Protein AF-A0A5C8BBS4-F1 (afdb_monomer)

Nearest PDB structures (foldseek):
  7c70-assembly2_B  TM=8.811E-01  e=6.489E-43  Thermus thermophilus HB8
  7c71-assembly2_B  TM=8.786E-01  e=1.291E-42  Thermus thermophilus HB8
  7c6x-assembly6_F  TM=8.731E-01  e=1.045E-42  Thermus thermophilus HB8
  7c6m-assembly1_A  TM=8.924E-01  e=1.819E-41  Thermus thermophilus HB8
  7c64-assembly1_B  TM=8.757E-01  e=7.399E-42  Thermus thermophilus HB8

Secondary structure (DSSP, 8-state):
-------------S--SSSTTSSTTSSSSSSSSSSS-------------SEEEEEEEES-SSSHHHHHHHHHHHHHHH-TTEEEEEEEE-HHHHHHHHHHHHHHS---SEEEEETTTHHHHHTTT-BPPPPHHHHHHTT-GGGB-HHHHGGGS-TT-----EEEEEEEE-EEEEEHHHHHHTT--HHHHTS-HHHHHHHHHHHHT-EETTEEPEEEE---TT-TTHHHHHHHHHHHTT--SB-TTSSSB-TTSHHHHHHHHHHHHHHHTTSS-TTTTTS-HHHHHHHHHTT-EEEEEE-THHHHHHHS-GGGT--TTSHHHHSEEEEPPPP-SS---EEEEEEEEEEBTT-S-HHHHHHHHHHHTSHHHHHHHHHHH-PEESBHHHHT-HHHHTSTTHHHHHHHGGGEEPPP--TTHHHHHHHHHHHHHHHTSTT--TT--HHHHHHHHHHHHHHTS--------HHHHHHHHHHHHHHHHH---

pLDDT: mean 85.11, std 17.59, range [30.06, 98.75]

Solvent-accessible surface area (backbone atoms only — not comparable to full-atom values): 26238 Å² total; per-residue (Å²): 136,87,88,86,84,81,81,84,88,78,89,81,79,98,80,84,84,81,74,71,77,77,62,64,81,70,62,79,83,76,74,86,84,81,84,84,78,80,66,72,78,70,71,81,66,83,61,69,54,81,42,74,42,37,33,38,40,59,65,62,34,91,51,40,73,60,53,48,52,63,67,44,44,67,58,40,70,78,34,63,48,49,41,78,49,76,45,79,33,53,75,91,57,35,61,64,54,51,54,49,19,57,74,69,61,64,62,48,31,30,38,58,33,47,37,66,34,38,21,30,51,46,70,66,69,39,51,32,69,60,53,67,68,57,42,53,75,66,62,40,73,83,36,36,42,67,60,50,52,60,30,19,29,45,78,94,50,92,62,42,33,33,48,60,54,31,25,41,36,48,31,29,40,34,32,51,58,58,32,56,74,66,74,48,56,66,71,58,26,37,57,22,54,41,43,30,51,55,45,34,59,55,44,43,72,38,61,61,98,86,39,77,29,36,18,34,42,53,52,15,44,73,18,84,57,46,53,64,72,46,44,28,47,20,42,5,36,58,23,41,67,46,38,97,86,66,67,36,53,25,54,72,35,66,32,19,44,31,24,53,48,52,59,50,45,37,48,79,71,58,33,24,50,66,76,35,28,72,25,31,58,69,59,40,50,56,38,33,51,73,51,48,30,40,29,37,70,46,50,44,36,54,48,41,35,32,66,27,49,52,95,77,76,26,34,34,86,27,73,33,47,77,29,55,49,67,44,56,54,45,18,36,88,62,32,64,42,23,38,22,48,41,34,21,43,27,38,31,56,75,33,90,49,56,69,60,50,51,53,49,50,52,52,56,66,31,59,69,45,24,43,53,50,20,74,59,31,21,37,41,38,21,36,56,86,32,62,77,33,73,78,53,60,67,41,72,63,40,62,62,48,59,64,46,44,78,33,42,42,53,78,82,52,38,53,49,33,50,59,46,53,54,54,45,28,60,38,50,18,56,61,48,36,90,81,48,60,93,67,60,42,62,54,52,54,49,42,37,49,53,44,9,59,65,69,73,36,71,64,80,79,85,64,68,56,59,48,60,48,42,54,49,29,50,50,51,46,52,48,46,64,66,55,74,132

Mean predicted aligned error: 9.68 Å

Foldseek 3Di:
DDDDDDDDDDDDDPDPDPPPPVVVVVPPPPPPPPPPPPPPPPPPPPLPQQEEFEEEDEPQFPCVVVLVCVLCVVVCVVVVNYHYHYDYDYPVCVLVVLVVCLVVVNDTQKYKDWLLCQLQSVVSVFFDWQDPVLCVLLVHPQQFDPQSSVSQDAVPDPTGFWAFQFKWWWWKKFFQVLCVVLVHDPCQLQQALQSVVVSLVSSQPDDDPNHGAQAEQDEFQVALCNCQVQQQLLVLLVFAQAPPVRQAGGCLPLSNLLSLLSVLVCVVVRSYPLVSHNDYPVVSLVCVLQVRYRMYIDIQLSLLQCCDDVVSVHRVVGPSSVGIEIDFHRRYPHGGATAMIHIIMTGTPSDPPNVVSSVVVSSSSDLVNQLSVCNRSSTARRGPVNLVPPVQVPRPNSVVRVVRCVRHHYHRNHSLSSVLSVLCSNLRSVSRHSPRDQQPCVSVVVSSCVSCVSSVHDRPPPDPPSSVSSVVSNVVSVVSNVDDD

Radius of gyration: 30.46 Å; Cα contacts (8 Å, |Δi|>4): 856; chains: 1; bounding box: 59×117×69 Å

Structure (mmCIF, N/CA/C/O backbone):
data_AF-A0A5C8BBS4-F1
#
_entry.id   AF-A0A5C8BBS4-F1
#
loop_
_atom_site.group_PDB
_atom_site.id
_atom_site.type_symbol
_atom_site.label_atom_id
_atom_site.label_alt_id
_atom_site.label_comp_id
_atom_site.label_asym_id
_atom_site.label_entity_id
_atom_site.label_seq_id
_atom_site.pdbx_PDB_ins_code
_atom_site.Cartn_x
_atom_site.Cartn_y
_atom_site.Cartn_z
_atom_site.occupancy
_atom_site.B_iso_or_equiv
_atom_site.auth_seq_id
_atom_site.auth_comp_id
_atom_site.auth_asym_id
_atom_site.auth_atom_id
_atom_site.pdbx_PDB_model_num
ATOM 1 N N . MET A 1 1 ? 29.006 -52.250 4.722 1.00 38.38 1 MET A N 1
ATOM 2 C CA . MET A 1 1 ? 29.078 -53.703 4.965 1.00 38.38 1 MET A CA 1
ATOM 3 C C . MET A 1 1 ? 28.888 -54.402 3.636 1.00 38.38 1 MET A C 1
ATOM 5 O O . MET A 1 1 ? 27.800 -54.362 3.081 1.00 38.38 1 MET A O 1
ATOM 9 N N . VAL A 1 2 ? 29.981 -54.925 3.087 1.00 37.69 2 VAL A N 1
ATOM 10 C CA . VAL A 1 2 ? 29.957 -55.963 2.053 1.00 37.69 2 VAL A CA 1
ATOM 11 C C . VAL A 1 2 ? 29.634 -57.278 2.761 1.00 37.69 2 VAL A C 1
ATOM 13 O O . VAL A 1 2 ? 30.196 -57.521 3.825 1.00 37.69 2 VAL A O 1
ATOM 16 N N . GLY A 1 3 ? 28.785 -58.106 2.153 1.00 30.06 3 GLY A N 1
ATOM 17 C CA . GLY A 1 3 ? 28.624 -59.517 2.511 1.00 30.06 3 GLY A CA 1
ATOM 18 C C . GLY A 1 3 ? 27.279 -59.849 3.144 1.00 30.06 3 GLY A C 1
ATOM 19 O O . GLY A 1 3 ? 27.068 -59.583 4.317 1.00 30.06 3 GLY A O 1
ATOM 20 N N . ASP A 1 4 ? 26.374 -60.425 2.354 1.00 35.62 4 ASP A N 1
ATOM 21 C CA . ASP A 1 4 ? 25.957 -61.822 2.528 1.00 35.62 4 ASP A CA 1
ATOM 22 C C . ASP A 1 4 ? 24.787 -62.128 1.589 1.00 35.62 4 ASP A C 1
ATOM 24 O O . ASP A 1 4 ? 23.672 -61.673 1.797 1.00 35.62 4 ASP A O 1
ATOM 28 N N . LEU A 1 5 ? 25.058 -62.925 0.559 1.00 34.53 5 LEU A N 1
ATOM 29 C CA . LEU A 1 5 ? 24.166 -63.991 0.102 1.00 34.53 5 LEU A CA 1
ATOM 30 C C . LEU A 1 5 ? 25.057 -65.036 -0.569 1.00 34.53 5 LEU A C 1
ATOM 32 O O . LEU A 1 5 ? 25.184 -65.153 -1.786 1.00 34.53 5 LEU A O 1
ATOM 36 N N . LYS A 1 6 ? 25.757 -65.747 0.317 1.00 34.38 6 LYS A N 1
ATOM 37 C CA . LYS A 1 6 ? 26.301 -67.076 0.085 1.00 34.38 6 LYS A CA 1
ATOM 38 C C . LYS A 1 6 ? 25.223 -67.969 -0.535 1.00 34.38 6 LYS A C 1
ATOM 40 O O . LYS A 1 6 ? 24.153 -68.145 0.033 1.00 34.38 6 LYS A O 1
ATOM 45 N N . ASN A 1 7 ? 25.614 -68.603 -1.631 1.00 33.97 7 ASN A N 1
ATOM 46 C CA . ASN A 1 7 ? 25.449 -70.036 -1.851 1.00 33.97 7 ASN A CA 1
ATOM 47 C C . ASN A 1 7 ? 24.014 -70.583 -1.838 1.00 33.97 7 ASN A C 1
ATOM 49 O O . ASN A 1 7 ? 23.563 -71.167 -0.857 1.00 33.97 7 ASN A O 1
ATOM 53 N N . MET A 1 8 ? 23.384 -70.569 -3.012 1.00 32.50 8 MET A N 1
ATOM 54 C CA . MET A 1 8 ? 22.555 -71.700 -3.432 1.00 32.50 8 MET A CA 1
ATOM 55 C C . MET A 1 8 ? 23.310 -72.488 -4.505 1.00 32.50 8 MET A C 1
ATOM 57 O O . MET A 1 8 ? 23.508 -72.012 -5.620 1.00 32.50 8 MET A O 1
ATOM 61 N N . ASN A 1 9 ? 23.755 -73.687 -4.126 1.00 38.19 9 ASN A N 1
ATOM 62 C CA . ASN A 1 9 ? 24.301 -74.704 -5.019 1.00 38.19 9 ASN A CA 1
ATOM 63 C C . ASN A 1 9 ? 23.181 -75.294 -5.881 1.00 38.19 9 ASN A C 1
ATOM 65 O O . ASN A 1 9 ? 22.181 -75.763 -5.341 1.00 38.19 9 ASN A O 1
ATOM 69 N N . ILE A 1 10 ? 23.390 -75.357 -7.195 1.00 41.06 10 ILE A N 1
ATOM 70 C CA . ILE A 1 10 ? 22.662 -76.273 -8.078 1.00 41.06 10 ILE A CA 1
ATOM 71 C C . ILE A 1 10 ? 23.705 -76.984 -8.944 1.00 41.06 10 ILE A C 1
ATOM 73 O O . ILE A 1 10 ? 24.324 -76.373 -9.815 1.00 41.06 10 ILE A O 1
ATOM 77 N N . GLU A 1 11 ? 23.923 -78.269 -8.668 1.00 38.75 11 GLU A N 1
ATOM 78 C CA . GLU A 1 11 ? 24.685 -79.181 -9.524 1.00 38.75 11 GLU A CA 1
ATOM 79 C C . GLU A 1 11 ? 23.842 -79.579 -10.743 1.00 38.75 11 GLU A C 1
ATOM 81 O O . GLU A 1 11 ? 22.679 -79.960 -10.607 1.00 38.75 11 GLU A O 1
ATOM 86 N N . PHE A 1 12 ? 24.440 -79.553 -11.937 1.00 41.69 12 PHE A N 1
ATOM 87 C CA . PHE A 1 12 ? 23.876 -80.176 -13.136 1.00 41.69 12 PHE A CA 1
ATOM 88 C C . PHE A 1 12 ? 24.789 -81.310 -13.615 1.00 41.69 12 PHE A C 1
ATOM 90 O O . PHE A 1 12 ? 25.978 -81.109 -13.862 1.00 41.69 12 PHE A O 1
ATOM 97 N N . GLY A 1 13 ? 24.203 -82.504 -13.742 1.00 37.34 13 GLY A N 1
ATOM 98 C CA . GLY A 1 13 ? 24.842 -83.728 -14.226 1.00 37.34 13 GLY A CA 1
ATOM 99 C C . GLY A 1 13 ? 25.064 -83.788 -15.750 1.00 37.34 13 GLY A C 1
ATOM 100 O O . GLY A 1 13 ? 24.691 -82.881 -16.500 1.00 37.34 13 GLY A O 1
ATOM 101 N N . PRO A 1 14 ? 25.694 -84.873 -16.235 1.00 46.78 14 PRO A N 1
ATOM 102 C CA . PRO A 1 14 ? 26.432 -84.890 -17.490 1.00 46.78 14 PRO A CA 1
ATOM 103 C C . PRO A 1 14 ? 25.534 -85.276 -18.671 1.00 46.78 14 PRO A C 1
ATOM 105 O O . PRO A 1 14 ? 25.469 -86.434 -19.067 1.00 46.78 14 PRO A O 1
ATOM 108 N N . PHE A 1 15 ? 24.853 -84.304 -19.276 1.00 41.91 15 PHE A N 1
ATOM 109 C CA . PHE A 1 15 ? 24.231 -84.504 -20.597 1.00 41.91 15 PHE A CA 1
ATOM 110 C C . PHE A 1 15 ? 24.236 -83.236 -21.468 1.00 41.91 15 PHE A C 1
ATOM 112 O O . PHE A 1 15 ? 23.336 -82.981 -22.262 1.00 41.91 15 PHE A O 1
ATOM 119 N N . MET A 1 16 ? 25.287 -82.424 -21.333 1.00 46.84 16 MET A N 1
ATOM 120 C CA . MET A 1 16 ? 25.484 -81.164 -22.059 1.00 46.84 16 MET A CA 1
ATOM 121 C C . MET A 1 16 ? 26.773 -81.215 -22.889 1.00 46.84 16 MET A C 1
ATOM 123 O O . MET A 1 16 ? 27.761 -80.566 -22.568 1.00 46.84 16 MET A O 1
ATOM 127 N N . ALA A 1 17 ? 26.783 -82.003 -23.970 1.00 48.50 17 ALA A N 1
ATOM 128 C CA . ALA A 1 17 ? 27.959 -82.087 -24.850 1.00 48.50 17 ALA A CA 1
ATOM 129 C C . ALA A 1 17 ? 27.674 -82.066 -26.364 1.00 48.50 17 ALA A C 1
ATOM 131 O O . ALA A 1 17 ? 28.604 -82.253 -27.146 1.00 48.50 17 ALA A O 1
ATOM 132 N N . LYS A 1 18 ? 26.436 -81.811 -26.825 1.00 44.19 18 LYS A N 1
ATOM 133 C CA . LYS A 1 18 ? 26.150 -81.708 -28.280 1.00 44.19 18 LYS A CA 1
ATOM 134 C C . LYS A 1 18 ? 25.238 -80.555 -28.737 1.00 44.19 18 LYS A C 1
ATOM 136 O O . LYS A 1 18 ? 25.123 -80.344 -29.938 1.00 44.19 18 LYS A O 1
ATOM 141 N N . GLY A 1 19 ? 24.688 -79.741 -27.830 1.00 44.62 19 GLY A N 1
ATOM 142 C CA . GLY A 1 19 ? 23.908 -78.537 -28.185 1.00 44.62 19 GLY A CA 1
ATOM 143 C C . GLY A 1 19 ? 24.708 -77.225 -28.242 1.00 44.62 19 GLY A C 1
ATOM 144 O O . GLY A 1 19 ? 24.295 -76.271 -28.895 1.00 44.62 19 GLY A O 1
ATOM 145 N N . LEU A 1 20 ? 25.885 -77.169 -27.608 1.00 43.8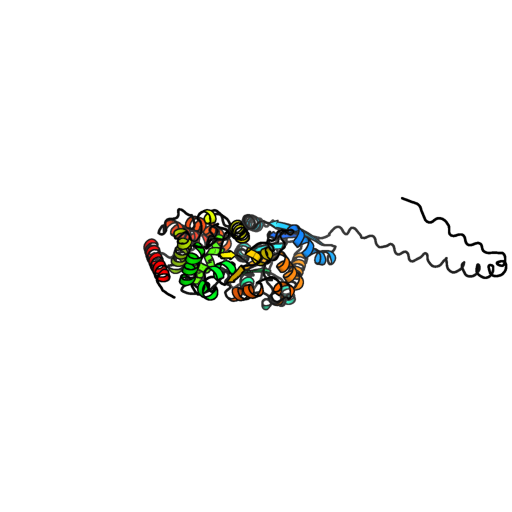4 20 LEU A N 1
ATOM 146 C CA . LEU A 1 20 ? 26.580 -75.904 -27.323 1.00 43.84 20 LEU A CA 1
ATOM 147 C C . LEU A 1 20 ? 27.492 -75.394 -28.459 1.00 43.84 20 LEU A C 1
ATOM 149 O O . LEU A 1 20 ? 27.941 -74.254 -28.430 1.00 43.84 20 LEU A O 1
ATOM 153 N N . ARG A 1 21 ? 27.739 -76.194 -29.507 1.00 44.06 21 ARG A N 1
ATOM 154 C CA . ARG A 1 21 ? 28.590 -75.786 -30.647 1.00 44.06 21 ARG A CA 1
ATOM 155 C C . ARG A 1 21 ? 27.848 -75.101 -31.799 1.00 44.06 21 ARG A C 1
ATOM 157 O O . ARG A 1 21 ? 28.504 -74.496 -32.638 1.00 44.06 21 ARG A O 1
ATOM 164 N N . ARG A 1 22 ? 26.509 -75.125 -31.832 1.00 43.25 22 ARG A N 1
ATOM 165 C CA . ARG A 1 22 ? 25.709 -74.368 -32.823 1.00 43.25 22 ARG A CA 1
ATOM 166 C C . ARG A 1 22 ? 25.189 -73.017 -32.316 1.00 43.25 22 ARG A C 1
ATOM 168 O O . ARG A 1 22 ? 24.700 -72.238 -33.121 1.00 43.25 22 ARG A O 1
ATOM 175 N N . PHE A 1 23 ? 25.375 -72.697 -31.033 1.00 43.91 23 PHE A N 1
ATOM 176 C CA . PHE A 1 23 ? 24.989 -71.398 -30.460 1.00 43.91 23 PHE A CA 1
ATOM 177 C C . PHE A 1 23 ? 26.122 -70.352 -30.451 1.00 43.91 23 PHE A C 1
ATOM 179 O O . PHE A 1 23 ? 25.857 -69.156 -30.380 1.00 43.91 23 PHE A O 1
ATOM 186 N N . ILE A 1 24 ? 27.385 -70.773 -30.589 1.00 48.12 24 ILE A N 1
ATOM 187 C CA . ILE A 1 24 ? 28.557 -69.878 -30.495 1.00 48.12 24 ILE A CA 1
ATOM 188 C C . ILE A 1 24 ? 28.908 -69.208 -31.842 1.00 48.12 24 ILE A C 1
ATOM 190 O O . ILE A 1 24 ? 29.593 -68.191 -31.864 1.00 48.12 24 ILE A O 1
ATOM 194 N N . MET A 1 25 ? 28.357 -69.679 -32.968 1.00 40.41 25 MET A N 1
ATOM 195 C CA . MET A 1 25 ? 28.626 -69.112 -34.303 1.00 40.41 25 MET A CA 1
ATOM 196 C C . MET A 1 25 ? 27.525 -68.169 -34.829 1.00 40.41 25 MET A C 1
ATOM 198 O O . MET A 1 25 ? 27.521 -67.831 -36.006 1.00 40.41 25 MET A O 1
ATOM 202 N N . PHE A 1 26 ? 26.608 -67.722 -33.960 1.00 41.72 26 PHE A N 1
ATOM 203 C CA . PHE A 1 26 ? 25.625 -66.666 -34.266 1.00 41.72 26 PHE A CA 1
ATOM 204 C C . PHE A 1 26 ? 25.792 -65.394 -33.411 1.00 41.72 26 PHE A C 1
ATOM 206 O O . PHE A 1 26 ? 25.125 -64.395 -33.670 1.00 41.72 26 PHE A O 1
ATOM 213 N N . TYR A 1 27 ? 26.718 -65.385 -32.443 1.00 39.88 27 TYR A N 1
ATOM 214 C CA . TYR A 1 27 ? 26.966 -64.227 -31.568 1.00 39.88 27 TYR A CA 1
ATOM 215 C C . TYR A 1 27 ? 28.210 -63.396 -31.924 1.00 39.88 27 TYR A C 1
ATOM 217 O O . TYR A 1 27 ? 28.380 -62.310 -31.379 1.00 39.88 27 TYR A O 1
ATOM 225 N N . PHE A 1 28 ? 29.038 -63.828 -32.883 1.00 40.94 28 PHE A N 1
ATOM 226 C CA . PHE A 1 28 ? 30.275 -63.118 -33.253 1.00 40.94 28 PHE A CA 1
ATOM 227 C C . PHE A 1 28 ? 30.167 -62.169 -34.466 1.00 40.94 28 PHE A C 1
ATOM 229 O O . PHE A 1 28 ? 31.156 -61.551 -34.838 1.00 40.94 28 PHE A O 1
ATOM 236 N N . VAL A 1 29 ? 28.976 -61.987 -35.055 1.00 45.09 29 VAL A N 1
ATOM 237 C CA . VAL A 1 29 ? 28.742 -61.034 -36.175 1.00 45.09 29 VAL A CA 1
ATOM 238 C C . VAL A 1 29 ? 27.705 -59.948 -35.817 1.00 45.09 29 VAL A C 1
ATOM 240 O O . VAL A 1 29 ? 27.293 -59.149 -36.649 1.00 45.09 29 VAL A O 1
ATOM 243 N N . ARG A 1 30 ? 27.316 -59.837 -34.540 1.00 41.00 30 ARG A N 1
ATOM 244 C CA . ARG A 1 30 ? 26.433 -58.762 -34.040 1.00 41.00 30 ARG A CA 1
ATOM 245 C C . ARG A 1 30 ? 27.061 -57.865 -32.969 1.00 41.00 30 ARG A C 1
ATOM 247 O O . ARG A 1 30 ? 26.345 -57.132 -32.300 1.00 41.00 30 ARG A O 1
ATOM 254 N N . PHE A 1 31 ? 28.390 -57.880 -32.848 1.00 41.47 31 PHE A N 1
ATOM 255 C CA . PHE A 1 31 ? 29.138 -57.042 -31.899 1.00 41.47 31 PHE A CA 1
ATOM 256 C C . PHE A 1 31 ? 30.234 -56.176 -32.548 1.00 41.47 31 PHE A C 1
ATOM 258 O O . PHE A 1 31 ? 31.144 -55.712 -31.871 1.00 41.47 31 PHE A O 1
ATOM 265 N N . THR A 1 32 ? 30.114 -55.899 -33.851 1.00 48.34 32 THR A N 1
ATOM 266 C CA . THR A 1 32 ? 31.031 -55.000 -34.588 1.00 48.34 32 THR A CA 1
ATOM 267 C C . THR A 1 32 ? 30.305 -53.898 -35.368 1.00 48.34 32 THR A C 1
ATOM 269 O O . THR A 1 32 ? 30.868 -53.310 -36.281 1.00 48.34 32 THR A O 1
ATOM 272 N N . LEU A 1 33 ? 29.057 -53.592 -34.993 1.00 46.16 33 LEU A N 1
ATOM 273 C CA . LEU A 1 33 ? 28.257 -52.468 -35.510 1.00 46.16 33 LEU A CA 1
ATOM 274 C C . LEU A 1 33 ? 27.410 -51.825 -34.391 1.00 46.16 33 LEU A C 1
ATOM 276 O O . LEU A 1 33 ? 26.253 -51.472 -34.583 1.00 46.16 33 LEU A O 1
ATOM 280 N N . LEU A 1 34 ? 27.984 -51.694 -33.190 1.00 43.78 34 LEU A N 1
ATOM 281 C CA . LEU A 1 34 ? 27.372 -50.953 -32.078 1.00 43.78 34 LEU A CA 1
ATOM 282 C C . LEU A 1 34 ? 28.417 -50.145 -31.288 1.00 43.78 34 LEU A C 1
ATOM 284 O O . LEU A 1 34 ? 28.386 -50.080 -30.066 1.00 43.78 34 LEU A O 1
ATOM 288 N N . SER A 1 35 ? 29.378 -49.549 -32.001 1.00 49.41 35 SER A N 1
ATOM 289 C CA . SER A 1 35 ? 30.429 -48.703 -31.411 1.00 49.41 35 SER A CA 1
ATOM 290 C C . SER A 1 35 ? 30.598 -47.359 -32.134 1.00 49.41 35 SER A C 1
ATOM 292 O O . SER A 1 35 ? 31.658 -46.747 -32.068 1.00 49.41 35 SER A O 1
ATOM 294 N N . LEU A 1 36 ? 29.549 -46.892 -32.821 1.00 50.31 36 LEU A N 1
ATOM 295 C CA . LEU A 1 36 ? 29.514 -45.622 -33.561 1.00 50.31 36 LEU A CA 1
ATOM 296 C C . LEU A 1 36 ? 28.135 -44.954 -33.429 1.00 50.31 36 LEU A C 1
ATOM 298 O O . LEU A 1 36 ? 27.477 -44.646 -34.408 1.00 50.31 36 LEU A O 1
ATOM 302 N N . CYS A 1 37 ? 27.679 -44.790 -32.187 1.00 46.44 37 CYS A N 1
ATOM 303 C CA . CYS A 1 37 ? 26.685 -43.786 -31.782 1.00 46.44 37 CYS A CA 1
ATOM 304 C C . CYS A 1 37 ? 26.745 -43.580 -30.256 1.00 46.44 37 CYS A C 1
ATOM 306 O O . CYS A 1 37 ? 25.730 -43.430 -29.587 1.00 46.44 37 CYS A O 1
ATOM 308 N N . PHE A 1 38 ? 27.954 -43.542 -29.687 1.00 45.31 38 PHE A N 1
ATOM 309 C CA . PHE A 1 38 ? 28.179 -42.697 -28.517 1.00 45.31 38 PHE A CA 1
ATOM 310 C C . PHE A 1 38 ? 28.314 -41.278 -29.070 1.00 45.31 38 PHE A C 1
ATOM 312 O O . PHE A 1 38 ? 29.414 -40.781 -29.302 1.00 45.31 38 PHE A O 1
ATOM 319 N N . ALA A 1 39 ? 27.176 -40.641 -29.362 1.00 42.78 39 ALA A N 1
ATOM 320 C CA . ALA A 1 39 ? 27.159 -39.191 -29.312 1.00 42.78 39 ALA A CA 1
ATOM 321 C C . ALA A 1 39 ? 27.677 -38.848 -27.908 1.00 42.78 39 ALA A C 1
ATOM 323 O O . ALA A 1 39 ? 27.171 -39.435 -26.942 1.00 42.78 39 ALA A O 1
ATOM 324 N N . PRO A 1 40 ? 28.710 -38.001 -27.759 1.00 39.72 40 PRO A N 1
ATOM 325 C CA . PRO A 1 40 ? 29.049 -37.523 -26.435 1.00 39.72 40 PRO A CA 1
ATOM 326 C C . PRO A 1 40 ? 27.742 -36.979 -25.868 1.00 39.72 40 PRO A C 1
ATOM 328 O O . PRO A 1 40 ? 27.067 -36.201 -26.548 1.00 39.72 40 PRO A O 1
ATOM 331 N N . LEU A 1 41 ? 27.350 -37.443 -24.673 1.00 43.38 41 LEU A N 1
ATOM 332 C CA . LEU A 1 41 ? 26.450 -36.671 -23.827 1.00 43.38 41 LEU A CA 1
ATOM 333 C C . LEU A 1 41 ? 27.033 -35.271 -23.902 1.00 43.38 41 LEU A C 1
ATOM 335 O O . LEU A 1 41 ? 28.148 -35.060 -23.419 1.00 43.38 41 LEU A O 1
ATOM 339 N N . THR A 1 42 ? 26.365 -34.396 -24.653 1.00 44.34 42 THR A N 1
ATOM 340 C CA . THR A 1 42 ? 26.824 -33.040 -24.884 1.00 44.34 42 THR A CA 1
ATOM 341 C C . THR A 1 42 ? 27.157 -32.531 -23.510 1.00 44.34 42 THR A C 1
ATOM 343 O O . THR A 1 42 ? 26.293 -32.561 -22.623 1.00 44.34 42 THR A O 1
ATOM 346 N N . SER A 1 43 ? 28.429 -32.177 -23.325 1.00 42.81 43 SER A N 1
ATOM 347 C CA . SER A 1 43 ? 28.844 -31.404 -22.179 1.00 42.81 43 SER A CA 1
ATOM 348 C C . SER A 1 43 ? 27.741 -30.382 -21.972 1.00 42.81 43 SER A C 1
ATOM 350 O O . SER A 1 43 ? 27.305 -29.711 -22.915 1.00 42.81 43 SER A O 1
ATOM 352 N N . ARG A 1 44 ? 27.196 -30.333 -20.759 1.00 47.31 44 ARG A N 1
ATOM 353 C CA . ARG A 1 44 ? 26.518 -29.128 -20.325 1.00 47.31 44 ARG A CA 1
ATOM 354 C C . ARG A 1 44 ? 27.611 -28.084 -20.461 1.00 47.31 44 ARG A C 1
ATOM 356 O O . ARG A 1 44 ? 28.492 -28.028 -19.613 1.00 47.31 44 ARG A O 1
ATOM 363 N N . ALA A 1 45 ? 27.670 -27.422 -21.617 1.00 46.69 45 ALA A N 1
ATOM 364 C CA . ALA A 1 45 ? 28.537 -26.291 -21.804 1.00 46.69 45 ALA A CA 1
ATOM 365 C C . ALA A 1 45 ? 28.198 -25.423 -20.605 1.00 46.69 45 ALA A C 1
ATOM 367 O O . ALA A 1 45 ? 27.017 -25.118 -20.390 1.00 46.69 45 ALA A O 1
ATOM 368 N N . ASP A 1 46 ? 29.192 -25.150 -19.768 1.00 49.94 46 ASP A N 1
ATOM 369 C CA . ASP A 1 46 ? 29.111 -24.049 -18.832 1.00 49.94 46 ASP A CA 1
ATOM 370 C C . ASP A 1 46 ? 28.931 -22.817 -19.719 1.00 49.94 46 ASP A C 1
ATOM 372 O O . ASP A 1 46 ? 29.889 -22.188 -20.158 1.00 49.94 46 ASP A O 1
ATOM 376 N N . MET A 1 47 ? 27.678 -22.568 -20.111 1.00 58.59 47 MET A N 1
ATOM 377 C CA . MET A 1 47 ? 27.262 -21.371 -20.802 1.00 58.59 47 MET A CA 1
ATOM 378 C C . MET A 1 47 ? 27.412 -20.294 -19.751 1.00 58.59 47 MET A C 1
ATOM 380 O O . MET A 1 47 ? 26.530 -20.077 -18.921 1.00 58.59 47 MET A O 1
ATOM 384 N N . THR A 1 48 ? 28.591 -19.682 -19.729 1.00 62.53 48 THR A N 1
ATOM 385 C CA . THR A 1 48 ? 28.802 -18.419 -19.050 1.00 62.53 48 THR A CA 1
ATOM 386 C C . THR A 1 48 ? 27.703 -17.480 -19.541 1.00 62.53 48 THR A C 1
ATOM 388 O O . THR A 1 48 ? 27.578 -17.300 -20.756 1.00 62.53 48 THR A O 1
ATOM 391 N N . PRO A 1 49 ? 26.867 -16.929 -18.643 1.00 70.69 49 PRO A N 1
ATOM 392 C CA . PRO A 1 49 ? 25.801 -16.029 -19.050 1.00 70.69 49 PRO A CA 1
ATOM 393 C C . PRO A 1 49 ? 26.377 -14.898 -19.905 1.00 70.69 49 PRO A C 1
ATOM 395 O O . PRO A 1 49 ? 27.300 -14.205 -19.477 1.00 70.69 49 PRO A O 1
ATOM 398 N N . THR A 1 50 ? 25.864 -14.734 -21.123 1.00 81.31 50 THR A N 1
ATOM 399 C CA . THR A 1 50 ? 26.302 -13.687 -22.057 1.00 81.31 50 THR A CA 1
ATOM 400 C C . THR A 1 50 ? 25.620 -12.351 -21.771 1.00 81.31 50 THR A C 1
ATOM 402 O O . THR A 1 50 ? 26.048 -11.320 -22.287 1.00 81.31 50 THR A O 1
ATOM 405 N N . SER A 1 51 ? 24.566 -12.360 -20.950 1.00 89.62 51 SER A N 1
ATOM 406 C CA . SER A 1 51 ? 23.806 -11.176 -20.554 1.00 89.62 51 SER A CA 1
ATOM 407 C C . SER A 1 51 ? 23.458 -11.226 -19.067 1.00 89.62 51 SER A C 1
ATOM 409 O O . SER A 1 51 ? 23.180 -12.288 -18.508 1.00 89.62 51 SER A O 1
ATOM 411 N N . GLU A 1 52 ? 23.445 -10.061 -18.423 1.00 95.62 52 GLU A N 1
ATOM 412 C CA . GLU A 1 52 ? 23.115 -9.907 -17.008 1.00 95.62 52 GLU A CA 1
ATOM 413 C C . GLU A 1 52 ? 22.077 -8.794 -16.827 1.00 95.62 52 GLU A C 1
ATOM 415 O O . GLU A 1 52 ? 22.239 -7.702 -17.368 1.00 95.62 52 GLU A O 1
ATOM 420 N N . LEU A 1 53 ? 21.026 -9.077 -16.058 1.00 98.00 53 LEU A N 1
ATOM 421 C CA . LEU A 1 53 ? 20.035 -8.103 -15.612 1.00 98.00 53 LEU A CA 1
ATOM 422 C C . LEU A 1 53 ? 20.164 -7.874 -14.113 1.00 98.00 53 LEU A C 1
ATOM 424 O O . LEU A 1 53 ? 20.040 -8.809 -13.320 1.00 98.00 53 LEU A O 1
ATOM 428 N N . ASN A 1 54 ? 20.323 -6.620 -13.720 1.00 98.38 54 ASN A N 1
ATOM 429 C CA . ASN A 1 54 ? 20.198 -6.191 -12.338 1.00 98.38 54 ASN A CA 1
ATOM 430 C C . ASN A 1 54 ? 18.749 -5.787 -12.072 1.00 98.38 54 ASN A C 1
ATOM 432 O O . ASN A 1 54 ? 18.185 -4.964 -12.790 1.00 98.38 54 ASN A O 1
ATOM 436 N N . VAL A 1 55 ? 18.141 -6.367 -11.042 1.00 98.62 55 VAL A N 1
ATOM 437 C CA . VAL A 1 55 ? 16.729 -6.158 -10.706 1.00 98.62 55 VAL A CA 1
ATOM 438 C C . VAL A 1 55 ? 16.631 -5.735 -9.253 1.00 98.62 55 VAL A C 1
ATOM 440 O O . VAL A 1 55 ? 17.120 -6.437 -8.368 1.00 98.62 55 VAL A O 1
ATOM 443 N N . TRP A 1 56 ? 16.010 -4.592 -8.986 1.00 98.56 56 TRP A N 1
ATOM 444 C CA . TRP A 1 56 ? 15.706 -4.165 -7.621 1.00 98.56 56 TRP A CA 1
ATOM 445 C C . TRP A 1 56 ? 14.242 -4.442 -7.308 1.00 98.56 56 TRP A C 1
ATOM 447 O O . TRP A 1 56 ? 13.364 -3.986 -8.034 1.00 98.56 56 TRP A O 1
ATOM 457 N N . VAL A 1 57 ? 14.001 -5.174 -6.224 1.00 98.12 57 VAL A N 1
ATOM 458 C CA . VAL A 1 57 ? 12.665 -5.483 -5.693 1.00 98.12 57 VAL A CA 1
ATOM 459 C C . VAL A 1 57 ? 12.603 -5.136 -4.211 1.00 98.12 57 VAL A C 1
ATOM 461 O O . VAL A 1 57 ? 13.637 -4.980 -3.565 1.00 98.12 57 VAL A O 1
ATOM 464 N N . MET A 1 58 ? 11.407 -5.048 -3.657 1.00 96.19 58 MET A N 1
ATOM 465 C CA . MET A 1 58 ? 11.139 -4.759 -2.259 1.00 96.19 58 MET A CA 1
ATOM 466 C C . MET A 1 58 ? 11.012 -6.044 -1.438 1.00 96.19 58 MET A C 1
ATOM 468 O O . MET A 1 58 ? 10.772 -7.140 -1.954 1.00 96.19 58 MET A O 1
ATOM 472 N N . SER A 1 59 ? 11.166 -5.916 -0.124 1.00 93.19 59 SER A N 1
ATOM 473 C CA . SER A 1 59 ? 11.004 -7.002 0.845 1.00 93.19 59 SER A CA 1
ATOM 474 C C . SER A 1 59 ? 9.523 -7.325 1.124 1.00 93.19 59 SER A C 1
ATOM 476 O O . SER A 1 59 ? 9.059 -7.142 2.246 1.00 93.19 59 SER A O 1
ATOM 478 N N . THR A 1 60 ? 8.774 -7.756 0.103 1.00 91.44 60 THR A N 1
ATOM 479 C CA . THR A 1 60 ? 7.303 -7.932 0.173 1.00 91.44 60 THR A CA 1
ATOM 480 C C . THR A 1 60 ? 6.856 -9.363 0.499 1.00 91.44 60 THR A C 1
ATOM 482 O O . THR A 1 60 ? 5.744 -9.573 0.975 1.00 91.44 60 THR A O 1
ATOM 485 N N . THR A 1 61 ? 7.700 -10.369 0.268 1.00 91.31 61 THR A N 1
ATOM 486 C CA . THR A 1 61 ? 7.421 -11.757 0.674 1.00 91.31 61 THR A CA 1
ATOM 487 C C . THR A 1 61 ? 8.172 -12.113 1.959 1.00 91.31 61 THR A C 1
ATOM 489 O O . THR A 1 61 ? 9.053 -11.375 2.400 1.00 91.31 61 THR A O 1
ATOM 492 N N . ALA A 1 62 ? 7.851 -13.261 2.565 1.00 88.31 62 ALA A N 1
ATOM 493 C CA . ALA A 1 62 ? 8.515 -13.715 3.789 1.00 88.31 62 ALA A CA 1
ATOM 494 C C . ALA A 1 62 ? 10.018 -14.000 3.591 1.00 88.31 62 ALA A C 1
ATOM 496 O O . ALA A 1 62 ? 10.809 -13.774 4.506 1.00 88.31 62 ALA A O 1
ATOM 497 N N . GLN A 1 63 ? 10.425 -14.492 2.412 1.00 91.94 63 GLN A N 1
ATOM 498 C CA . GLN A 1 63 ? 11.824 -14.768 2.072 1.00 91.94 63 GLN A CA 1
ATOM 499 C C . GLN A 1 63 ? 12.170 -14.174 0.696 1.00 91.94 63 GLN A C 1
ATOM 501 O O . GLN A 1 63 ? 12.403 -14.914 -0.259 1.00 91.94 63 GLN A O 1
ATOM 506 N N . PRO A 1 64 ? 12.256 -12.839 0.564 1.00 93.19 64 PRO A N 1
ATOM 507 C CA . PRO A 1 64 ? 12.222 -12.152 -0.732 1.00 93.19 64 PRO A CA 1
ATOM 508 C C . PRO A 1 64 ? 13.307 -12.605 -1.710 1.00 93.19 64 PRO A C 1
ATOM 510 O O . PRO A 1 64 ? 13.033 -12.791 -2.894 1.00 93.19 64 PRO A O 1
ATOM 513 N N . GLN A 1 65 ? 14.526 -12.873 -1.234 1.00 94.31 65 GLN A N 1
ATOM 514 C CA . GLN A 1 65 ? 15.600 -13.366 -2.100 1.00 94.31 65 GLN A CA 1
ATOM 515 C C . GLN A 1 65 ? 15.324 -14.785 -2.629 1.00 94.31 65 GLN A C 1
ATOM 517 O O . GLN A 1 65 ? 15.548 -15.064 -3.809 1.00 94.31 65 GLN A O 1
ATOM 522 N N . GLN A 1 66 ? 14.862 -15.686 -1.758 1.00 95.50 66 GLN A N 1
ATOM 523 C CA . GLN A 1 66 ? 14.602 -17.084 -2.101 1.00 95.50 66 GLN A CA 1
ATOM 524 C C . GLN A 1 66 ? 13.336 -17.211 -2.953 1.00 95.50 66 GLN A C 1
ATOM 526 O O . GLN A 1 66 ? 13.359 -17.872 -3.989 1.00 95.50 66 GLN A O 1
ATOM 531 N N . ASP A 1 67 ? 12.271 -16.508 -2.579 1.00 96.06 67 ASP A N 1
ATOM 532 C CA . ASP A 1 67 ? 11.001 -16.498 -3.299 1.00 96.06 67 ASP A CA 1
ATOM 533 C C . ASP A 1 67 ? 11.191 -15.980 -4.730 1.00 96.06 67 ASP A C 1
ATOM 535 O O . ASP A 1 67 ? 10.742 -16.614 -5.687 1.00 96.06 67 ASP A O 1
ATOM 539 N N . MET A 1 68 ? 11.948 -14.890 -4.916 1.00 97.50 68 MET A N 1
ATOM 540 C CA . MET A 1 68 ? 12.274 -14.396 -6.258 1.00 97.50 68 MET A CA 1
ATOM 541 C C . MET A 1 68 ? 13.102 -15.398 -7.061 1.00 97.50 68 MET A C 1
ATOM 543 O O . MET A 1 68 ? 12.829 -15.603 -8.242 1.00 97.50 68 MET A O 1
ATOM 547 N N . LYS A 1 69 ? 14.069 -16.085 -6.444 1.00 95.94 69 LYS A N 1
ATOM 548 C CA . LYS A 1 69 ? 14.824 -17.154 -7.116 1.00 95.94 69 LYS A CA 1
ATOM 549 C C . LYS A 1 69 ? 13.899 -18.277 -7.600 1.00 95.94 69 LYS A C 1
ATOM 551 O O . LYS A 1 69 ? 14.069 -18.781 -8.710 1.00 95.94 69 LYS A O 1
ATOM 556 N N . GLU A 1 70 ? 12.908 -18.660 -6.801 1.00 96.69 70 GLU A N 1
ATOM 557 C CA . GLU A 1 70 ? 11.931 -19.692 -7.160 1.00 96.69 70 GLU A CA 1
ATOM 558 C C . GLU A 1 70 ? 10.926 -19.241 -8.220 1.00 96.69 70 GLU A C 1
ATOM 560 O O . GLU A 1 70 ? 10.515 -20.041 -9.068 1.00 96.69 70 GLU A O 1
ATOM 565 N N . ILE A 1 71 ? 10.509 -17.977 -8.185 1.00 98.06 71 ILE A N 1
ATOM 566 C CA . ILE A 1 71 ? 9.656 -17.367 -9.208 1.00 98.06 71 ILE A CA 1
ATOM 567 C C . ILE A 1 71 ? 10.391 -17.322 -10.546 1.00 98.06 71 ILE A C 1
ATOM 569 O O . ILE A 1 71 ? 9.826 -17.718 -11.558 1.00 98.06 71 ILE A O 1
ATOM 573 N N . LEU A 1 72 ? 11.658 -16.910 -10.549 1.00 98.12 72 LEU A N 1
ATOM 574 C CA . LEU A 1 72 ? 12.449 -16.729 -11.766 1.00 98.12 72 LEU A CA 1
ATOM 575 C C . LEU A 1 72 ? 12.993 -18.037 -12.351 1.00 98.12 72 LEU A C 1
ATOM 577 O O . LEU A 1 72 ? 13.428 -18.052 -13.501 1.00 98.12 72 LEU A O 1
ATOM 581 N N . ARG A 1 73 ? 12.966 -19.148 -11.602 1.00 97.62 73 ARG A N 1
ATOM 582 C CA . ARG A 1 73 ? 13.557 -20.423 -12.039 1.00 97.62 73 ARG A CA 1
ATOM 583 C C . ARG A 1 73 ? 13.082 -20.884 -13.428 1.00 97.62 73 ARG A C 1
ATOM 585 O O . ARG A 1 73 ? 13.950 -21.220 -14.231 1.00 97.62 73 ARG A O 1
ATOM 592 N N . PRO A 1 74 ? 11.773 -20.914 -13.755 1.00 97.81 74 PRO A N 1
ATOM 593 C CA . PRO A 1 74 ? 11.318 -21.344 -15.080 1.00 97.81 74 PRO A CA 1
ATOM 594 C C . PRO A 1 74 ? 11.811 -20.415 -16.195 1.00 97.81 74 PRO A C 1
ATOM 596 O O . PRO A 1 74 ? 12.231 -20.888 -17.248 1.00 97.81 74 PRO A O 1
ATOM 599 N N . PHE A 1 75 ? 11.831 -19.105 -15.938 1.00 98.06 75 PHE A N 1
ATOM 600 C CA . PHE A 1 75 ? 12.315 -18.105 -16.887 1.00 98.06 75 PHE A CA 1
ATOM 601 C C . PHE A 1 75 ? 13.809 -18.267 -17.184 1.00 98.06 75 PHE A C 1
ATOM 603 O O . PHE A 1 75 ? 14.203 -18.254 -18.346 1.00 98.06 75 PHE A O 1
ATOM 610 N N . LEU A 1 76 ? 14.636 -18.485 -16.158 1.00 97.00 76 LEU A N 1
ATOM 611 C CA . LEU A 1 76 ? 16.078 -18.693 -16.329 1.00 97.00 76 LEU A CA 1
ATOM 612 C C . LEU A 1 76 ? 16.403 -20.026 -17.018 1.00 97.00 76 LEU A C 1
ATOM 614 O O . LEU A 1 76 ? 17.347 -20.098 -17.795 1.00 97.00 76 LEU A O 1
ATOM 618 N N . LEU A 1 77 ? 15.607 -21.077 -16.790 1.00 96.56 77 LEU A N 1
ATOM 619 C CA . LEU A 1 77 ? 15.759 -22.341 -17.523 1.00 96.56 77 LEU A CA 1
ATOM 620 C C . LEU A 1 77 ? 15.457 -22.185 -19.020 1.00 96.56 77 LEU A C 1
ATOM 622 O O . LEU A 1 77 ? 16.108 -22.830 -19.837 1.00 96.56 77 LEU A O 1
ATOM 626 N N . ALA A 1 78 ? 14.501 -21.323 -19.375 1.00 96.75 78 ALA A N 1
ATOM 627 C CA . ALA A 1 78 ? 14.178 -21.000 -20.764 1.00 96.75 78 ALA A CA 1
ATOM 628 C C . ALA A 1 78 ? 15.166 -20.008 -21.410 1.00 96.75 78 ALA A C 1
ATOM 630 O O . ALA A 1 78 ? 15.161 -19.855 -22.629 1.00 96.75 78 ALA A O 1
ATOM 631 N N . ASN A 1 79 ? 16.008 -19.342 -20.613 1.00 95.94 79 ASN A N 1
ATOM 632 C CA . ASN A 1 79 ? 16.972 -18.332 -21.056 1.00 95.94 79 ASN A CA 1
ATOM 633 C C . ASN A 1 79 ? 18.345 -18.591 -20.413 1.00 95.94 79 ASN A C 1
ATOM 635 O O . ASN A 1 79 ? 18.794 -17.801 -19.582 1.00 95.94 79 ASN A O 1
ATOM 639 N N . PRO A 1 80 ? 19.021 -19.704 -20.754 1.00 94.44 80 PRO A N 1
ATOM 640 C CA . PRO A 1 80 ? 20.252 -20.112 -20.078 1.00 94.44 80 PRO A CA 1
ATOM 641 C C . PRO A 1 80 ? 21.436 -19.162 -20.326 1.00 94.44 80 PRO A C 1
ATOM 643 O O . PRO A 1 80 ? 22.427 -19.222 -19.604 1.00 94.44 80 PRO A O 1
ATOM 646 N N . HIS A 1 81 ? 21.337 -18.280 -21.324 1.00 92.06 81 HIS A N 1
ATOM 647 C CA . HIS A 1 81 ? 22.302 -17.218 -21.618 1.00 92.06 81 HIS A CA 1
ATOM 648 C C . HIS A 1 81 ? 22.175 -16.002 -20.686 1.00 92.06 81 HIS A C 1
ATOM 650 O O . HIS A 1 81 ? 23.056 -15.142 -20.679 1.00 92.06 81 HIS A O 1
ATOM 656 N N . LEU A 1 82 ? 21.093 -15.915 -19.908 1.00 95.88 82 LEU A N 1
ATOM 657 C CA . LEU A 1 82 ? 20.751 -14.766 -19.083 1.00 95.88 82 LEU A CA 1
ATOM 658 C C . LEU A 1 82 ? 20.967 -15.054 -17.593 1.00 95.88 82 LEU A C 1
ATOM 660 O O . LEU A 1 82 ? 20.473 -16.037 -17.040 1.00 95.88 82 LEU A O 1
ATOM 664 N N . ARG A 1 83 ? 21.635 -14.128 -16.905 1.00 96.19 83 ARG A N 1
ATOM 665 C CA . ARG A 1 83 ? 21.699 -14.066 -15.443 1.00 96.19 83 ARG A CA 1
ATOM 666 C C . ARG A 1 83 ? 20.810 -12.940 -14.926 1.00 96.19 83 ARG A C 1
ATOM 668 O O . ARG A 1 83 ? 20.857 -11.832 -15.445 1.00 96.19 83 ARG A O 1
ATOM 675 N N . VAL A 1 84 ? 20.046 -13.197 -13.864 1.00 98.06 84 VAL A N 1
ATOM 676 C CA . VAL A 1 84 ? 19.256 -12.166 -13.171 1.00 98.06 84 VAL A CA 1
ATOM 677 C C . VAL A 1 84 ? 19.762 -12.011 -11.738 1.00 98.06 84 VAL A C 1
ATOM 679 O O . VAL A 1 84 ? 19.660 -12.934 -10.929 1.00 98.06 84 VAL A O 1
ATOM 682 N N . ASN A 1 85 ? 20.300 -10.835 -11.425 1.00 97.75 85 ASN A N 1
ATOM 683 C CA . ASN A 1 85 ? 20.788 -10.455 -10.106 1.00 97.75 85 ASN A CA 1
ATOM 684 C C . ASN A 1 85 ? 19.730 -9.618 -9.384 1.00 97.75 85 ASN A C 1
ATOM 686 O O . ASN A 1 85 ? 19.551 -8.431 -9.657 1.00 97.75 85 ASN A O 1
ATOM 690 N N . VAL A 1 86 ? 19.025 -10.249 -8.444 1.00 98.31 86 VAL A N 1
ATOM 691 C CA . VAL A 1 86 ? 17.995 -9.592 -7.633 1.00 98.31 86 VAL A CA 1
ATOM 692 C C . VAL A 1 86 ? 18.626 -8.973 -6.390 1.00 98.31 86 VAL A C 1
ATOM 694 O O . VAL A 1 86 ? 19.238 -9.682 -5.593 1.00 98.31 86 VAL A O 1
ATOM 697 N N . THR A 1 87 ? 18.436 -7.667 -6.212 1.00 98.12 87 THR A N 1
ATOM 698 C CA . THR A 1 87 ? 18.725 -6.934 -4.974 1.00 98.12 87 THR A CA 1
ATOM 699 C C . THR A 1 87 ? 17.412 -6.614 -4.272 1.00 98.12 87 THR A C 1
ATOM 701 O O . THR A 1 87 ? 16.562 -5.928 -4.838 1.00 98.12 87 THR A O 1
ATOM 704 N N . VAL A 1 88 ? 17.265 -7.073 -3.032 1.00 98.00 88 VAL A N 1
ATOM 705 C CA . VAL A 1 88 ? 16.103 -6.755 -2.196 1.00 98.00 88 VAL A CA 1
ATOM 706 C C . VAL A 1 88 ? 16.352 -5.456 -1.430 1.00 98.00 88 VAL A C 1
ATOM 708 O O . VAL A 1 88 ? 17.389 -5.293 -0.787 1.00 98.00 88 VAL A O 1
ATOM 711 N N . LEU A 1 89 ? 15.398 -4.534 -1.495 1.00 96.75 89 LEU A N 1
ATOM 712 C CA . LEU A 1 89 ? 15.390 -3.262 -0.786 1.00 96.75 89 LEU A CA 1
ATOM 713 C C . LEU A 1 89 ? 14.333 -3.284 0.321 1.00 96.75 89 LEU A C 1
ATOM 715 O O . LEU A 1 89 ? 13.249 -3.839 0.155 1.00 96.75 89 LEU A O 1
ATOM 719 N N . ASN A 1 90 ? 14.639 -2.652 1.450 1.00 92.50 90 ASN A N 1
ATOM 720 C CA . ASN A 1 90 ? 13.654 -2.413 2.498 1.00 92.50 90 ASN A CA 1
ATOM 721 C C . ASN A 1 90 ? 12.846 -1.145 2.167 1.00 92.50 90 ASN A C 1
ATOM 723 O O . ASN A 1 90 ? 13.442 -0.123 1.822 1.00 92.50 90 ASN A O 1
ATOM 727 N N . TRP A 1 91 ? 11.519 -1.207 2.314 1.00 89.06 91 TRP A N 1
ATOM 728 C CA . TRP A 1 91 ? 10.587 -0.122 1.977 1.00 89.06 91 TRP A CA 1
ATOM 729 C C . TRP A 1 91 ? 10.949 1.237 2.590 1.00 89.06 91 TRP A C 1
ATOM 731 O O . TRP A 1 91 ? 10.885 2.250 1.894 1.00 89.06 91 TRP A O 1
ATOM 741 N N . GLU A 1 92 ? 11.405 1.262 3.843 1.00 86.31 92 GLU A N 1
ATOM 742 C CA . GLU A 1 92 ? 11.743 2.493 4.566 1.00 86.31 92 GLU A CA 1
ATOM 743 C C . GLU A 1 92 ? 12.910 3.255 3.912 1.00 86.31 92 GLU A C 1
ATOM 745 O O . GLU A 1 92 ? 12.924 4.486 3.872 1.00 86.31 92 GLU A O 1
ATOM 750 N N . SER A 1 93 ? 13.875 2.524 3.342 1.00 89.25 93 SER A N 1
ATOM 751 C CA . SER A 1 93 ? 15.094 3.087 2.734 1.00 89.25 93 SER A CA 1
ATOM 752 C C . SER A 1 93 ? 15.087 3.091 1.200 1.00 89.25 93 SER A C 1
ATOM 754 O O . SER A 1 93 ? 15.916 3.760 0.574 1.00 89.25 93 SER A O 1
ATOM 756 N N . ALA A 1 94 ? 14.154 2.369 0.573 1.00 93.62 94 ALA A N 1
ATOM 757 C CA . ALA A 1 94 ? 14.149 2.138 -0.866 1.00 93.62 94 ALA A CA 1
ATOM 758 C C . ALA A 1 94 ? 13.982 3.427 -1.679 1.00 93.62 94 ALA A C 1
ATOM 760 O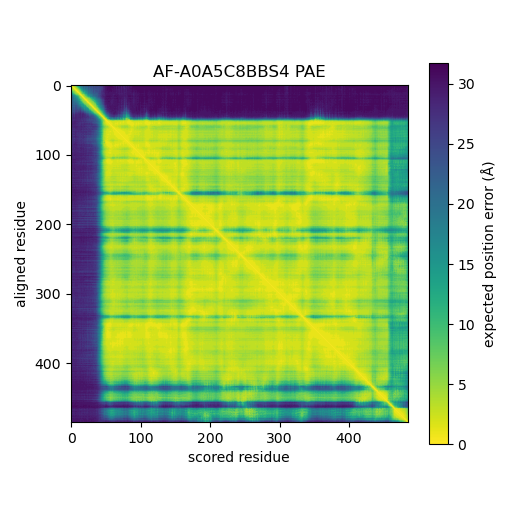 O . ALA A 1 94 ? 14.700 3.616 -2.664 1.00 93.62 94 ALA A O 1
ATOM 761 N N . TRP A 1 95 ? 13.100 4.337 -1.245 1.00 92.75 95 TRP A N 1
ATOM 762 C CA . TRP A 1 95 ? 12.866 5.607 -1.939 1.00 92.75 95 TRP A CA 1
ATOM 763 C C . TRP A 1 95 ? 14.160 6.405 -2.123 1.00 92.75 95 TRP A C 1
ATOM 765 O O . TRP A 1 95 ? 14.462 6.836 -3.233 1.00 92.75 95 TRP A O 1
ATOM 775 N N . ALA A 1 96 ? 14.961 6.563 -1.063 1.00 92.94 96 ALA A N 1
ATOM 776 C CA . ALA A 1 96 ? 16.200 7.335 -1.125 1.00 92.94 96 ALA A CA 1
ATOM 777 C C . ALA A 1 96 ? 17.194 6.727 -2.128 1.00 92.94 96 ALA A C 1
ATOM 779 O O . ALA A 1 96 ? 17.770 7.446 -2.946 1.00 92.94 96 ALA A O 1
ATOM 780 N N . LYS A 1 97 ? 17.340 5.395 -2.114 1.00 95.75 97 LYS A N 1
ATOM 781 C CA . LYS A 1 97 ? 18.236 4.666 -3.021 1.00 95.75 97 LYS A CA 1
ATOM 782 C C . LYS A 1 97 ? 17.783 4.755 -4.481 1.00 95.75 97 LYS A C 1
ATOM 784 O O . LYS A 1 97 ? 18.601 5.031 -5.354 1.00 95.75 97 LYS A O 1
ATOM 789 N N . ILE A 1 98 ? 16.492 4.554 -4.749 1.00 96.81 98 ILE A N 1
ATOM 790 C CA . ILE A 1 98 ? 15.917 4.639 -6.101 1.00 96.81 98 ILE A CA 1
ATOM 791 C C . ILE A 1 98 ? 15.989 6.071 -6.625 1.00 96.81 98 ILE A C 1
ATOM 793 O O . ILE A 1 98 ? 16.405 6.290 -7.760 1.00 96.81 98 ILE A O 1
ATOM 797 N N . ASN A 1 99 ? 15.636 7.057 -5.799 1.00 94.19 99 ASN A N 1
ATOM 798 C CA . ASN A 1 99 ? 15.696 8.462 -6.178 1.00 94.19 99 ASN A CA 1
ATOM 799 C C . ASN A 1 99 ? 17.132 8.886 -6.537 1.00 94.19 99 ASN A C 1
ATOM 801 O O . ASN A 1 99 ? 17.312 9.570 -7.542 1.00 94.19 99 ASN A O 1
ATOM 805 N N . ALA A 1 100 ? 18.133 8.438 -5.769 1.00 95.25 100 ALA A N 1
ATOM 806 C CA . ALA A 1 100 ? 19.546 8.688 -6.056 1.00 95.25 100 ALA A CA 1
ATOM 807 C C . ALA A 1 100 ? 20.026 7.992 -7.342 1.00 95.25 100 ALA A C 1
ATOM 809 O O . ALA A 1 100 ? 20.732 8.607 -8.137 1.00 95.25 100 ALA A O 1
ATOM 810 N N . ALA A 1 101 ? 19.616 6.741 -7.582 1.00 95.25 101 ALA A N 1
ATOM 811 C CA . ALA A 1 101 ? 19.913 6.026 -8.827 1.00 95.25 101 ALA A CA 1
ATOM 812 C C . ALA A 1 101 ? 19.279 6.704 -10.054 1.00 95.25 101 ALA A C 1
ATOM 814 O O . ALA A 1 101 ? 19.882 6.761 -11.124 1.00 95.25 101 ALA A O 1
ATOM 815 N N . ALA A 1 102 ? 18.075 7.259 -9.892 1.00 94.38 102 ALA A N 1
ATOM 816 C CA . ALA A 1 102 ? 17.418 8.051 -10.922 1.00 94.38 102 ALA A CA 1
ATOM 817 C C . ALA A 1 102 ? 18.151 9.378 -11.192 1.00 94.38 102 ALA A C 1
ATOM 819 O O . ALA A 1 102 ? 18.231 9.792 -12.341 1.00 94.38 102 ALA A O 1
ATOM 820 N N . ASP A 1 103 ? 18.715 10.030 -10.170 1.00 92.38 103 ASP A N 1
ATOM 821 C CA . ASP A 1 103 ? 19.500 11.262 -10.351 1.00 92.38 103 ASP A CA 1
ATOM 822 C C . ASP A 1 103 ? 20.869 11.005 -11.000 1.00 92.38 103 ASP A C 1
ATOM 824 O O . ASP A 1 103 ? 21.327 11.800 -11.817 1.00 92.38 103 ASP A O 1
ATOM 828 N N . SER A 1 104 ? 21.528 9.893 -10.662 1.00 92.94 104 SER A N 1
ATOM 829 C CA . SER A 1 104 ? 22.860 9.559 -11.184 1.00 92.94 104 SER A CA 1
ATOM 830 C C . SER A 1 104 ? 22.837 8.838 -12.536 1.00 92.94 104 SER A C 1
ATOM 832 O O . SER A 1 104 ? 23.873 8.734 -13.194 1.00 92.94 104 SER A O 1
ATOM 834 N N . GLY A 1 105 ? 21.690 8.272 -12.929 1.00 85.81 105 GLY A N 1
ATOM 835 C CA . GLY A 1 105 ? 21.570 7.352 -14.066 1.00 85.81 105 GLY A CA 1
ATOM 836 C C . GLY A 1 105 ? 22.211 5.976 -13.828 1.00 85.81 105 GLY A C 1
ATOM 837 O O . GLY A 1 105 ? 22.167 5.118 -14.714 1.00 85.81 105 GLY A O 1
ATOM 838 N N . GLN A 1 106 ? 22.788 5.747 -12.643 1.00 88.81 106 GLN A N 1
ATOM 839 C CA . GLN A 1 106 ? 23.427 4.497 -12.238 1.00 88.81 106 GLN A CA 1
ATOM 840 C C . GLN A 1 106 ? 22.446 3.697 -11.379 1.00 88.81 106 GLN A C 1
ATOM 842 O O . GLN A 1 106 ? 22.359 3.873 -10.163 1.00 88.81 106 GLN A O 1
ATOM 847 N N . GLY A 1 107 ? 21.677 2.833 -12.035 1.00 91.44 107 GLY A N 1
ATOM 848 C CA . GLY A 1 107 ? 20.629 2.029 -11.415 1.00 91.44 107 GLY A CA 1
ATOM 849 C C . GLY A 1 107 ? 20.555 0.616 -11.994 1.00 91.44 107 GLY A C 1
ATOM 850 O O . GLY A 1 107 ? 21.391 0.245 -12.820 1.00 91.44 107 GLY A O 1
ATOM 851 N N . PRO A 1 108 ? 19.575 -0.183 -11.546 1.00 98.00 108 PRO A N 1
ATOM 852 C CA . PRO A 1 108 ? 19.326 -1.514 -12.091 1.00 98.00 108 PRO A CA 1
ATOM 853 C C . PRO A 1 108 ? 18.783 -1.438 -13.526 1.00 98.00 108 PRO A C 1
ATOM 855 O O . PRO A 1 108 ? 18.409 -0.370 -14.005 1.00 98.00 108 PRO A O 1
ATOM 858 N N . ASP A 1 109 ? 18.674 -2.579 -14.202 1.00 98.50 109 ASP A N 1
ATOM 859 C CA . ASP A 1 109 ? 17.950 -2.680 -15.471 1.00 98.50 109 ASP A CA 1
ATOM 860 C C . ASP A 1 109 ? 16.434 -2.605 -15.249 1.00 98.50 109 ASP A C 1
ATOM 862 O O . ASP A 1 109 ? 15.724 -1.912 -15.978 1.00 98.50 109 ASP A O 1
ATOM 866 N N . VAL A 1 110 ? 15.953 -3.287 -14.203 1.00 98.75 110 VAL A N 1
ATOM 867 C CA . VAL A 1 110 ? 14.549 -3.299 -13.773 1.00 98.75 110 VAL A CA 1
ATOM 868 C C . VAL A 1 110 ? 14.451 -2.822 -12.331 1.00 98.75 110 VAL A C 1
ATOM 870 O O . VAL A 1 110 ? 15.181 -3.292 -11.457 1.00 98.75 110 VAL A O 1
ATOM 873 N N . VAL A 1 111 ? 13.513 -1.922 -12.062 1.00 98.62 111 VAL A N 1
ATOM 874 C CA . VAL A 1 111 ? 13.252 -1.401 -10.721 1.00 98.62 111 VAL A CA 1
ATOM 875 C C . VAL A 1 111 ? 11.784 -1.571 -10.357 1.00 98.62 111 VAL A C 1
ATOM 877 O O . VAL A 1 111 ? 10.888 -1.215 -11.123 1.00 98.62 111 VAL A O 1
ATOM 880 N N . GLU A 1 112 ? 11.538 -2.113 -9.171 1.00 98.56 112 GLU A N 1
ATOM 881 C CA . GLU A 1 112 ? 10.243 -2.008 -8.520 1.00 98.56 112 GLU A CA 1
ATOM 882 C C . GLU A 1 112 ? 10.039 -0.594 -7.976 1.00 98.56 112 GLU A C 1
ATOM 884 O O . GLU A 1 112 ? 10.877 -0.055 -7.252 1.00 98.56 112 GLU A O 1
ATOM 889 N N . LEU A 1 113 ? 8.896 -0.005 -8.308 1.00 97.88 113 LEU A N 1
ATOM 890 C CA . LEU A 1 113 ? 8.458 1.294 -7.822 1.00 97.88 113 LEU A CA 1
ATOM 891 C C . LEU A 1 113 ? 7.124 1.124 -7.107 1.00 97.88 113 LEU A C 1
ATOM 893 O O . LEU A 1 113 ? 6.184 0.586 -7.693 1.00 97.88 113 LEU A O 1
ATOM 897 N N . GLY A 1 114 ? 7.004 1.657 -5.890 1.00 95.94 114 GLY A N 1
ATOM 898 C CA . GLY A 1 114 ? 5.687 1.875 -5.297 1.00 95.94 114 GLY A CA 1
ATOM 899 C C . GLY A 1 114 ? 4.809 2.670 -6.267 1.00 95.94 114 GLY A C 1
ATOM 900 O O . GLY A 1 114 ? 5.295 3.545 -6.990 1.00 95.94 114 GLY A O 1
ATOM 901 N N . SER A 1 115 ? 3.516 2.369 -6.321 1.00 95.25 115 SER A N 1
ATOM 902 C CA . SER A 1 115 ? 2.584 3.016 -7.251 1.00 95.25 115 SER A CA 1
ATOM 903 C C . SER A 1 115 ? 2.536 4.539 -7.079 1.00 95.25 115 SER A C 1
ATOM 905 O O . SER A 1 115 ? 2.328 5.278 -8.038 1.00 95.25 115 SER A O 1
ATOM 907 N N . THR A 1 116 ? 2.842 5.036 -5.883 1.00 93.38 116 THR A N 1
ATOM 908 C CA . THR A 1 116 ? 2.956 6.466 -5.572 1.00 93.38 116 THR A CA 1
ATOM 909 C C . THR A 1 116 ? 4.260 7.114 -6.054 1.00 93.38 116 THR A C 1
ATOM 911 O O . THR A 1 116 ? 4.357 8.338 -6.126 1.00 93.38 116 THR A O 1
ATOM 914 N N . TRP A 1 117 ? 5.271 6.322 -6.415 1.00 95.06 117 TRP A N 1
ATOM 915 C CA . TRP A 1 117 ? 6.612 6.795 -6.775 1.00 95.06 117 TRP A CA 1
ATOM 916 C C . TRP A 1 117 ? 6.821 6.916 -8.285 1.00 95.06 117 TRP A C 1
ATOM 918 O O . TRP A 1 117 ? 7.713 7.651 -8.719 1.00 95.06 117 TRP A O 1
ATOM 928 N N . VAL A 1 118 ? 5.998 6.233 -9.092 1.00 94.56 118 VAL A N 1
ATOM 929 C CA . VAL A 1 118 ? 6.158 6.165 -10.555 1.00 94.56 118 VAL A CA 1
ATOM 930 C C . VAL A 1 118 ? 6.217 7.558 -11.175 1.00 94.56 118 VAL A C 1
ATOM 932 O O . VAL A 1 118 ? 7.172 7.855 -11.885 1.00 94.56 118 VAL A O 1
ATOM 935 N N . ALA A 1 119 ? 5.269 8.445 -10.858 1.00 91.44 119 ALA A N 1
ATOM 936 C CA . ALA A 1 119 ? 5.230 9.793 -11.429 1.00 91.44 119 ALA A CA 1
ATOM 937 C C . ALA A 1 119 ? 6.483 10.620 -11.102 1.00 91.44 119 ALA A C 1
ATOM 939 O O . ALA A 1 119 ? 7.009 11.335 -11.958 1.00 91.44 119 ALA A O 1
ATOM 940 N N . SER A 1 120 ? 6.991 10.506 -9.873 1.00 92.50 120 SER A N 1
ATOM 941 C CA . SER A 1 120 ? 8.192 11.219 -9.444 1.00 92.50 120 SER A CA 1
ATOM 942 C C . SER A 1 120 ? 9.437 10.730 -10.174 1.00 92.50 120 SER A C 1
ATOM 944 O O . SER A 1 120 ? 10.217 11.552 -10.647 1.00 92.50 120 SER A O 1
ATOM 946 N N . ILE A 1 121 ? 9.610 9.416 -10.329 1.00 95.31 121 ILE A N 1
ATOM 947 C CA . ILE A 1 121 ? 10.756 8.859 -11.060 1.00 95.31 121 ILE A CA 1
ATOM 948 C C . ILE A 1 121 ? 10.625 9.123 -12.564 1.00 95.31 121 ILE A C 1
ATOM 950 O O . ILE A 1 121 ? 11.587 9.540 -13.207 1.00 95.31 121 ILE A O 1
ATOM 954 N N . LEU A 1 122 ? 9.423 8.978 -13.120 1.00 91.56 122 LEU A N 1
ATOM 955 C CA . LEU A 1 122 ? 9.141 9.247 -14.527 1.00 91.56 122 LEU A CA 1
ATOM 956 C C . LEU A 1 122 ? 9.419 10.707 -14.911 1.00 91.56 122 LEU A C 1
ATOM 958 O O . LEU A 1 122 ? 9.979 10.955 -15.976 1.00 91.56 122 LEU A O 1
ATOM 962 N N . SER A 1 123 ? 9.136 11.675 -14.032 1.00 89.94 123 SER A N 1
ATOM 963 C CA . SER A 1 123 ? 9.451 13.092 -14.286 1.00 89.94 123 SER A CA 1
ATOM 964 C C . SER A 1 123 ? 10.944 13.397 -14.452 1.00 89.94 123 SER A C 1
ATOM 966 O O . SER A 1 123 ? 11.297 14.430 -15.014 1.00 89.94 123 SER A O 1
ATOM 968 N N . LYS A 1 124 ? 11.826 12.484 -14.022 1.00 92.19 124 LYS A N 1
ATOM 969 C CA . LYS A 1 124 ? 13.277 12.568 -14.252 1.00 92.19 124 LYS A CA 1
ATOM 970 C C . LYS A 1 124 ? 13.692 12.020 -15.616 1.00 92.19 124 LYS A C 1
ATOM 972 O O . LYS A 1 124 ? 14.871 12.021 -15.947 1.00 92.19 124 LYS A O 1
ATOM 977 N N . ASN A 1 125 ? 12.731 11.550 -16.415 1.00 92.25 125 ASN A N 1
ATOM 978 C CA . ASN A 1 125 ? 12.931 11.028 -17.762 1.00 92.25 125 ASN A CA 1
ATOM 979 C C . ASN A 1 125 ? 13.859 9.796 -17.828 1.00 92.25 125 ASN A C 1
ATOM 981 O O . ASN A 1 125 ? 14.490 9.554 -18.856 1.00 92.25 125 ASN A O 1
ATOM 985 N N . VAL A 1 126 ? 13.922 9.004 -16.750 1.00 95.44 126 VAL A N 1
ATOM 986 C CA . VAL A 1 126 ? 14.827 7.844 -16.620 1.00 95.44 126 VAL A CA 1
ATOM 987 C C . VAL A 1 126 ? 14.170 6.486 -16.860 1.00 95.44 126 VAL A C 1
ATOM 989 O O . VAL A 1 126 ? 14.872 5.479 -16.864 1.00 95.44 126 VAL A O 1
ATOM 992 N N . LEU A 1 127 ? 12.853 6.438 -17.075 1.00 96.50 127 LEU A N 1
ATOM 993 C CA . LEU A 1 127 ? 12.117 5.196 -17.337 1.00 96.50 127 LEU A CA 1
ATOM 994 C C . LEU A 1 127 ? 11.864 5.008 -18.833 1.00 96.50 127 LEU A C 1
ATOM 996 O O . LEU A 1 127 ? 11.504 5.955 -19.534 1.00 96.50 127 LEU A O 1
ATOM 1000 N N . GLU A 1 128 ? 12.082 3.795 -19.321 1.00 97.12 128 GLU A N 1
ATOM 1001 C CA . GLU A 1 128 ? 11.815 3.407 -20.702 1.00 97.12 128 GLU A CA 1
ATOM 1002 C C . GLU A 1 128 ? 10.311 3.192 -20.906 1.00 97.12 128 GLU A C 1
ATOM 1004 O O . GLU A 1 128 ? 9.626 2.662 -20.030 1.00 97.12 128 GLU A O 1
ATOM 1009 N N . ALA A 1 129 ? 9.789 3.616 -22.058 1.00 97.06 129 ALA A N 1
ATOM 1010 C CA . ALA A 1 129 ? 8.383 3.394 -22.373 1.00 97.06 129 ALA A CA 1
ATOM 1011 C C . ALA A 1 129 ? 8.145 1.906 -22.658 1.00 97.06 129 ALA A C 1
ATOM 1013 O O . ALA A 1 129 ? 8.945 1.256 -23.335 1.00 97.06 129 ALA A O 1
ATOM 1014 N N . VAL A 1 130 ? 7.028 1.370 -22.169 1.00 97.56 130 VAL A N 1
ATOM 1015 C CA . VAL A 1 130 ? 6.645 -0.021 -22.415 1.00 97.56 130 VAL A CA 1
ATOM 1016 C C . VAL A 1 130 ? 6.364 -0.203 -23.914 1.00 97.56 130 VAL A C 1
ATOM 1018 O O . VAL A 1 130 ? 5.526 0.522 -24.462 1.00 97.56 130 VAL A O 1
ATOM 1021 N N . PRO A 1 131 ? 7.011 -1.170 -24.597 1.00 97.12 131 PRO A N 1
ATOM 1022 C CA . PRO A 1 131 ? 6.759 -1.432 -26.008 1.00 97.12 131 PRO A CA 1
ATOM 1023 C C . PRO A 1 131 ? 5.288 -1.764 -26.270 1.00 97.12 131 PRO A C 1
ATOM 1025 O O . PRO A 1 131 ? 4.666 -2.540 -25.539 1.00 97.12 131 PRO A O 1
ATOM 1028 N N . SER A 1 132 ? 4.730 -1.221 -27.351 1.00 95.06 132 SER A N 1
ATOM 1029 C CA . SER A 1 132 ? 3.320 -1.422 -27.704 1.00 95.06 132 SER A CA 1
ATOM 1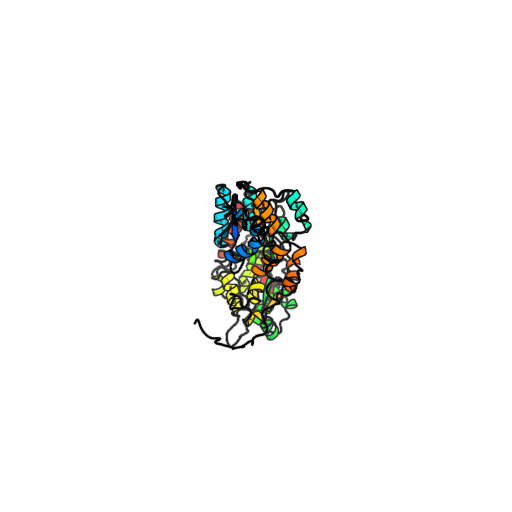030 C C . SER A 1 132 ? 2.982 -2.897 -27.941 1.00 95.06 132 SER A C 1
ATOM 1032 O O . SER A 1 132 ? 1.930 -3.363 -27.507 1.00 95.06 132 SER A O 1
ATOM 1034 N N . ASP A 1 133 ? 3.883 -3.659 -28.563 1.00 96.00 133 ASP A N 1
ATOM 1035 C CA . ASP A 1 133 ? 3.682 -5.091 -28.802 1.00 96.00 133 ASP A CA 1
ATOM 1036 C C . ASP A 1 133 ? 3.754 -5.916 -27.513 1.00 96.00 133 ASP A C 1
ATOM 1038 O O . ASP A 1 133 ? 2.980 -6.862 -27.350 1.00 96.00 133 ASP A O 1
ATOM 1042 N N . LEU A 1 134 ? 4.581 -5.503 -26.542 1.00 96.62 134 LEU A N 1
ATOM 1043 C CA . LEU A 1 134 ? 4.545 -6.087 -25.203 1.00 96.62 134 LEU A CA 1
ATOM 1044 C C . LEU A 1 134 ? 3.178 -5.829 -24.558 1.00 96.62 134 LEU A C 1
ATOM 1046 O O . LEU A 1 134 ? 2.538 -6.779 -24.107 1.00 96.62 134 LEU A O 1
ATOM 1050 N N . MET A 1 135 ? 2.677 -4.590 -24.586 1.00 95.19 135 MET A N 1
ATOM 1051 C CA . MET A 1 135 ? 1.348 -4.271 -24.050 1.00 95.19 135 MET A CA 1
ATOM 1052 C C . MET A 1 135 ? 0.229 -5.085 -24.706 1.00 95.19 135 MET A C 1
ATOM 1054 O O . MET A 1 135 ? -0.647 -5.589 -24.000 1.00 95.19 135 MET A O 1
ATOM 1058 N N . LYS A 1 136 ? 0.267 -5.273 -26.032 1.00 95.31 136 LYS A N 1
ATOM 1059 C CA . LYS A 1 136 ? -0.686 -6.141 -26.746 1.00 95.31 136 LYS A CA 1
ATOM 1060 C C . LYS A 1 136 ? -0.586 -7.590 -26.276 1.00 95.31 136 LYS A C 1
ATOM 1062 O O . LYS A 1 136 ? -1.614 -8.203 -26.009 1.00 95.31 136 LYS A O 1
ATOM 1067 N N . SER A 1 137 ? 0.629 -8.123 -26.128 1.00 95.94 137 SER A N 1
ATOM 1068 C CA . SER A 1 137 ? 0.848 -9.507 -25.681 1.00 95.94 137 SER A CA 1
ATOM 1069 C C . SER A 1 137 ? 0.345 -9.767 -24.257 1.00 95.94 137 SER A C 1
ATOM 1071 O O . SER A 1 137 ? -0.101 -10.867 -23.947 1.00 95.94 137 SER A O 1
ATOM 1073 N N . LEU A 1 138 ? 0.358 -8.739 -23.402 1.00 96.06 138 LEU A N 1
ATOM 1074 C CA . LEU A 1 138 ? -0.199 -8.795 -22.052 1.00 96.06 138 LEU A CA 1
ATOM 1075 C C . LEU A 1 138 ? -1.727 -8.691 -22.037 1.00 96.06 138 LEU A C 1
ATOM 1077 O O . LEU A 1 138 ? -2.327 -8.838 -20.974 1.00 96.06 138 LEU A O 1
ATOM 1081 N N . GLY A 1 139 ? -2.346 -8.466 -23.198 1.00 95.38 139 GLY A N 1
ATOM 1082 C CA . GLY A 1 139 ? -3.780 -8.300 -23.372 1.00 95.38 139 GLY A CA 1
ATOM 1083 C C . GLY A 1 139 ? -4.269 -6.871 -23.151 1.00 95.38 139 GLY A C 1
ATOM 1084 O O . GLY A 1 139 ? -5.473 -6.691 -23.067 1.00 95.38 139 GLY A O 1
ATOM 1085 N N . GLY A 1 140 ? -3.390 -5.867 -23.079 1.00 94.31 140 GLY A N 1
ATOM 1086 C CA . GLY A 1 140 ? -3.760 -4.455 -22.923 1.00 94.31 140 GLY A CA 1
ATOM 1087 C C . GLY A 1 140 ? -4.118 -4.028 -21.493 1.00 94.31 140 GLY A C 1
ATOM 1088 O O . GLY A 1 140 ? -4.064 -4.812 -20.546 1.00 94.31 140 GLY A O 1
ATOM 1089 N N . GLN A 1 141 ? -4.477 -2.750 -21.334 1.00 93.88 141 GLN A N 1
ATOM 1090 C CA . GLN A 1 141 ? -4.734 -2.122 -20.028 1.00 93.88 141 GLN A CA 1
ATOM 1091 C C . GLN A 1 141 ? -5.857 -2.783 -19.219 1.00 93.88 141 GLN A C 1
ATOM 1093 O O . GLN A 1 141 ? -5.791 -2.837 -17.997 1.00 93.88 141 GLN A O 1
ATOM 1098 N N . GLN A 1 142 ? -6.875 -3.320 -19.893 1.00 95.00 142 GLN A N 1
ATOM 1099 C CA . GLN A 1 142 ? -8.052 -3.931 -19.275 1.00 95.00 142 GLN A CA 1
ATOM 1100 C C . GLN A 1 142 ? -7.734 -5.218 -18.508 1.00 95.00 142 GLN A C 1
ATOM 1102 O O . GLN A 1 142 ? -8.566 -5.698 -17.743 1.00 95.00 142 GLN A O 1
ATOM 1107 N N . GLN A 1 143 ? -6.543 -5.784 -18.717 1.00 96.06 143 GLN A N 1
ATOM 1108 C CA . GLN A 1 143 ? -6.069 -6.917 -17.932 1.00 96.06 143 GLN A CA 1
ATOM 1109 C C . GLN A 1 143 ? -5.605 -6.506 -16.539 1.00 96.06 143 GLN A C 1
ATOM 1111 O O . GLN A 1 143 ? -5.454 -7.382 -15.696 1.00 96.06 143 GLN A O 1
ATOM 1116 N N . PHE A 1 144 ? -5.406 -5.215 -16.272 1.00 95.75 144 PHE A N 1
ATOM 1117 C CA . PHE A 1 144 ? -4.913 -4.709 -14.997 1.00 95.75 144 PHE A CA 1
ATOM 1118 C C . PHE A 1 144 ? -6.006 -3.984 -14.213 1.00 95.75 144 PHE A C 1
ATOM 1120 O O . PHE A 1 144 ? -6.905 -3.359 -14.775 1.00 95.75 144 PHE A O 1
ATOM 1127 N N . LEU A 1 145 ? -5.911 -4.047 -12.885 1.00 93.00 145 LEU A N 1
ATOM 1128 C CA . LEU A 1 145 ? -6.807 -3.321 -11.991 1.00 93.00 145 LEU A CA 1
ATOM 1129 C C . LEU A 1 145 ? -6.751 -1.803 -12.263 1.00 93.00 145 LEU A C 1
ATOM 1131 O O . LEU A 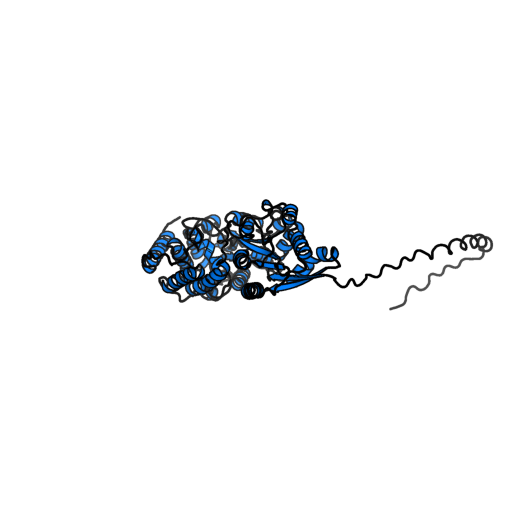1 145 ? -5.660 -1.228 -12.190 1.00 93.00 145 LEU A O 1
ATOM 1135 N N . PRO A 1 146 ? -7.895 -1.120 -12.491 1.00 89.81 146 PRO A N 1
ATOM 1136 C CA . PRO A 1 146 ? -7.912 0.299 -12.865 1.00 89.81 146 PRO A CA 1
ATOM 1137 C C . PRO A 1 146 ? -7.178 1.222 -11.884 1.00 89.81 146 PRO A C 1
ATOM 1139 O O . PRO A 1 146 ? -6.478 2.146 -12.300 1.00 89.81 146 PRO A O 1
ATOM 1142 N N . ALA A 1 147 ? -7.293 0.949 -10.580 1.00 86.06 147 ALA A N 1
ATOM 1143 C CA . ALA A 1 147 ? -6.639 1.737 -9.536 1.00 86.06 147 ALA A CA 1
ATOM 1144 C C . ALA A 1 147 ? -5.103 1.657 -9.592 1.00 86.06 147 ALA A C 1
ATOM 1146 O O . ALA A 1 147 ? -4.448 2.645 -9.281 1.00 86.06 147 ALA A O 1
ATOM 1147 N N . LEU A 1 148 ? -4.528 0.525 -10.018 1.00 91.19 148 LEU A N 1
ATOM 1148 C CA . LEU A 1 148 ? -3.080 0.405 -10.228 1.00 91.19 148 LEU A CA 1
ATOM 1149 C C . LEU A 1 148 ? -2.675 0.918 -11.600 1.00 91.19 148 LEU A C 1
ATOM 1151 O O . LEU A 1 148 ? -1.637 1.561 -11.731 1.00 91.19 148 LEU A O 1
ATOM 1155 N N . TRP A 1 149 ? -3.497 0.659 -12.618 1.00 92.94 149 TRP A N 1
ATOM 1156 C CA . TRP A 1 149 ? -3.216 1.091 -13.979 1.00 92.94 149 TRP A CA 1
ATOM 1157 C C . TRP A 1 149 ? -3.036 2.607 -14.077 1.00 92.94 149 TRP A C 1
ATOM 1159 O O . TRP A 1 149 ? -2.147 3.065 -14.789 1.00 92.94 149 TRP A O 1
ATOM 1169 N N . SER A 1 150 ? -3.798 3.392 -13.312 1.00 89.75 150 SER A N 1
ATOM 1170 C CA . SER A 1 150 ? -3.641 4.853 -13.267 1.00 89.75 150 SER A CA 1
ATOM 1171 C C . SER A 1 150 ? -2.242 5.314 -12.830 1.00 89.75 150 SER A C 1
ATOM 1173 O O . SER A 1 150 ? -1.825 6.405 -13.201 1.00 89.75 150 SER A O 1
ATOM 1175 N N . SER A 1 151 ? -1.495 4.483 -12.091 1.00 91.00 151 SER A N 1
ATOM 1176 C CA . SER A 1 151 ? -0.126 4.778 -11.646 1.00 91.00 151 SER A CA 1
ATOM 1177 C C . SER A 1 151 ? 0.962 4.451 -12.675 1.00 91.00 151 SER A C 1
ATOM 1179 O O . SER A 1 151 ? 2.126 4.764 -12.449 1.00 91.00 151 SER A O 1
ATOM 1181 N N . SER A 1 152 ? 0.609 3.832 -13.806 1.00 92.19 152 SER A N 1
ATOM 1182 C CA . SER A 1 152 ? 1.566 3.339 -14.811 1.00 92.19 152 SER A CA 1
ATOM 1183 C C . SER A 1 152 ? 2.137 4.418 -15.749 1.00 92.19 152 SER A C 1
ATOM 1185 O O . SER A 1 152 ? 3.079 4.155 -16.505 1.00 92.19 152 SER A O 1
ATOM 1187 N N . HIS A 1 153 ? 1.564 5.623 -15.717 1.00 87.00 153 HIS A N 1
ATOM 1188 C CA . HIS A 1 153 ? 1.852 6.749 -16.608 1.00 87.00 153 HIS A CA 1
ATOM 1189 C C . HIS A 1 153 ? 1.644 8.088 -15.883 1.00 87.00 153 HIS A C 1
ATOM 1191 O O . HIS A 1 153 ? 1.045 8.143 -14.809 1.00 87.00 153 HIS A O 1
ATOM 1197 N N . LEU A 1 154 ? 2.153 9.187 -16.453 1.00 78.25 154 LEU A N 1
ATOM 1198 C CA . LEU A 1 154 ? 1.817 10.528 -15.965 1.00 78.25 154 LEU A CA 1
ATOM 1199 C C . LEU A 1 154 ? 0.380 10.880 -16.347 1.00 78.25 154 LEU A C 1
ATOM 1201 O O . LEU A 1 154 ? -0.106 10.488 -17.405 1.00 78.25 154 LEU A O 1
ATOM 1205 N N . TYR A 1 155 ? -0.278 11.689 -15.516 1.00 67.62 155 TYR A N 1
ATOM 1206 C CA . TYR A 1 155 ? -1.592 12.233 -15.844 1.00 67.62 155 TYR A CA 1
ATOM 1207 C C . TYR A 1 155 ? -1.574 12.902 -17.232 1.00 67.62 155 TYR A C 1
ATOM 1209 O O . TYR A 1 155 ? -0.804 13.836 -17.456 1.00 67.62 155 TYR A O 1
ATOM 1217 N N . ARG A 1 156 ? -2.449 12.432 -18.136 1.00 68.12 156 ARG A N 1
ATOM 1218 C CA . ARG A 1 156 ? -2.578 12.858 -19.548 1.00 68.12 156 ARG A CA 1
ATOM 1219 C C . ARG A 1 156 ? -1.447 12.433 -20.505 1.00 68.12 156 ARG A C 1
ATOM 1221 O O . ARG A 1 156 ? -1.447 12.907 -21.636 1.00 68.12 156 ARG A O 1
ATOM 1228 N N . ASP A 1 157 ? -0.523 11.556 -20.106 1.00 76.94 157 ASP A N 1
ATOM 1229 C CA . ASP A 1 157 ? 0.362 10.851 -21.051 1.00 76.94 157 ASP A CA 1
ATOM 1230 C C . ASP A 1 157 ? -0.290 9.517 -21.448 1.00 76.94 157 ASP A C 1
ATOM 1232 O O . ASP A 1 157 ? -0.764 8.773 -20.592 1.00 76.94 157 ASP A O 1
ATOM 1236 N N . GLU A 1 158 ? -0.328 9.214 -22.744 1.00 79.31 158 GLU A N 1
ATOM 1237 C CA . GLU A 1 158 ? -0.844 7.937 -23.258 1.00 79.31 158 GLU A CA 1
ATOM 1238 C C . GLU A 1 158 ? 0.204 6.815 -23.177 1.00 79.31 158 GLU A C 1
ATOM 1240 O O . GLU A 1 158 ? -0.128 5.633 -23.285 1.00 79.31 158 GLU A O 1
ATOM 1245 N N . ARG A 1 159 ? 1.484 7.164 -22.992 1.00 90.19 159 ARG A N 1
ATOM 1246 C CA . ARG A 1 159 ? 2.572 6.190 -22.884 1.00 90.19 159 ARG A CA 1
ATOM 1247 C C . ARG A 1 159 ? 2.663 5.623 -21.477 1.00 90.19 159 ARG A C 1
ATOM 1249 O O . ARG A 1 159 ? 2.698 6.346 -20.486 1.00 90.19 159 ARG A O 1
ATOM 1256 N N . VAL A 1 160 ? 2.794 4.306 -21.423 1.00 94.44 160 VAL A N 1
ATOM 1257 C CA . VAL A 1 160 ? 2.977 3.518 -20.203 1.00 94.44 160 VAL A CA 1
ATOM 1258 C C . VAL A 1 160 ? 4.472 3.366 -19.942 1.00 94.44 160 VAL A C 1
ATOM 1260 O O . VAL A 1 160 ? 5.225 3.093 -20.875 1.00 94.44 160 VAL A O 1
ATOM 1263 N N . TYR A 1 161 ? 4.910 3.514 -18.692 1.00 96.38 161 TYR A N 1
ATOM 1264 C CA . TYR A 1 161 ? 6.332 3.421 -18.312 1.00 96.38 161 TYR A CA 1
ATOM 1265 C C . TYR A 1 161 ? 6.606 2.430 -17.180 1.00 96.38 161 TYR A C 1
ATOM 1267 O O . TYR A 1 161 ? 7.757 2.073 -16.936 1.00 96.38 161 TYR A O 1
ATOM 1275 N N . ALA A 1 162 ? 5.567 1.980 -16.480 1.00 97.25 162 ALA A N 1
ATOM 1276 C CA . ALA A 1 162 ? 5.687 0.985 -15.426 1.00 97.25 162 ALA A CA 1
ATOM 1277 C C . ALA A 1 162 ? 4.496 0.024 -15.490 1.00 97.25 162 ALA A C 1
ATOM 1279 O O . ALA A 1 162 ? 3.361 0.459 -15.639 1.00 97.25 162 ALA A O 1
ATOM 1280 N N . LEU A 1 163 ? 4.739 -1.281 -15.398 1.00 98.12 163 LEU A N 1
ATOM 1281 C CA . LEU A 1 163 ? 3.682 -2.291 -15.410 1.00 98.12 163 LEU A CA 1
ATOM 1282 C C . LEU A 1 163 ? 3.221 -2.586 -13.979 1.00 98.12 163 LEU A C 1
ATOM 1284 O O . LEU A 1 163 ? 4.073 -2.943 -13.160 1.00 98.12 163 LEU A O 1
ATOM 1288 N N . PRO A 1 164 ? 1.914 -2.499 -13.668 1.00 97.62 164 PRO A N 1
ATOM 1289 C CA . PRO A 1 164 ? 1.387 -2.917 -12.373 1.00 97.62 164 PRO A CA 1
ATOM 1290 C C . PRO A 1 164 ? 1.780 -4.354 -12.041 1.00 97.62 164 PRO A C 1
ATOM 1292 O O . PRO A 1 164 ? 1.482 -5.264 -12.810 1.00 97.62 164 PRO A O 1
ATOM 1295 N N . TRP A 1 165 ? 2.434 -4.563 -10.898 1.00 98.38 165 TRP A N 1
ATOM 1296 C CA . TRP A 1 165 ? 2.955 -5.872 -10.508 1.00 98.38 165 TRP A CA 1
ATOM 1297 C C . TRP A 1 165 ? 2.084 -6.567 -9.469 1.00 98.38 165 TRP A C 1
ATOM 1299 O O . TRP A 1 165 ? 1.756 -7.740 -9.630 1.00 98.38 165 TRP A O 1
ATOM 1309 N N . TYR A 1 166 ? 1.675 -5.845 -8.433 1.00 98.19 166 TYR A N 1
ATOM 1310 C CA . TYR A 1 166 ? 0.739 -6.320 -7.418 1.00 98.19 166 TYR A CA 1
ATOM 1311 C C . TYR A 1 166 ? 0.095 -5.123 -6.718 1.00 98.19 166 TYR A C 1
ATOM 1313 O O . TYR A 1 166 ? 0.598 -4.001 -6.808 1.00 98.19 166 TYR A O 1
ATOM 1321 N N . GLY A 1 167 ? -0.991 -5.353 -5.983 1.00 96.88 167 GLY A N 1
ATOM 1322 C CA . GLY A 1 167 ? -1.611 -4.308 -5.172 1.00 96.88 167 GLY A CA 1
ATOM 1323 C C . GLY A 1 167 ? -2.447 -4.825 -4.017 1.00 96.88 167 GLY A C 1
ATOM 1324 O O . GLY A 1 167 ? -2.463 -6.013 -3.709 1.00 96.88 167 GLY A O 1
ATOM 1325 N N . GLY A 1 168 ? -3.119 -3.912 -3.335 1.00 95.94 168 GLY A N 1
ATOM 1326 C CA . GLY A 1 168 ? -3.948 -4.236 -2.190 1.00 95.94 168 GLY A CA 1
ATOM 1327 C C . GLY A 1 168 ? -4.660 -3.012 -1.644 1.00 95.94 168 GLY A C 1
ATOM 1328 O O . GLY A 1 168 ? -4.175 -1.886 -1.766 1.00 95.94 168 GLY A O 1
ATOM 1329 N N . ALA A 1 169 ? -5.809 -3.259 -1.022 1.00 95.75 169 ALA A N 1
ATOM 1330 C CA . ALA A 1 169 ? -6.497 -2.250 -0.239 1.00 95.75 169 ALA A CA 1
ATOM 1331 C C . ALA A 1 169 ? -5.945 -2.198 1.194 1.00 95.75 169 ALA A C 1
ATOM 1333 O O . ALA A 1 169 ? -5.398 -3.189 1.678 1.00 95.75 169 ALA A O 1
ATOM 1334 N N . ARG A 1 170 ? -6.125 -1.081 1.902 1.00 95.56 170 ARG A N 1
ATOM 1335 C CA . ARG A 1 170 ? -6.138 -1.099 3.374 1.00 95.56 170 ARG A CA 1
ATOM 1336 C C . ARG A 1 170 ? -7.553 -1.443 3.844 1.00 95.56 170 ARG A C 1
ATOM 1338 O O . ARG A 1 170 ? -8.523 -0.924 3.307 1.00 95.56 170 ARG A O 1
ATOM 1345 N N . VAL A 1 171 ? -7.723 -2.322 4.816 1.00 97.12 171 VAL A N 1
ATOM 1346 C CA . VAL A 1 171 ? -9.054 -2.695 5.331 1.00 97.12 171 VAL A CA 1
ATOM 1347 C C . VAL A 1 171 ? -8.985 -2.908 6.833 1.00 97.12 171 VAL A C 1
ATOM 1349 O O . VAL A 1 171 ? -7.895 -3.080 7.384 1.00 97.12 171 VAL A O 1
ATOM 1352 N N . ALA A 1 172 ? -10.137 -2.909 7.496 1.00 98.12 172 ALA A N 1
ATOM 1353 C CA . ALA A 1 172 ? -10.204 -3.293 8.893 1.00 98.12 172 ALA A CA 1
ATOM 1354 C C . ALA A 1 172 ? -10.047 -4.812 9.018 1.00 98.12 172 ALA A C 1
ATOM 1356 O O . ALA A 1 172 ? -10.767 -5.566 8.367 1.00 98.12 172 ALA A O 1
ATOM 1357 N N . PHE A 1 173 ? -9.149 -5.253 9.891 1.00 98.62 173 PHE A N 1
ATOM 1358 C CA . PHE A 1 173 ? -9.098 -6.614 10.413 1.00 98.62 173 PHE A CA 1
ATOM 1359 C C . PHE A 1 173 ? -9.634 -6.573 11.835 1.00 98.62 173 PHE A C 1
ATOM 1361 O O . PHE A 1 173 ? -9.126 -5.814 12.661 1.00 98.62 173 PHE A O 1
ATOM 1368 N N . TYR A 1 174 ? -10.661 -7.367 12.125 1.00 98.69 174 TYR A N 1
ATOM 1369 C CA . TYR A 1 174 ? -11.327 -7.340 13.423 1.00 98.69 174 TYR A CA 1
ATOM 1370 C C . TYR A 1 174 ? -11.499 -8.733 14.017 1.00 98.69 174 TYR A C 1
ATOM 1372 O O . TYR A 1 174 ? -11.634 -9.722 13.298 1.00 98.69 174 TYR A O 1
ATOM 1380 N N . ARG A 1 175 ? -11.511 -8.801 15.348 1.00 98.19 175 ARG A N 1
ATOM 1381 C CA . ARG A 1 175 ? -11.705 -10.031 16.120 1.00 98.19 175 ARG A CA 1
ATOM 1382 C C . ARG A 1 175 ? -13.186 -10.392 16.237 1.00 98.19 175 ARG A C 1
ATOM 1384 O O . ARG A 1 175 ? -13.941 -9.730 16.951 1.00 98.19 175 ARG A O 1
ATOM 1391 N N . THR A 1 176 ? -13.608 -11.446 15.541 1.00 98.44 176 THR A N 1
ATOM 1392 C CA . THR A 1 176 ? -15.020 -11.864 15.457 1.00 98.44 176 THR A CA 1
ATOM 1393 C C . THR A 1 176 ? -15.556 -12.384 16.788 1.00 98.44 176 THR A C 1
ATOM 1395 O O . THR A 1 176 ? -16.720 -12.154 17.116 1.00 98.44 176 THR A O 1
ATOM 1398 N N . ASP A 1 177 ? -14.710 -13.019 17.596 1.00 97.38 177 ASP A N 1
ATOM 1399 C CA . ASP A 1 177 ? -15.055 -13.481 18.939 1.00 97.38 177 ASP A CA 1
ATOM 1400 C C . ASP A 1 177 ? -15.312 -12.322 19.910 1.00 97.38 177 ASP A C 1
ATOM 1402 O O . ASP A 1 177 ? -16.291 -12.361 20.656 1.00 97.38 177 ASP A O 1
ATOM 1406 N N . LEU A 1 178 ? -14.513 -11.252 19.846 1.00 97.88 178 LEU A N 1
ATOM 1407 C CA . LEU A 1 178 ? -14.716 -10.055 20.670 1.00 97.88 178 LEU A CA 1
ATOM 1408 C C . LEU A 1 178 ? -15.970 -9.279 20.263 1.00 97.88 178 LEU A C 1
ATOM 1410 O O . LEU A 1 178 ? -16.726 -8.829 21.125 1.00 97.88 178 LEU A O 1
ATOM 1414 N N . PHE A 1 179 ? -16.230 -9.164 18.958 1.00 98.44 179 PHE A N 1
ATOM 1415 C CA . PHE A 1 179 ? -17.468 -8.562 18.456 1.00 98.44 179 PHE A CA 1
ATOM 1416 C C . PHE A 1 179 ? -18.687 -9.348 18.946 1.00 98.44 179 PHE A C 1
ATOM 1418 O O . PHE A 1 179 ? -19.623 -8.759 19.488 1.00 98.44 179 PHE A O 1
ATOM 1425 N N . LYS A 1 180 ? -18.643 -10.684 18.862 1.00 97.94 180 LYS A N 1
ATOM 1426 C CA . LYS A 1 180 ? -19.697 -11.558 19.390 1.00 97.94 180 LYS A CA 1
ATOM 1427 C C . LYS A 1 180 ? -19.873 -11.400 20.903 1.00 97.94 180 LYS A C 1
ATOM 1429 O O . LYS A 1 180 ? -21.004 -11.266 21.362 1.00 97.94 180 LYS A O 1
ATOM 1434 N N . GLN A 1 181 ? -18.783 -11.378 21.671 1.00 96.00 181 GLN A N 1
ATOM 1435 C CA . GLN A 1 181 ? -18.815 -11.213 23.129 1.00 96.00 181 GLN A CA 1
ATOM 1436 C C . GLN A 1 181 ? -19.432 -9.871 23.551 1.00 96.00 181 GLN A C 1
ATOM 1438 O O . GLN A 1 181 ? -20.177 -9.822 24.526 1.00 96.00 181 GLN A O 1
ATOM 1443 N N . ALA A 1 182 ? -19.163 -8.794 22.810 1.00 96.69 182 ALA A N 1
ATOM 1444 C CA . ALA A 1 182 ? -19.748 -7.475 23.056 1.00 96.69 182 ALA A CA 1
ATOM 1445 C C . ALA A 1 182 ? -21.161 -7.288 22.462 1.00 96.69 182 ALA A C 1
ATOM 1447 O O . ALA A 1 182 ? -21.738 -6.206 22.606 1.00 96.69 182 ALA A O 1
ATOM 1448 N N . GLY A 1 183 ? -21.714 -8.296 21.774 1.00 97.25 183 GLY A N 1
ATOM 1449 C CA . GLY A 1 183 ? -23.002 -8.188 21.082 1.00 97.25 183 GLY A CA 1
ATOM 1450 C C . GLY A 1 183 ? -22.990 -7.155 19.949 1.00 97.25 183 GLY A C 1
ATOM 1451 O O . GLY A 1 183 ? -23.973 -6.445 19.749 1.00 97.25 183 GLY A O 1
ATOM 1452 N N . ILE A 1 184 ? -21.861 -7.021 19.250 1.00 98.19 184 ILE A N 1
ATOM 1453 C CA . ILE A 1 184 ? -21.653 -6.074 18.152 1.00 98.19 184 ILE A CA 1
ATOM 1454 C C . ILE A 1 184 ? -21.778 -6.818 16.824 1.00 98.19 184 ILE A C 1
ATOM 1456 O O . ILE A 1 184 ? -21.064 -7.789 16.574 1.00 98.19 184 ILE A O 1
ATOM 1460 N N . ARG A 1 185 ? -22.649 -6.322 15.946 1.00 98.12 185 ARG A N 1
ATOM 1461 C CA . ARG A 1 185 ? -22.690 -6.718 14.536 1.00 98.12 185 ARG A CA 1
ATOM 1462 C C . ARG A 1 185 ? -21.659 -5.901 13.761 1.00 98.12 185 ARG A C 1
ATOM 1464 O O . ARG A 1 185 ? -21.555 -4.690 13.965 1.00 98.12 185 ARG A O 1
ATOM 1471 N N . ALA A 1 186 ? -20.865 -6.555 12.919 1.00 97.00 186 ALA A N 1
ATOM 1472 C CA . ALA A 1 186 ? -19.759 -5.893 12.231 1.00 97.00 186 ALA A CA 1
ATOM 1473 C C . ALA A 1 186 ? -20.276 -4.852 11.231 1.00 97.00 186 ALA A C 1
ATOM 1475 O O . ALA A 1 186 ? -19.803 -3.722 11.215 1.00 97.00 186 ALA A O 1
ATOM 1476 N N . GLU A 1 187 ? -21.306 -5.199 10.469 1.00 96.25 187 GLU A N 1
ATOM 1477 C CA . GLU A 1 187 ? -21.985 -4.310 9.534 1.00 96.25 187 GLU A CA 1
ATOM 1478 C C . GLU A 1 187 ? -22.475 -3.015 10.197 1.00 96.25 187 GLU A C 1
ATOM 1480 O O . GLU A 1 187 ? -22.300 -1.946 9.620 1.00 96.25 187 GLU A O 1
ATOM 1485 N N . ASP A 1 188 ? -22.974 -3.081 11.436 1.00 96.94 188 ASP A N 1
ATOM 1486 C CA . ASP A 1 188 ? -23.425 -1.904 12.184 1.00 96.94 188 ASP A CA 1
ATOM 1487 C C . ASP A 1 188 ? -22.230 -1.078 12.671 1.00 96.94 188 ASP A C 1
ATOM 1489 O O . ASP A 1 188 ? -22.224 0.148 12.562 1.00 96.94 188 ASP A O 1
ATOM 1493 N N . ALA A 1 189 ? -21.190 -1.743 13.186 1.00 97.44 189 ALA A N 1
ATOM 1494 C CA . ALA A 1 189 ? -19.980 -1.085 13.671 1.00 97.44 189 ALA A CA 1
ATOM 1495 C C . ALA A 1 189 ? -19.239 -0.341 12.554 1.00 97.44 189 ALA A C 1
ATOM 1497 O O . ALA A 1 189 ? -18.751 0.761 12.775 1.00 97.44 189 ALA A O 1
ATOM 1498 N N . PHE A 1 190 ? -19.166 -0.911 11.352 1.00 96.69 190 PHE A N 1
ATOM 1499 C CA . PHE A 1 190 ? -18.491 -0.301 10.205 1.00 96.69 190 PHE A CA 1
ATOM 1500 C C . PHE A 1 190 ? -19.439 0.525 9.314 1.00 96.69 190 PHE A C 1
ATOM 1502 O O . PHE A 1 190 ? -19.002 1.076 8.305 1.00 96.69 190 PHE A O 1
ATOM 1509 N N . ALA A 1 191 ? -20.716 0.680 9.687 1.00 95.44 191 ALA A N 1
ATOM 1510 C CA . ALA A 1 191 ? -21.682 1.461 8.912 1.00 95.44 191 ALA A CA 1
ATOM 1511 C C . ALA A 1 191 ? -21.300 2.942 8.818 1.00 95.44 191 ALA A C 1
ATOM 1513 O O . ALA A 1 191 ? -21.502 3.561 7.777 1.00 95.44 191 ALA A O 1
ATOM 1514 N N . ASN A 1 192 ? -20.775 3.520 9.903 1.00 95.06 192 ASN A N 1
ATOM 1515 C CA . ASN A 1 192 ? -20.305 4.901 9.936 1.00 95.06 192 ASN A CA 1
ATOM 1516 C C . ASN A 1 192 ? -19.352 5.167 11.116 1.00 95.06 192 ASN A C 1
ATOM 1518 O O . ASN A 1 192 ? -19.231 4.360 12.037 1.00 95.06 192 ASN A O 1
ATOM 1522 N N . TRP A 1 193 ? -18.704 6.331 11.115 1.00 94.62 193 TRP A N 1
ATOM 1523 C CA . TRP A 1 193 ? -17.770 6.771 12.162 1.00 94.62 193 TRP A CA 1
ATOM 1524 C C . TRP A 1 193 ? -18.349 6.791 13.585 1.00 94.62 193 TRP A C 1
ATOM 1526 O O . TRP A 1 193 ? -17.652 6.422 14.534 1.00 94.62 193 TRP A O 1
ATOM 1536 N N . GLY A 1 194 ? -19.609 7.202 13.748 1.00 93.38 194 GLY A N 1
ATOM 1537 C CA . GLY A 1 194 ? -20.286 7.239 15.046 1.00 93.38 194 GLY A CA 1
ATOM 1538 C C . GLY A 1 194 ? -20.485 5.834 15.613 1.00 93.38 194 GLY A C 1
ATOM 1539 O O . GLY A 1 194 ? -20.017 5.540 16.718 1.00 93.38 194 GLY A O 1
ATOM 1540 N N . SER A 1 195 ? -21.093 4.943 14.824 1.00 95.38 195 SER A N 1
ATOM 1541 C CA . SER A 1 195 ? -21.276 3.532 15.187 1.00 95.38 195 SER A CA 1
ATOM 1542 C C . SER A 1 195 ? -19.944 2.836 15.460 1.00 95.38 195 SER A C 1
ATOM 1544 O O . SER A 1 195 ? -19.818 2.100 16.442 1.00 95.38 195 SER A O 1
ATOM 1546 N N . PHE A 1 196 ? -18.921 3.132 14.655 1.00 97.19 196 PHE A N 1
ATOM 1547 C CA . PHE A 1 196 ? -17.584 2.582 14.836 1.00 97.19 196 PHE A CA 1
ATOM 1548 C C . PHE A 1 196 ? -17.001 2.964 16.188 1.00 97.19 196 PHE A C 1
ATOM 1550 O O . PHE A 1 196 ? -16.568 2.094 16.945 1.00 97.19 196 PHE A O 1
ATOM 1557 N N . LYS A 1 197 ? -17.046 4.250 16.557 1.00 95.06 197 LYS A N 1
ATOM 1558 C CA . LYS A 1 197 ? -16.502 4.670 17.850 1.00 95.06 197 LYS A CA 1
ATOM 1559 C C . LYS A 1 197 ? -17.289 4.086 19.026 1.00 95.06 197 LYS A C 1
ATOM 1561 O O . LYS A 1 197 ? -16.688 3.674 20.018 1.00 95.06 197 LYS A O 1
ATOM 1566 N N . GLN A 1 198 ? -18.615 3.983 18.919 1.00 95.88 198 GLN A N 1
ATOM 1567 C CA . GLN A 1 198 ? -19.434 3.320 19.941 1.00 95.88 198 GLN A CA 1
ATOM 1568 C C . GLN A 1 198 ? -19.057 1.839 20.106 1.00 95.88 198 GLN A C 1
ATOM 1570 O O . GLN A 1 198 ? -18.927 1.362 21.236 1.00 95.88 198 GLN A O 1
ATOM 1575 N N . ALA A 1 199 ? -18.823 1.125 19.002 1.00 97.69 199 ALA A N 1
ATOM 1576 C CA . ALA A 1 199 ? -18.328 -0.247 19.027 1.00 97.69 199 ALA A CA 1
ATOM 1577 C C . ALA A 1 199 ? -16.947 -0.337 19.699 1.00 97.69 199 ALA A C 1
ATOM 1579 O O . ALA A 1 199 ? -16.748 -1.184 20.568 1.00 97.69 199 ALA A O 1
ATOM 1580 N N . MET A 1 200 ? -16.022 0.576 19.384 1.00 97.62 200 MET A N 1
ATOM 1581 C CA . MET A 1 200 ? -14.690 0.594 20.000 1.00 97.62 200 MET A CA 1
ATOM 1582 C C . MET A 1 200 ? -14.755 0.826 21.513 1.00 97.62 200 MET A C 1
ATOM 1584 O O . MET A 1 200 ? -14.078 0.129 22.262 1.00 97.62 200 MET A O 1
ATOM 1588 N N . ARG A 1 201 ? -15.630 1.719 21.993 1.00 96.00 201 ARG A N 1
ATOM 1589 C CA . ARG A 1 201 ? -15.852 1.924 23.438 1.00 96.00 201 ARG A CA 1
ATOM 1590 C C . ARG A 1 201 ? -16.352 0.656 24.137 1.00 96.00 201 ARG A C 1
ATOM 1592 O O . ARG A 1 201 ? -15.896 0.349 25.236 1.00 96.00 201 ARG A O 1
ATOM 1599 N N . LYS A 1 202 ? -17.252 -0.106 23.503 1.00 96.12 202 LYS A N 1
ATOM 1600 C CA . LYS A 1 202 ? -17.702 -1.406 24.031 1.00 96.12 202 LYS A CA 1
ATOM 1601 C C . LYS A 1 202 ? -16.549 -2.410 24.088 1.00 96.12 202 LYS A C 1
ATOM 1603 O O . LYS A 1 202 ? -16.355 -3.048 25.120 1.00 96.12 202 LYS A O 1
ATOM 1608 N N . LEU A 1 203 ? -15.753 -2.512 23.023 1.00 97.00 203 LEU A N 1
ATOM 1609 C CA . LEU A 1 203 ? -14.615 -3.435 22.952 1.00 97.00 203 LEU A CA 1
ATOM 1610 C C . LEU A 1 203 ? -13.515 -3.095 23.965 1.00 97.00 203 LEU A C 1
ATOM 1612 O O . LEU A 1 203 ? -12.960 -4.006 24.570 1.00 97.00 203 LEU A O 1
ATOM 1616 N N . GLN A 1 204 ? -13.256 -1.808 24.216 1.00 94.69 204 GLN A N 1
ATOM 1617 C CA . GLN A 1 204 ? -12.258 -1.339 25.188 1.00 94.69 204 GLN A CA 1
ATOM 1618 C C . GLN A 1 204 ? -12.543 -1.816 26.622 1.00 94.69 204 GLN A C 1
ATOM 1620 O O . GLN A 1 204 ? -11.635 -1.893 27.449 1.00 94.69 204 GLN A O 1
ATOM 1625 N N . SER A 1 205 ? -13.806 -2.128 26.931 1.00 91.19 205 SER A N 1
ATOM 1626 C CA . SER A 1 205 ? -14.208 -2.649 28.241 1.00 91.19 205 SER A CA 1
ATOM 1627 C C . SER A 1 205 ? -13.962 -4.155 28.412 1.00 91.19 205 SER A C 1
ATOM 1629 O O .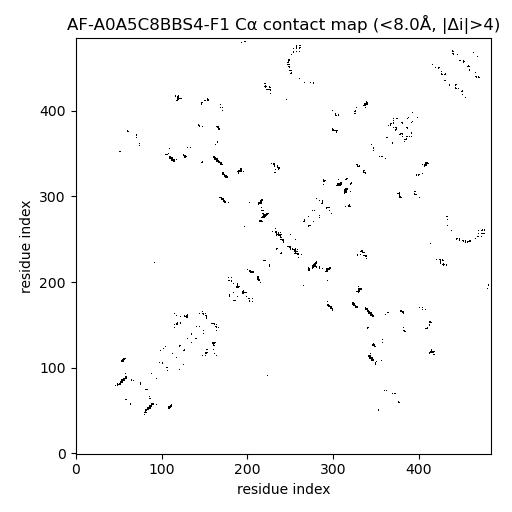 SER A 1 205 ? -14.063 -4.669 29.529 1.00 91.19 205 SER A O 1
ATOM 1631 N N . LEU A 1 206 ? -13.642 -4.871 27.328 1.00 93.50 206 LEU A N 1
ATOM 1632 C CA . LEU A 1 206 ? -13.471 -6.318 27.352 1.00 93.50 206 LEU A CA 1
ATOM 1633 C C . LEU A 1 206 ? -12.109 -6.748 27.903 1.00 93.50 206 LEU A C 1
ATOM 1635 O O . LEU A 1 206 ? -11.101 -6.038 27.853 1.00 93.50 206 LEU A O 1
ATOM 1639 N N . LYS A 1 207 ? -12.092 -7.989 28.391 1.00 88.81 207 LYS A N 1
ATOM 1640 C CA . LYS A 1 207 ? -10.888 -8.707 28.801 1.00 88.81 207 LYS A CA 1
ATOM 1641 C C . LYS A 1 207 ? -10.889 -10.105 28.196 1.00 88.81 207 LYS A C 1
ATOM 1643 O O . LYS A 1 207 ? -11.938 -10.745 28.145 1.00 88.81 207 LYS A O 1
ATOM 1648 N N . VAL A 1 208 ? -9.710 -10.582 27.815 1.00 83.69 208 VAL A N 1
ATOM 1649 C CA . VAL A 1 208 ? -9.454 -11.972 27.411 1.00 83.69 208 VAL A CA 1
ATOM 1650 C C . VAL A 1 208 ? -8.450 -12.546 28.400 1.00 83.69 208 VAL A C 1
ATOM 1652 O O . VAL A 1 208 ? -7.418 -11.928 28.655 1.00 83.69 208 VAL A O 1
ATOM 1655 N N . ASP A 1 209 ? -8.782 -13.675 29.027 1.00 83.69 209 ASP A N 1
ATOM 1656 C CA . ASP A 1 209 ? -7.957 -14.315 30.064 1.00 83.69 209 ASP A CA 1
ATOM 1657 C C . ASP A 1 209 ? -7.524 -13.351 31.186 1.00 83.69 209 ASP A C 1
ATOM 1659 O O . ASP A 1 209 ? -6.381 -13.333 31.643 1.00 83.69 209 ASP A O 1
ATOM 1663 N N . GLY A 1 210 ? -8.445 -12.472 31.594 1.00 82.00 210 GLY A N 1
ATOM 1664 C CA . GLY A 1 210 ? -8.208 -11.458 32.625 1.00 82.00 210 GLY A CA 1
ATOM 1665 C C . GLY A 1 210 ? -7.356 -10.261 32.181 1.00 82.00 210 GLY A C 1
ATOM 1666 O O . GLY A 1 210 ? -7.236 -9.301 32.945 1.00 82.00 210 GLY A O 1
ATOM 1667 N N . LYS A 1 211 ? -6.817 -10.261 30.956 1.00 85.25 211 LYS A N 1
ATOM 1668 C CA . LYS A 1 211 ? -6.026 -9.157 30.398 1.00 85.25 211 LYS A CA 1
ATOM 1669 C C . LYS A 1 211 ? -6.910 -8.196 29.600 1.00 85.25 211 LYS A C 1
ATOM 1671 O O . LYS A 1 211 ? -7.752 -8.660 28.831 1.00 85.25 211 LYS A O 1
ATOM 1676 N N . PRO A 1 212 ? -6.744 -6.872 29.769 1.00 87.38 212 PRO A N 1
ATOM 1677 C CA . PRO A 1 212 ? -7.456 -5.897 28.953 1.00 87.38 212 PRO A CA 1
ATOM 1678 C C . PRO A 1 212 ? -7.054 -6.032 27.483 1.00 87.38 212 PRO A C 1
ATOM 1680 O O . PRO A 1 212 ? -5.884 -6.266 27.178 1.00 87.38 212 PRO A O 1
ATOM 1683 N N . ILE A 1 213 ? -8.028 -5.853 26.595 1.00 91.38 213 ILE A N 1
ATOM 1684 C CA . ILE A 1 213 ? -7.801 -5.731 25.155 1.00 91.38 213 ILE A CA 1
ATOM 1685 C C . ILE A 1 213 ? -7.934 -4.263 24.763 1.00 91.38 213 ILE A C 1
ATOM 1687 O O . ILE A 1 213 ? -8.849 -3.575 25.213 1.00 91.38 213 ILE A O 1
ATOM 1691 N N . ALA A 1 214 ? -7.027 -3.777 23.921 1.00 95.75 214 ALA A N 1
ATOM 1692 C CA . ALA A 1 214 ? -7.166 -2.456 23.327 1.00 95.75 214 ALA A CA 1
ATOM 1693 C C . ALA A 1 214 ? -8.140 -2.514 22.143 1.00 95.75 214 ALA A C 1
ATOM 1695 O O . ALA A 1 214 ? -8.064 -3.418 21.308 1.00 95.75 214 ALA A O 1
ATOM 1696 N N . ALA A 1 215 ? -9.060 -1.553 22.055 1.00 97.19 215 ALA A N 1
ATOM 1697 C CA . ALA A 1 215 ? -10.056 -1.543 20.987 1.00 97.19 215 ALA A CA 1
ATOM 1698 C C . ALA A 1 215 ? -9.406 -1.393 19.604 1.00 97.19 215 ALA A C 1
ATOM 1700 O O . ALA A 1 215 ? -9.741 -2.137 18.681 1.00 97.19 215 ALA A O 1
ATOM 1701 N N . LEU A 1 216 ? -8.443 -0.475 19.486 1.00 96.75 216 LEU A N 1
ATOM 1702 C CA . LEU A 1 216 ? -7.763 -0.154 18.238 1.00 96.75 216 LEU A CA 1
ATOM 1703 C C . LEU A 1 216 ? -6.245 -0.273 18.364 1.00 96.75 216 LEU A C 1
ATOM 1705 O O . LEU A 1 216 ? -5.638 0.249 19.301 1.00 96.75 216 LEU A O 1
ATOM 1709 N N . GLY A 1 217 ? -5.631 -0.902 17.365 1.00 94.56 217 GLY A N 1
ATOM 1710 C CA . GLY A 1 217 ? -4.200 -0.815 17.105 1.00 94.56 217 GLY A CA 1
ATOM 1711 C C . GLY A 1 217 ? -3.944 0.103 15.919 1.00 94.56 217 GLY A C 1
ATOM 1712 O O . GLY A 1 217 ? -4.255 -0.251 14.784 1.00 94.56 217 GLY A O 1
ATOM 1713 N N . TYR A 1 218 ? -3.365 1.269 16.190 1.00 90.56 218 TYR A N 1
ATOM 1714 C CA . TYR A 1 218 ? -2.899 2.204 15.172 1.00 90.56 218 TYR A CA 1
ATOM 1715 C C . TYR A 1 218 ? -1.447 2.582 15.452 1.00 90.56 218 TYR A C 1
ATOM 1717 O O . TYR A 1 218 ? -1.126 2.882 16.608 1.00 90.56 218 TYR A O 1
ATOM 1725 N N . PRO A 1 219 ? -0.577 2.569 14.430 1.00 89.12 219 PRO A N 1
ATOM 1726 C CA . PRO A 1 219 ? 0.785 3.038 14.588 1.00 89.12 219 PRO A CA 1
ATOM 1727 C C . PRO A 1 219 ? 0.811 4.568 14.679 1.00 89.12 219 PRO A C 1
ATOM 1729 O O . PRO A 1 219 ? -0.162 5.250 14.342 1.00 89.12 219 PRO A O 1
ATOM 1732 N N . GLY A 1 220 ? 1.929 5.114 15.149 1.00 83.25 220 GLY A N 1
ATOM 1733 C CA . GLY A 1 220 ? 2.098 6.560 15.278 1.00 83.25 220 GLY A CA 1
ATOM 1734 C C . GLY A 1 220 ? 3.344 7.075 14.575 1.00 83.25 220 GLY A C 1
ATOM 1735 O O . GLY A 1 220 ? 3.622 6.727 13.433 1.00 83.25 220 GLY A O 1
ATOM 1736 N N . LYS A 1 221 ? 4.081 7.970 15.232 1.00 78.56 221 LYS A N 1
ATOM 1737 C CA . LYS A 1 221 ? 5.011 8.903 14.566 1.00 78.56 221 LYS A CA 1
ATOM 1738 C C . LYS A 1 221 ? 6.208 8.269 13.845 1.00 78.56 221 LYS A C 1
ATOM 1740 O O . LYS A 1 221 ? 6.824 8.943 13.025 1.00 78.56 221 LYS A O 1
ATOM 1745 N N . HIS A 1 222 ? 6.549 7.023 14.169 1.00 80.81 222 HIS A N 1
ATOM 1746 C CA . HIS A 1 222 ? 7.677 6.296 13.568 1.00 80.81 222 HIS A CA 1
ATOM 1747 C C . HIS A 1 222 ? 7.268 5.463 12.350 1.00 80.81 222 HIS A C 1
ATOM 1749 O O . HIS A 1 222 ? 8.109 4.824 11.730 1.00 80.81 222 HIS A O 1
ATOM 1755 N N . ASP A 1 223 ? 5.982 5.452 12.007 1.00 86.94 223 ASP A N 1
ATOM 1756 C CA . ASP A 1 223 ? 5.459 4.615 10.940 1.00 86.94 223 ASP A CA 1
ATOM 1757 C C . ASP A 1 223 ? 5.643 5.246 9.564 1.00 86.94 223 ASP A C 1
ATOM 1759 O O . ASP A 1 223 ? 5.256 6.390 9.303 1.00 86.94 223 ASP A O 1
ATOM 1763 N N . TRP A 1 224 ? 6.207 4.466 8.648 1.00 82.38 224 TRP A N 1
ATOM 1764 C CA . TRP A 1 224 ? 6.365 4.880 7.261 1.00 82.38 224 TRP A CA 1
ATOM 1765 C C . TRP A 1 224 ? 5.021 4.899 6.511 1.00 82.38 224 TRP A C 1
ATOM 1767 O O . TRP A 1 224 ? 4.858 5.715 5.605 1.00 82.38 224 TRP A O 1
ATOM 1777 N N . ASP A 1 225 ? 4.057 4.066 6.931 1.00 84.38 225 ASP A N 1
ATOM 1778 C CA . ASP A 1 225 ? 2.721 3.891 6.333 1.00 84.38 225 ASP A CA 1
ATOM 1779 C C . ASP A 1 225 ? 1.679 4.874 6.920 1.00 84.38 225 ASP A C 1
ATOM 1781 O O . ASP A 1 225 ? 0.498 4.816 6.579 1.00 84.38 225 ASP A O 1
ATOM 1785 N N . ILE A 1 226 ? 2.077 5.826 7.780 1.00 85.69 226 ILE A N 1
ATOM 1786 C CA . ILE A 1 226 ? 1.131 6.679 8.527 1.00 85.69 226 ILE A CA 1
ATOM 1787 C C . ILE A 1 226 ? 0.194 7.484 7.613 1.00 85.69 226 ILE A C 1
ATOM 1789 O O . ILE A 1 226 ? -0.996 7.639 7.897 1.00 85.69 226 ILE A O 1
ATOM 1793 N N . LEU A 1 227 ? 0.710 7.963 6.477 1.00 88.81 227 LEU A N 1
ATOM 1794 C CA . LEU A 1 227 ? -0.081 8.655 5.458 1.00 88.81 227 LEU A CA 1
ATOM 1795 C C . LEU A 1 227 ? -1.146 7.732 4.852 1.00 88.81 227 LEU A C 1
ATOM 1797 O O . LEU A 1 227 ? -2.277 8.151 4.595 1.00 88.81 227 LEU A O 1
ATOM 1801 N N . HIS A 1 228 ? -0.764 6.484 4.609 1.00 90.12 228 HIS A N 1
ATOM 1802 C CA . HIS A 1 228 ? -1.579 5.446 3.993 1.00 90.12 228 HIS A CA 1
ATOM 1803 C C . HIS A 1 228 ? -2.706 5.005 4.928 1.00 90.12 228 HIS A C 1
ATOM 1805 O O . HIS A 1 228 ? -3.852 4.878 4.497 1.00 90.12 228 HIS A O 1
ATOM 1811 N N . ASN A 1 229 ? -2.412 4.934 6.225 1.00 87.50 229 ASN A N 1
ATOM 1812 C CA . ASN A 1 229 ? -3.381 4.675 7.282 1.00 87.50 229 ASN A CA 1
ATOM 1813 C C . ASN A 1 229 ? -4.385 5.826 7.481 1.00 87.50 229 ASN A C 1
ATOM 1815 O O . ASN A 1 229 ? -5.555 5.569 7.782 1.00 87.50 229 ASN A O 1
ATOM 1819 N N . LEU A 1 230 ? -3.955 7.081 7.286 1.00 89.69 230 LEU A N 1
ATOM 1820 C CA . LEU A 1 230 ? -4.797 8.270 7.464 1.00 89.69 230 LEU A CA 1
ATOM 1821 C C . LEU A 1 230 ? -5.652 8.620 6.231 1.00 89.69 230 LEU A C 1
ATOM 1823 O O . LEU A 1 230 ? -6.735 9.188 6.371 1.00 89.69 230 LEU A O 1
ATOM 1827 N N . ALA A 1 231 ? -5.190 8.295 5.022 1.00 94.19 231 ALA A N 1
ATOM 1828 C CA . ALA A 1 231 ? -5.842 8.717 3.782 1.00 94.19 231 ALA A CA 1
ATOM 1829 C C . ALA A 1 231 ? -7.325 8.312 3.654 1.00 94.19 231 ALA A C 1
ATOM 1831 O O . ALA A 1 231 ? -8.125 9.188 3.313 1.00 94.19 231 ALA A O 1
ATOM 1832 N N . PRO A 1 232 ? -7.743 7.071 3.985 1.00 95.62 232 PRO A N 1
ATOM 1833 C CA . PRO A 1 232 ? -9.159 6.701 3.962 1.00 95.62 232 PRO A CA 1
ATOM 1834 C C . PRO A 1 232 ? -10.019 7.592 4.861 1.00 95.62 232 PRO A C 1
ATOM 1836 O O . PRO A 1 232 ? -11.103 8.003 4.458 1.00 95.62 232 PRO A O 1
ATOM 1839 N N . TRP A 1 233 ? -9.526 7.976 6.043 1.00 94.81 233 TRP A N 1
ATOM 1840 C CA . TRP A 1 233 ? -10.255 8.877 6.939 1.00 94.81 233 TRP A CA 1
ATOM 1841 C C . TRP A 1 233 ? -10.442 10.266 6.322 1.00 94.81 233 TRP A C 1
ATOM 1843 O O . TRP A 1 233 ? -11.542 10.815 6.361 1.00 94.81 233 TRP A O 1
ATOM 1853 N N . ILE A 1 234 ? -9.392 10.816 5.707 1.00 94.62 234 ILE A N 1
ATOM 1854 C CA . ILE A 1 234 ? -9.445 12.121 5.031 1.00 94.62 234 ILE A CA 1
ATOM 1855 C C . ILE A 1 234 ? -10.463 12.091 3.891 1.00 94.62 234 ILE A C 1
ATOM 1857 O O . ILE A 1 234 ? -11.349 12.944 3.823 1.00 94.62 234 ILE A O 1
ATOM 1861 N N . TRP A 1 235 ? -10.382 11.082 3.026 1.00 96.12 235 TRP A N 1
ATOM 1862 C CA . TRP A 1 235 ? -11.294 10.952 1.895 1.00 96.12 235 TRP A CA 1
ATOM 1863 C C . TRP A 1 235 ? -12.741 10.711 2.325 1.00 96.12 235 TRP A C 1
ATOM 1865 O O . TRP A 1 235 ? -13.656 11.257 1.713 1.00 96.12 235 TRP A O 1
ATOM 1875 N N . ASN A 1 236 ? -12.961 9.970 3.411 1.00 95.69 236 ASN A N 1
ATOM 1876 C CA . ASN A 1 236 ? -14.300 9.667 3.913 1.00 95.69 236 ASN A CA 1
ATOM 1877 C C . ASN A 1 236 ? -14.956 10.867 4.621 1.00 95.69 236 ASN A C 1
ATOM 1879 O O . ASN A 1 236 ? -16.186 10.960 4.650 1.00 95.69 236 ASN A O 1
ATOM 1883 N N . ALA A 1 237 ? -14.173 11.842 5.099 1.00 94.94 237 ALA A N 1
ATOM 1884 C CA . ALA A 1 237 ? -14.678 13.173 5.458 1.00 94.94 237 ALA A CA 1
ATOM 1885 C C . ALA A 1 237 ? -14.984 14.064 4.239 1.00 94.94 237 ALA A C 1
ATOM 1887 O O . ALA A 1 237 ? -15.612 15.110 4.387 1.00 94.94 237 ALA A O 1
ATOM 1888 N N . GLY A 1 238 ? -14.560 13.660 3.036 1.00 94.06 238 GLY A N 1
ATOM 1889 C CA . GLY A 1 238 ? -14.628 14.443 1.798 1.00 94.06 238 GLY A CA 1
ATOM 1890 C C . GLY A 1 238 ? -13.455 15.404 1.596 1.00 94.06 238 GLY A C 1
ATOM 1891 O O . GLY A 1 238 ? -13.523 16.259 0.715 1.00 94.06 238 GLY A O 1
ATOM 1892 N N . GLY A 1 239 ? -12.400 15.267 2.403 1.00 93.06 239 GLY A N 1
ATOM 1893 C CA . GLY A 1 239 ? -11.146 15.992 2.248 1.00 93.06 239 GLY A CA 1
ATOM 1894 C C . GLY A 1 239 ? -10.233 15.350 1.206 1.00 93.06 239 GLY A C 1
ATOM 1895 O O . GLY A 1 239 ? -10.511 14.281 0.655 1.00 93.06 239 GLY A O 1
ATOM 1896 N N . ASP A 1 240 ? -9.109 16.010 0.942 1.00 92.31 240 ASP A N 1
ATOM 1897 C CA . ASP A 1 240 ? -8.087 15.525 0.017 1.00 92.31 240 ASP A CA 1
ATOM 1898 C C . ASP A 1 240 ? -6.704 16.108 0.352 1.00 92.31 240 ASP A C 1
ATOM 1900 O O . ASP A 1 240 ? -6.579 17.062 1.124 1.00 92.31 240 ASP A O 1
ATOM 1904 N N . PHE A 1 241 ? -5.659 15.543 -0.250 1.00 89.19 241 PHE A N 1
ATOM 1905 C CA . PHE A 1 241 ? -4.276 16.012 -0.113 1.00 89.19 241 PHE A CA 1
ATOM 1906 C C . PHE A 1 241 ? -3.991 17.188 -1.044 1.00 89.19 241 PHE A C 1
ATOM 1908 O O . PHE A 1 241 ? -3.337 18.158 -0.653 1.00 89.19 241 PHE A O 1
ATOM 1915 N N . LEU A 1 242 ? -4.522 17.116 -2.264 1.00 87.25 242 LEU A N 1
ATOM 1916 C CA . LEU A 1 242 ? -4.386 18.131 -3.303 1.00 87.25 242 LEU A CA 1
ATOM 1917 C C . LEU A 1 242 ? -5.767 18.571 -3.795 1.00 87.25 242 LEU A C 1
ATOM 1919 O O . LEU A 1 242 ? -6.752 17.851 -3.653 1.00 87.25 242 LEU A O 1
ATOM 1923 N N . SER A 1 243 ? -5.847 19.759 -4.386 1.00 86.38 243 SER A N 1
ATOM 1924 C CA . SER A 1 243 ? -7.048 20.227 -5.078 1.00 86.38 243 SER A CA 1
ATOM 1925 C C . SER A 1 243 ? -7.407 19.316 -6.261 1.00 86.38 243 SER A C 1
ATOM 1927 O O . SER A 1 243 ? -6.574 18.564 -6.761 1.00 86.38 243 SER A O 1
ATOM 1929 N N . LYS A 1 244 ? -8.648 19.402 -6.761 1.00 85.00 244 LYS A N 1
ATOM 1930 C CA . LYS A 1 244 ? -9.135 18.562 -7.879 1.00 85.00 244 LYS A CA 1
ATOM 1931 C C . LYS A 1 244 ? -8.302 18.683 -9.161 1.00 85.00 244 LYS A C 1
ATOM 1933 O O . LYS A 1 244 ? -8.154 17.710 -9.891 1.00 85.00 244 LYS A O 1
ATOM 1938 N N . ASP A 1 245 ? -7.772 19.872 -9.434 1.00 82.38 245 ASP A N 1
ATOM 1939 C CA . ASP A 1 245 ? -6.855 20.150 -10.548 1.00 82.38 245 ASP A CA 1
ATOM 1940 C C . ASP A 1 245 ? -5.397 19.754 -10.239 1.00 82.38 245 ASP A C 1
ATOM 1942 O O . ASP A 1 245 ? -4.532 19.894 -11.096 1.00 82.38 245 ASP A O 1
ATOM 1946 N N . GLN A 1 246 ? -5.133 19.248 -9.029 1.00 83.38 246 GLN A N 1
ATOM 1947 C CA . GLN A 1 246 ? -3.839 18.803 -8.507 1.00 83.38 246 GLN A CA 1
ATOM 1948 C C . GLN A 1 246 ? -2.776 19.910 -8.461 1.00 83.38 246 GLN A C 1
ATOM 1950 O O . GLN A 1 246 ? -1.583 19.629 -8.359 1.00 83.38 246 GLN A O 1
ATOM 1955 N N . THR A 1 247 ? -3.208 21.175 -8.505 1.00 80.25 247 THR A N 1
ATOM 1956 C CA . THR A 1 247 ? -2.310 22.333 -8.539 1.00 80.25 247 THR A CA 1
ATOM 1957 C C . THR A 1 247 ? -2.107 22.993 -7.188 1.00 80.25 247 THR A C 1
ATOM 1959 O O . THR A 1 247 ? -1.285 23.886 -7.119 1.00 80.25 247 THR A O 1
ATOM 1962 N N . ARG A 1 248 ? -2.843 22.639 -6.126 1.00 81.75 248 ARG A N 1
ATOM 1963 C CA . ARG A 1 248 ? -2.732 23.263 -4.794 1.00 81.75 248 ARG A CA 1
ATOM 1964 C C . ARG A 1 248 ? -2.847 22.234 -3.678 1.00 81.75 248 ARG A C 1
ATOM 1966 O O . ARG A 1 248 ? -3.477 21.195 -3.846 1.00 81.75 248 ARG A O 1
ATOM 1973 N N . SER A 1 249 ? -2.279 22.554 -2.517 1.00 83.44 249 SER A N 1
ATOM 1974 C CA . SER A 1 249 ? -2.502 21.797 -1.281 1.00 83.44 249 SER A CA 1
ATOM 1975 C C . SER A 1 249 ? -3.965 21.914 -0.844 1.00 83.44 249 SER A C 1
ATOM 1977 O O . SER A 1 249 ? -4.528 23.009 -0.881 1.00 83.44 249 SER A O 1
ATOM 1979 N N . SER A 1 250 ? -4.562 20.802 -0.408 1.00 86.75 250 SER A N 1
ATOM 1980 C CA . SER A 1 250 ? -5.910 20.762 0.186 1.00 86.75 250 SER A CA 1
ATOM 1981 C C . SER A 1 250 ? -5.927 20.154 1.598 1.00 86.75 250 SER A C 1
ATOM 1983 O O . SER A 1 250 ? -6.992 19.972 2.196 1.00 86.75 250 SER A O 1
ATOM 1985 N N . ILE A 1 251 ? -4.746 19.885 2.167 1.00 84.06 251 ILE A N 1
ATOM 1986 C CA . ILE A 1 251 ? -4.593 19.208 3.463 1.00 84.06 251 ILE A CA 1
ATOM 1987 C C . ILE A 1 251 ? -5.130 20.027 4.652 1.00 84.06 251 ILE A C 1
ATOM 1989 O O . ILE A 1 251 ? -5.410 19.482 5.711 1.00 84.06 251 ILE A O 1
ATOM 1993 N N . ASN A 1 252 ? -5.296 21.339 4.492 1.00 80.62 252 ASN A N 1
ATOM 1994 C CA . ASN A 1 252 ? -5.871 22.224 5.509 1.00 80.62 252 ASN A CA 1
ATOM 1995 C C . ASN A 1 252 ? -7.358 22.538 5.279 1.00 80.62 252 ASN A C 1
ATOM 1997 O O . ASN A 1 252 ? -7.878 23.472 5.891 1.00 80.62 252 ASN A O 1
ATOM 2001 N N . SER A 1 253 ? -8.035 21.808 4.387 1.00 86.88 253 SER A N 1
ATOM 2002 C CA . SER A 1 253 ? -9.481 21.950 4.205 1.00 86.88 253 SER A CA 1
ATOM 2003 C C . SER A 1 253 ? -10.244 21.595 5.492 1.00 86.88 253 SER A C 1
ATOM 2005 O O . SER A 1 253 ? -9.761 20.772 6.278 1.00 86.88 253 SER A O 1
ATOM 2007 N N . PRO A 1 254 ? -11.434 22.180 5.727 1.00 85.81 254 PRO A N 1
ATOM 2008 C CA . PRO A 1 254 ? -12.274 21.814 6.866 1.00 85.81 254 PRO A CA 1
ATOM 2009 C C . PRO A 1 254 ? -12.536 20.312 6.978 1.00 85.81 254 PRO A C 1
ATOM 2011 O O . PRO A 1 254 ? -12.472 19.760 8.073 1.00 85.81 254 PRO A O 1
ATOM 2014 N N . GLU A 1 255 ? -12.757 19.646 5.849 1.00 89.50 255 GLU A N 1
ATOM 2015 C CA . GLU A 1 255 ? -13.006 18.211 5.772 1.00 89.50 255 GLU A CA 1
ATOM 2016 C C . GLU A 1 255 ? -11.772 17.401 6.201 1.00 89.50 255 GLU A C 1
ATOM 2018 O O . GLU A 1 255 ? -11.879 16.476 7.007 1.00 89.50 255 GLU A O 1
ATOM 2023 N N . THR A 1 256 ? -10.574 17.776 5.735 1.00 87.94 256 THR A N 1
ATOM 2024 C CA . THR A 1 256 ? -9.332 17.115 6.167 1.00 87.94 256 THR A CA 1
ATOM 2025 C C . THR A 1 256 ? -9.073 17.327 7.660 1.00 87.94 256 THR A C 1
ATOM 2027 O O . THR A 1 256 ? -8.703 16.387 8.365 1.00 87.94 256 THR A O 1
ATOM 2030 N N . LEU A 1 257 ? -9.297 18.542 8.169 1.00 84.69 257 LEU A N 1
ATOM 2031 C CA . LEU A 1 257 ? -9.143 18.848 9.593 1.00 84.69 257 LEU A CA 1
ATOM 2032 C C . LEU A 1 257 ? -10.117 18.033 10.451 1.00 84.69 257 LEU A C 1
ATOM 2034 O O . LEU A 1 257 ? -9.720 17.506 11.486 1.00 84.69 257 LEU A O 1
ATOM 2038 N N . GLN A 1 258 ? -11.354 17.851 9.990 1.00 85.38 258 GLN A N 1
ATOM 2039 C CA . GLN A 1 258 ? -12.341 17.000 10.648 1.00 85.38 258 GLN A CA 1
ATOM 2040 C C . GLN A 1 258 ? -11.903 15.538 10.730 1.00 85.38 258 GLN A C 1
ATOM 2042 O O . GLN A 1 258 ? -12.045 14.925 11.789 1.00 85.38 258 GLN A O 1
ATOM 2047 N N . ALA A 1 259 ? -11.318 14.990 9.663 1.00 89.56 259 ALA A N 1
ATOM 2048 C CA . ALA A 1 259 ? -10.766 13.639 9.689 1.00 89.56 259 ALA A CA 1
ATOM 2049 C C . ALA A 1 259 ? -9.609 13.498 10.688 1.00 89.56 259 ALA A C 1
ATOM 2051 O O . ALA A 1 259 ? -9.587 12.549 11.469 1.00 89.56 259 ALA A O 1
ATOM 2052 N N . ILE A 1 260 ? -8.674 14.454 10.701 1.00 85.75 260 ILE A N 1
ATOM 2053 C CA . ILE A 1 260 ? -7.535 14.455 11.632 1.00 85.75 260 ILE A CA 1
ATOM 2054 C C . ILE A 1 260 ? -8.021 14.541 13.084 1.00 85.75 260 ILE A C 1
ATOM 2056 O O . ILE A 1 260 ? -7.559 13.776 13.930 1.00 85.75 260 ILE A O 1
ATOM 2060 N N . THR A 1 261 ? -8.972 15.431 13.379 1.00 83.69 261 THR A N 1
ATOM 2061 C CA . THR A 1 261 ? -9.557 15.570 14.720 1.00 83.69 261 THR A CA 1
ATOM 2062 C C . THR A 1 261 ? -10.295 14.303 15.143 1.00 83.69 261 THR A C 1
ATOM 2064 O O . THR A 1 261 ? -10.102 13.817 16.258 1.00 83.69 261 THR A O 1
ATOM 2067 N N . PHE A 1 262 ? -11.100 13.716 14.253 1.00 86.88 262 PHE A N 1
ATOM 2068 C CA . PHE A 1 262 ? -11.773 12.453 14.539 1.00 86.88 262 PHE A CA 1
ATOM 2069 C C . PHE A 1 262 ? -10.765 11.330 14.814 1.00 86.88 262 PHE A C 1
ATOM 2071 O O . PHE A 1 262 ? -10.908 10.602 15.792 1.00 86.88 262 PHE A O 1
ATOM 2078 N N . PHE A 1 263 ? -9.702 11.226 14.024 1.00 86.44 263 PHE A N 1
ATOM 2079 C CA . PHE A 1 263 ? -8.675 10.209 14.219 1.00 86.44 263 PHE A CA 1
ATOM 2080 C C . PHE A 1 263 ? -7.911 10.386 15.546 1.00 86.44 263 PHE A C 1
ATOM 2082 O O . PHE A 1 263 ? -7.735 9.422 16.291 1.00 86.44 263 PHE A O 1
ATOM 2089 N N . LYS A 1 264 ? -7.545 11.625 15.907 1.00 83.62 264 LYS A N 1
ATOM 2090 C CA . LYS A 1 264 ? -6.919 11.957 17.202 1.00 83.62 264 LYS A CA 1
ATOM 2091 C C . LYS A 1 264 ? -7.769 11.555 18.401 1.00 83.62 264 LYS A C 1
ATOM 2093 O O . LYS A 1 264 ? -7.239 11.041 19.385 1.00 83.62 264 LYS A O 1
ATOM 2098 N N . SER A 1 265 ? -9.083 11.741 18.302 1.00 86.69 265 SER A N 1
ATOM 2099 C CA . SER A 1 265 ? -9.988 11.454 19.414 1.00 86.69 265 SER A CA 1
ATOM 2100 C C . SER A 1 265 ? -9.960 9.985 19.864 1.00 86.69 265 SER A C 1
ATOM 2102 O O . SER A 1 265 ? -10.286 9.696 21.010 1.00 86.69 265 SER A O 1
ATOM 2104 N N . PHE A 1 266 ? -9.510 9.043 19.022 1.00 90.12 266 PHE A N 1
ATOM 2105 C CA . PHE A 1 266 ? -9.304 7.659 19.458 1.00 90.12 266 PHE A CA 1
ATOM 2106 C C . PHE A 1 266 ? -8.226 7.537 20.541 1.00 90.12 266 PHE A C 1
ATOM 2108 O O . PHE A 1 266 ? -8.403 6.777 21.491 1.00 90.12 266 PHE A O 1
ATOM 2115 N N . ALA A 1 267 ? -7.125 8.279 20.422 1.00 87.62 267 ALA A N 1
ATOM 2116 C CA . ALA A 1 267 ? -6.074 8.291 21.435 1.00 87.62 267 ALA A CA 1
ATOM 2117 C C . ALA A 1 267 ? -6.512 9.069 22.686 1.00 87.62 267 ALA A C 1
ATOM 2119 O O . ALA A 1 267 ? -6.273 8.615 23.802 1.00 87.62 267 ALA A O 1
ATOM 2120 N N . GLU A 1 268 ? -7.202 10.201 22.509 1.00 85.62 268 GLU A N 1
ATOM 2121 C CA . GLU A 1 268 ? -7.718 11.030 23.615 1.00 85.62 268 GLU A CA 1
ATOM 2122 C C . GLU A 1 268 ? -8.726 10.271 24.489 1.00 85.62 268 GLU A C 1
ATOM 2124 O O . GLU A 1 268 ? -8.723 10.403 25.710 1.00 85.62 268 GLU A O 1
ATOM 2129 N N . GLU A 1 269 ? -9.559 9.433 23.871 1.00 88.06 269 GLU A N 1
ATOM 2130 C CA . GLU A 1 269 ? -10.521 8.573 24.564 1.00 88.06 269 GLU A CA 1
ATOM 2131 C C . GLU A 1 269 ? -9.903 7.251 25.067 1.00 88.06 269 GLU A C 1
ATOM 2133 O O . GLU A 1 269 ? -10.610 6.411 25.624 1.00 88.06 269 GLU A O 1
ATOM 2138 N N . GLY A 1 270 ? -8.598 7.031 24.862 1.00 89.88 270 GLY A N 1
ATOM 2139 C CA . GLY A 1 270 ? -7.891 5.813 25.273 1.00 89.88 270 GLY A CA 1
ATOM 2140 C C . GLY A 1 270 ? -8.247 4.554 24.471 1.00 89.88 270 GLY A C 1
ATOM 2141 O O . GLY A 1 270 ? -7.885 3.453 24.880 1.00 89.88 270 GLY A O 1
ATOM 2142 N N . LEU A 1 271 ? -8.943 4.700 23.338 1.00 93.00 271 LEU A N 1
ATOM 2143 C CA . LEU A 1 271 ? -9.305 3.601 22.432 1.00 93.00 271 LEU A CA 1
ATOM 2144 C C . LEU A 1 271 ? -8.091 3.075 21.654 1.00 93.00 271 LEU A C 1
ATOM 2146 O O . LEU A 1 271 ? -8.056 1.902 21.284 1.00 93.00 271 LEU A O 1
ATOM 2150 N N . VAL A 1 272 ? -7.100 3.943 21.427 1.00 92.69 272 VAL A N 1
ATOM 2151 C CA . VAL A 1 272 ? -5.746 3.580 20.992 1.00 92.69 272 VAL A CA 1
ATOM 2152 C C . VAL A 1 272 ? -4.790 3.823 22.165 1.00 92.69 272 VAL A C 1
ATOM 2154 O O . VAL A 1 272 ? -4.683 4.962 22.627 1.00 92.69 272 VAL A O 1
ATOM 2157 N N . PRO A 1 273 ? -4.064 2.803 22.653 1.00 90.81 273 PRO A N 1
ATOM 2158 C CA . PRO A 1 273 ? -3.059 2.993 23.692 1.00 90.81 273 PRO A CA 1
ATOM 2159 C C . PRO A 1 273 ? -1.941 3.923 23.217 1.00 90.81 273 PRO A C 1
ATOM 2161 O O . PRO A 1 273 ? -1.430 3.769 22.111 1.00 90.81 273 PRO A O 1
ATOM 2164 N N . THR A 1 274 ? -1.465 4.828 24.071 1.00 88.06 274 THR A N 1
ATOM 2165 C CA . THR A 1 274 ? -0.350 5.730 23.720 1.00 88.06 274 THR A CA 1
ATOM 2166 C C . THR A 1 274 ? 0.933 4.978 23.361 1.00 88.06 274 THR A C 1
ATOM 2168 O O . THR A 1 274 ? 1.686 5.428 22.506 1.00 88.06 274 THR A O 1
ATOM 2171 N N . SER A 1 275 ? 1.153 3.792 23.938 1.00 89.69 275 SER A N 1
ATOM 2172 C CA . SER A 1 275 ? 2.267 2.907 23.576 1.00 89.69 275 SER A CA 1
ATOM 2173 C C . SER A 1 275 ? 2.173 2.351 22.151 1.00 89.69 275 SER A C 1
ATOM 2175 O O . SER A 1 275 ? 3.193 1.957 21.594 1.00 89.69 275 SER A O 1
ATOM 2177 N N . ALA A 1 276 ? 0.980 2.316 21.548 1.00 91.12 276 ALA A N 1
ATOM 2178 C CA . ALA A 1 276 ? 0.793 1.963 20.143 1.00 91.12 276 ALA A CA 1
ATOM 2179 C C . ALA A 1 276 ? 1.286 3.086 19.211 1.00 91.12 276 ALA A C 1
ATOM 2181 O O . ALA A 1 276 ? 1.851 2.802 18.161 1.00 91.12 276 ALA A O 1
ATOM 2182 N N . LEU A 1 277 ? 1.185 4.352 19.634 1.00 88.50 277 LEU A N 1
ATOM 2183 C CA . LEU A 1 277 ? 1.630 5.517 18.853 1.00 88.50 277 LEU A CA 1
ATOM 2184 C C . LEU A 1 277 ? 3.163 5.664 18.774 1.00 88.50 277 LEU A C 1
ATOM 2186 O O . LEU A 1 277 ? 3.679 6.488 18.019 1.00 88.50 277 LEU A O 1
ATOM 2190 N N . GLU A 1 278 ? 3.898 4.863 19.543 1.00 88.69 278 GLU A N 1
ATOM 2191 C CA . GLU A 1 278 ? 5.358 4.741 19.463 1.00 88.69 278 GLU A CA 1
ATOM 2192 C C . GLU A 1 278 ? 5.795 3.518 18.637 1.00 88.69 278 GLU A C 1
ATOM 2194 O O . GLU A 1 278 ? 6.985 3.218 18.577 1.00 88.69 278 GLU A O 1
ATOM 2199 N N . LYS A 1 279 ? 4.848 2.809 18.012 1.00 90.62 279 LYS A N 1
ATOM 2200 C CA . LYS A 1 279 ? 5.103 1.633 17.177 1.00 90.62 279 LYS A CA 1
ATOM 2201 C C . LYS A 1 279 ? 4.897 1.935 15.694 1.00 90.62 279 LYS A C 1
ATOM 2203 O O . LYS A 1 279 ? 4.146 2.846 15.335 1.00 90.62 279 LYS A O 1
ATOM 2208 N N . ASP A 1 280 ? 5.542 1.129 14.858 1.00 91.31 280 ASP A N 1
ATOM 2209 C CA . ASP A 1 280 ? 5.276 1.047 13.419 1.00 91.31 280 ASP A CA 1
ATOM 2210 C C . ASP A 1 280 ? 4.138 0.056 13.096 1.00 91.31 280 ASP A C 1
ATOM 2212 O O . ASP A 1 280 ? 3.654 -0.681 13.965 1.00 91.31 280 ASP A O 1
ATOM 2216 N N . SER A 1 281 ? 3.697 0.030 11.835 1.00 91.81 281 SER A N 1
ATOM 2217 C CA . SER A 1 281 ? 2.632 -0.868 11.369 1.00 91.81 281 SER A CA 1
ATOM 2218 C C . SER A 1 281 ? 2.936 -2.350 11.623 1.00 91.81 281 SER A C 1
ATOM 2220 O O . SER A 1 281 ? 2.060 -3.085 12.080 1.00 91.81 281 SER A O 1
ATOM 2222 N N . ALA A 1 282 ? 4.178 -2.798 11.411 1.00 91.69 282 ALA A N 1
ATOM 2223 C CA . ALA A 1 282 ? 4.551 -4.203 11.586 1.00 91.69 282 ALA A CA 1
ATOM 2224 C C . ALA A 1 282 ? 4.447 -4.637 13.058 1.00 91.69 282 ALA A C 1
ATOM 2226 O O . ALA A 1 282 ? 3.968 -5.727 13.378 1.00 91.69 282 ALA A O 1
ATOM 2227 N N . GLN A 1 283 ? 4.843 -3.773 13.990 1.00 94.94 283 GLN A N 1
ATOM 2228 C CA . GLN A 1 283 ? 4.712 -4.011 15.423 1.00 94.94 283 GLN A CA 1
ATOM 2229 C C . GLN A 1 283 ? 3.246 -4.036 15.882 1.00 94.94 283 GLN A C 1
ATOM 2231 O O . GLN A 1 283 ? 2.907 -4.816 16.782 1.00 94.94 283 GLN A O 1
ATOM 2236 N N . ILE A 1 284 ? 2.378 -3.214 15.279 1.00 96.12 284 ILE A N 1
ATOM 2237 C CA . ILE A 1 284 ? 0.927 -3.231 15.523 1.00 96.12 284 ILE A CA 1
ATOM 2238 C C . ILE A 1 284 ? 0.300 -4.531 15.014 1.00 96.12 284 ILE A C 1
ATOM 2240 O O . ILE A 1 284 ? -0.432 -5.186 15.759 1.00 96.12 284 ILE A O 1
ATOM 2244 N N . GLU A 1 285 ? 0.640 -4.956 13.799 1.00 96.19 285 GLU A N 1
ATOM 2245 C CA . GLU A 1 285 ? 0.198 -6.231 13.223 1.00 96.19 285 GLU A CA 1
ATOM 2246 C C . GLU A 1 285 ? 0.624 -7.416 14.096 1.00 96.19 285 GLU A C 1
ATOM 2248 O O . GLU A 1 285 ? -0.200 -8.242 14.491 1.00 96.19 285 GLU A O 1
ATOM 2253 N N . MET A 1 286 ? 1.893 -7.455 14.511 1.00 95.38 286 MET A N 1
ATOM 2254 C CA . MET A 1 286 ? 2.398 -8.503 15.398 1.00 95.38 286 MET A CA 1
ATOM 2255 C C . MET A 1 286 ? 1.673 -8.540 16.750 1.00 95.38 286 MET A C 1
ATOM 2257 O O . MET A 1 286 ? 1.454 -9.620 17.301 1.00 95.38 286 MET A O 1
ATOM 2261 N N . ALA A 1 287 ? 1.292 -7.387 17.300 1.00 95.88 287 ALA A N 1
ATOM 2262 C CA . ALA A 1 287 ? 0.489 -7.306 18.519 1.00 95.88 287 ALA A CA 1
ATOM 2263 C C . ALA A 1 287 ? -0.957 -7.785 18.300 1.00 95.88 287 ALA A C 1
ATOM 2265 O O . ALA A 1 287 ? -1.499 -8.507 19.139 1.00 95.88 287 ALA A O 1
ATOM 2266 N N . PHE A 1 288 ? -1.561 -7.486 17.149 1.00 97.44 288 PHE A N 1
ATOM 2267 C CA . PHE A 1 288 ? -2.863 -8.036 16.765 1.00 97.44 288 PHE A CA 1
ATOM 2268 C C . PHE A 1 288 ? -2.831 -9.566 16.638 1.00 97.44 288 PHE A C 1
ATOM 2270 O O . PHE A 1 288 ? -3.724 -10.251 17.143 1.00 97.44 288 PHE A O 1
ATOM 2277 N N . PHE A 1 289 ? -1.767 -10.137 16.064 1.00 96.12 289 PHE A N 1
ATOM 2278 C CA . PHE A 1 289 ? -1.596 -11.595 15.979 1.00 96.12 289 PHE A CA 1
ATOM 2279 C C . PHE A 1 289 ? -1.473 -12.254 17.358 1.00 96.12 289 PHE A C 1
ATOM 2281 O O . PHE A 1 289 ? -1.943 -13.373 17.557 1.00 96.12 289 PHE A O 1
ATOM 2288 N N . ARG A 1 290 ? -0.896 -11.541 18.336 1.00 93.62 290 ARG A N 1
ATOM 2289 C CA . ARG A 1 290 ? -0.864 -11.950 19.752 1.00 93.62 290 ARG A CA 1
ATOM 2290 C C . ARG A 1 290 ? -2.175 -11.687 20.500 1.00 93.62 290 ARG A C 1
ATOM 2292 O O . ARG A 1 290 ? -2.278 -12.033 21.673 1.00 93.62 290 ARG A O 1
ATOM 2299 N N . GLY A 1 291 ? -3.174 -11.120 19.828 1.00 94.44 291 GLY A N 1
ATOM 2300 C CA . GLY A 1 291 ? -4.500 -10.868 20.375 1.00 94.44 291 GLY A CA 1
ATOM 2301 C C . GLY A 1 291 ? -4.592 -9.630 21.261 1.00 94.44 291 GLY A C 1
ATOM 2302 O O . GLY A 1 291 ? -5.511 -9.569 22.062 1.00 94.44 291 GLY A O 1
ATOM 2303 N N . GLU A 1 292 ? -3.673 -8.667 21.141 1.00 95.31 292 GLU A N 1
ATOM 2304 C CA . GLU A 1 292 ? -3.644 -7.451 21.976 1.00 95.31 292 GLU A CA 1
ATOM 2305 C C . GLU A 1 292 ? -4.650 -6.373 21.524 1.00 95.31 292 GLU A C 1
ATOM 2307 O O . GLU A 1 292 ? -5.029 -5.511 22.319 1.00 95.31 292 GLU A O 1
ATOM 2312 N N . PHE A 1 293 ? -5.095 -6.431 20.264 1.00 97.50 293 PHE A N 1
ATOM 2313 C CA . PHE A 1 293 ? -6.008 -5.462 19.654 1.00 97.50 293 PHE A CA 1
ATOM 2314 C C . PHE A 1 293 ? -7.281 -6.133 19.135 1.00 97.50 293 PHE A C 1
ATOM 2316 O O . PHE A 1 293 ? -7.223 -7.230 18.574 1.00 97.50 293 PHE A O 1
ATOM 2323 N N . ALA A 1 294 ? -8.425 -5.460 19.279 1.00 98.12 294 ALA A N 1
ATOM 2324 C CA . ALA A 1 294 ? -9.689 -5.929 18.716 1.00 98.12 294 ALA A CA 1
ATOM 2325 C C . ALA A 1 294 ? -9.827 -5.594 17.225 1.00 98.12 294 ALA A C 1
ATOM 2327 O O . ALA A 1 294 ? -10.342 -6.420 16.470 1.00 98.12 294 ALA A O 1
ATOM 2328 N N . VAL A 1 295 ? -9.358 -4.415 16.805 1.00 98.56 295 VAL A N 1
ATOM 2329 C CA . VAL A 1 295 ? -9.365 -3.958 15.410 1.00 98.56 295 VAL A CA 1
ATOM 2330 C C . VAL A 1 295 ? -8.022 -3.322 15.048 1.00 98.56 295 VAL A C 1
ATOM 2332 O O . VAL A 1 295 ? -7.485 -2.517 15.809 1.00 98.56 295 VAL A O 1
ATOM 2335 N N . ILE A 1 296 ? -7.503 -3.649 13.867 1.00 98.00 296 ILE A N 1
ATOM 2336 C CA . ILE A 1 296 ? -6.407 -2.926 13.205 1.00 98.00 296 ILE A CA 1
ATOM 2337 C C . ILE A 1 296 ? -6.795 -2.613 11.761 1.00 98.00 296 ILE A C 1
ATOM 2339 O O . ILE A 1 296 ? -7.721 -3.217 11.222 1.00 98.00 296 ILE A O 1
ATOM 2343 N N . PHE A 1 297 ? -6.059 -1.713 11.116 1.00 96.69 297 PHE A N 1
ATOM 2344 C CA . PHE A 1 297 ? -6.183 -1.463 9.684 1.00 96.69 297 PHE A CA 1
ATOM 2345 C C . PHE A 1 297 ? -4.867 -1.809 9.006 1.00 96.69 297 PHE A C 1
ATOM 2347 O O . PHE A 1 297 ? -3.817 -1.346 9.435 1.00 96.69 297 PHE A O 1
ATOM 2354 N N . SER A 1 298 ? -4.919 -2.674 7.998 1.00 96.12 298 SER A N 1
ATOM 2355 C CA . SER A 1 298 ? -3.721 -3.182 7.322 1.00 96.12 298 SER A CA 1
ATOM 2356 C C . SER A 1 298 ? -4.070 -3.683 5.914 1.00 96.12 298 SER A C 1
ATOM 2358 O O . SER A 1 298 ? -5.194 -3.497 5.441 1.00 96.12 298 SER A O 1
ATOM 2360 N N . GLY A 1 299 ? -3.101 -4.254 5.204 1.00 95.81 299 GLY A N 1
ATOM 2361 C CA . GLY A 1 299 ? -3.236 -4.782 3.856 1.00 95.81 299 GLY A CA 1
ATOM 2362 C C . GLY A 1 299 ? -3.436 -6.300 3.775 1.00 95.81 299 GLY A C 1
ATOM 2363 O O . GLY A 1 299 ? -3.506 -7.004 4.784 1.00 95.81 299 GLY A O 1
ATOM 2364 N N . PRO A 1 300 ? -3.519 -6.838 2.547 1.00 96.88 300 PRO A N 1
ATOM 2365 C CA . PRO A 1 300 ? -3.875 -8.237 2.309 1.00 96.88 300 PRO A CA 1
ATOM 2366 C C . PRO A 1 300 ? -2.798 -9.236 2.773 1.00 96.88 300 PRO A C 1
ATOM 2368 O O . PRO A 1 300 ? -3.118 -10.397 3.032 1.00 96.88 300 PRO A O 1
ATOM 2371 N N . TRP A 1 301 ? -1.546 -8.802 2.978 1.00 96.00 301 TRP A N 1
ATOM 2372 C CA . TRP A 1 301 ? -0.475 -9.645 3.533 1.00 96.00 301 TRP A CA 1
ATOM 2373 C C . TRP A 1 301 ? -0.820 -10.223 4.910 1.00 96.00 301 TRP A C 1
ATOM 2375 O O . TRP A 1 301 ? -0.380 -11.325 5.239 1.00 96.00 301 TRP A O 1
ATOM 2385 N N . VAL A 1 302 ? -1.667 -9.553 5.696 1.00 97.44 302 VAL A N 1
ATOM 2386 C CA . VAL A 1 302 ? -2.148 -10.085 6.978 1.00 97.44 302 VAL A CA 1
ATOM 2387 C C . VAL A 1 302 ? -2.905 -11.405 6.795 1.00 97.44 302 VAL A C 1
ATOM 2389 O O . VAL A 1 302 ? -2.713 -12.326 7.591 1.00 97.44 302 VAL A O 1
ATOM 2392 N N . LEU A 1 303 ? -3.681 -11.565 5.713 1.00 97.56 303 LEU A N 1
ATOM 2393 C CA . LEU A 1 303 ? -4.341 -12.838 5.386 1.00 97.56 303 LEU A CA 1
ATOM 2394 C C . LEU A 1 303 ? -3.318 -13.956 5.179 1.00 97.56 303 LEU A C 1
ATOM 2396 O O . LEU A 1 303 ? -3.506 -15.083 5.644 1.00 97.56 303 LEU A O 1
ATOM 2400 N N . LYS A 1 304 ? -2.207 -13.645 4.503 1.00 96.19 304 LYS A N 1
ATOM 2401 C CA . LYS A 1 304 ? -1.115 -14.593 4.276 1.00 96.19 304 LYS A CA 1
ATOM 2402 C C . LYS A 1 304 ? -0.442 -14.984 5.585 1.00 96.19 304 LYS A C 1
ATOM 2404 O O . LYS A 1 304 ? -0.232 -16.175 5.818 1.00 96.19 304 LYS A O 1
ATOM 2409 N N . VAL A 1 305 ? -0.134 -14.018 6.446 1.00 96.44 305 VAL A N 1
ATOM 2410 C CA . VAL A 1 305 ? 0.493 -14.292 7.745 1.00 96.44 305 VAL A CA 1
ATOM 2411 C C . VAL A 1 305 ? -0.424 -15.165 8.604 1.00 96.44 305 VAL A C 1
ATOM 2413 O O . VAL A 1 305 ? 0.016 -16.204 9.095 1.00 96.44 305 VAL A O 1
ATOM 2416 N N . LEU A 1 306 ? -1.711 -14.823 8.713 1.00 97.06 306 LEU A N 1
ATOM 2417 C CA . LEU A 1 306 ? -2.693 -15.569 9.511 1.00 97.06 306 LEU A CA 1
ATOM 2418 C C . LEU A 1 306 ? -3.085 -16.931 8.914 1.00 97.06 306 LEU A C 1
ATOM 2420 O O . LEU A 1 306 ? -3.611 -17.768 9.633 1.00 97.06 306 LEU A O 1
ATOM 2424 N N . SER A 1 307 ? -2.814 -17.198 7.635 1.00 96.00 307 SER A N 1
ATOM 2425 C CA . SER A 1 307 ? -3.043 -18.517 7.015 1.00 96.00 307 SER A CA 1
ATOM 2426 C C . SER A 1 307 ? -1.787 -19.387 6.917 1.00 96.00 307 SER A C 1
ATOM 2428 O O . SER A 1 307 ? -1.879 -20.569 6.575 1.00 96.00 307 SER A O 1
ATOM 2430 N N . THR A 1 308 ? -0.614 -18.838 7.241 1.00 94.81 308 THR A N 1
ATOM 2431 C CA . THR A 1 308 ? 0.668 -19.553 7.195 1.00 94.81 308 THR A CA 1
ATOM 2432 C C . THR A 1 308 ? 1.012 -20.137 8.564 1.00 94.81 308 THR A C 1
ATOM 2434 O O . THR A 1 308 ? 0.857 -19.482 9.590 1.00 94.81 308 THR A O 1
ATOM 2437 N N . GLU A 1 309 ? 1.481 -21.381 8.594 1.00 94.88 309 GLU A N 1
ATOM 2438 C CA . GLU A 1 309 ? 1.912 -22.068 9.822 1.00 94.88 309 GLU A CA 1
ATOM 2439 C C . GLU A 1 309 ? 3.049 -21.310 10.520 1.00 94.88 309 GLU A C 1
ATOM 2441 O O . GLU A 1 309 ? 3.967 -20.813 9.858 1.00 94.88 309 GLU A O 1
ATOM 2446 N N . LYS A 1 310 ? 3.053 -21.277 11.857 1.00 92.94 310 LYS A N 1
ATOM 2447 C CA . LYS A 1 310 ? 4.135 -20.663 12.650 1.00 92.94 310 LYS A CA 1
ATOM 2448 C C . LYS A 1 310 ? 5.515 -21.217 12.311 1.00 92.94 310 LYS A C 1
ATOM 2450 O O . LYS A 1 310 ? 6.473 -20.455 12.231 1.00 92.94 310 LYS A O 1
ATOM 2455 N N . ALA A 1 311 ? 5.617 -22.518 12.027 1.00 91.94 311 ALA A N 1
ATOM 2456 C CA . ALA A 1 311 ? 6.868 -23.161 11.608 1.00 91.94 311 ALA A CA 1
ATOM 2457 C C . ALA A 1 311 ? 7.444 -22.587 10.296 1.00 91.94 311 ALA A C 1
ATOM 2459 O O . ALA A 1 311 ? 8.631 -22.738 10.023 1.00 91.94 311 ALA A O 1
ATOM 2460 N N . LYS A 1 312 ? 6.611 -21.916 9.493 1.00 88.94 312 LYS A N 1
ATOM 2461 C CA . LYS A 1 312 ? 6.975 -21.233 8.244 1.00 88.94 312 LYS A CA 1
ATOM 2462 C C . LYS A 1 312 ? 6.971 -19.704 8.395 1.00 88.94 312 LYS A C 1
ATOM 2464 O O . LYS A 1 312 ? 6.929 -18.994 7.397 1.00 88.94 312 LYS A O 1
ATOM 2469 N N . GLY A 1 313 ? 6.990 -19.199 9.631 1.00 87.31 313 GLY A N 1
ATOM 2470 C CA . GLY A 1 313 ? 6.998 -17.767 9.939 1.00 87.31 313 GLY A CA 1
ATOM 2471 C C . GLY A 1 313 ? 5.623 -17.091 9.940 1.00 87.31 313 GLY A C 1
ATOM 2472 O O . GLY A 1 313 ? 5.563 -15.867 10.003 1.00 87.31 313 GLY A O 1
ATOM 2473 N N . GLY A 1 314 ? 4.524 -17.849 9.862 1.00 93.44 314 GLY A N 1
ATOM 2474 C CA . GLY A 1 314 ? 3.166 -17.306 9.936 1.00 93.44 314 GLY A CA 1
ATOM 2475 C C . GLY A 1 314 ? 2.550 -17.333 11.340 1.00 93.44 314 GLY A C 1
ATOM 2476 O O . GLY A 1 314 ? 3.247 -17.426 12.349 1.00 93.44 314 GLY A O 1
ATOM 2477 N N . GLN A 1 315 ? 1.223 -17.215 11.411 1.00 96.44 315 GLN A N 1
ATOM 2478 C CA . GLN A 1 315 ? 0.441 -17.104 12.648 1.00 96.44 315 GLN A CA 1
ATOM 2479 C C . GLN A 1 315 ? -0.840 -17.954 12.644 1.00 96.44 315 GLN A C 1
ATOM 2481 O O . GLN A 1 315 ? -1.744 -17.696 13.439 1.00 96.44 315 GLN A O 1
ATOM 2486 N N . LYS A 1 316 ? -0.934 -18.976 11.787 1.00 96.50 316 LYS A N 1
ATOM 2487 C CA . LYS A 1 316 ? -2.133 -19.818 11.614 1.00 96.50 316 LYS A CA 1
ATOM 2488 C C . LYS A 1 316 ? -2.657 -20.454 12.896 1.00 96.50 316 LYS A C 1
ATOM 2490 O O . LYS A 1 316 ? -3.859 -20.602 13.063 1.00 96.50 316 LYS A O 1
ATOM 2495 N N . GLU A 1 317 ? -1.772 -20.803 13.820 1.00 95.69 317 GLU A N 1
ATOM 2496 C CA . GLU A 1 317 ? -2.122 -21.412 15.105 1.00 95.69 317 GLU A CA 1
ATOM 2497 C C . GLU A 1 317 ? -2.363 -20.364 16.207 1.00 95.69 317 GLU A C 1
ATOM 2499 O O . GLU A 1 317 ? -2.344 -20.688 17.394 1.00 95.69 317 GLU A O 1
ATOM 2504 N N . SER A 1 318 ? -2.474 -19.077 15.865 1.00 94.88 318 SER A N 1
ATOM 2505 C CA . SER A 1 318 ? -2.841 -18.032 16.826 1.00 94.88 318 SER A CA 1
ATOM 2506 C C . SER A 1 318 ? -4.348 -18.027 17.080 1.00 94.88 318 SER A C 1
ATOM 2508 O O . SER A 1 318 ? -5.149 -18.336 16.200 1.00 94.88 318 SER A O 1
ATOM 2510 N N . HIS A 1 319 ? -4.745 -17.607 18.283 1.00 92.75 319 HIS A N 1
ATOM 2511 C CA . HIS A 1 319 ? -6.159 -17.406 18.610 1.00 92.75 319 HIS A CA 1
ATOM 2512 C C . HIS A 1 319 ? -6.815 -16.368 17.686 1.00 92.75 319 HIS A C 1
ATOM 2514 O O . HIS A 1 319 ? -7.961 -16.539 17.281 1.00 92.75 319 HIS A O 1
ATOM 2520 N N . THR A 1 320 ? -6.068 -15.331 17.288 1.00 95.50 320 THR A N 1
ATOM 2521 C CA . THR A 1 320 ? -6.520 -14.338 16.306 1.00 95.50 320 THR A CA 1
ATOM 2522 C C . THR A 1 320 ? -6.798 -14.970 14.941 1.00 95.50 320 THR A C 1
ATOM 2524 O O . THR A 1 320 ? -7.847 -14.687 14.377 1.00 95.50 320 THR A O 1
ATOM 2527 N N . ALA A 1 321 ? -5.937 -15.859 14.429 1.00 96.94 321 ALA A N 1
ATOM 2528 C CA . ALA A 1 321 ? -6.141 -16.510 13.128 1.00 96.94 321 ALA A CA 1
ATOM 2529 C C . ALA A 1 321 ? -7.419 -17.364 13.062 1.00 96.94 321 ALA A C 1
ATOM 2531 O O . ALA A 1 321 ? -8.009 -17.494 11.993 1.00 96.94 321 ALA A O 1
ATOM 2532 N N . ALA A 1 322 ? -7.871 -17.908 14.194 1.00 96.75 322 ALA A N 1
ATOM 2533 C CA . ALA A 1 322 ? -9.132 -18.642 14.278 1.00 96.75 322 ALA A CA 1
ATOM 2534 C C . ALA A 1 322 ? -10.369 -17.732 14.417 1.00 96.75 322 ALA A C 1
ATOM 2536 O O . ALA A 1 322 ? -11.487 -18.193 14.201 1.00 96.75 322 ALA A O 1
ATOM 2537 N N . ASN A 1 323 ? -10.188 -16.463 14.800 1.00 97.12 323 ASN A N 1
ATOM 2538 C CA . ASN A 1 323 ? -11.270 -15.577 15.236 1.00 97.12 323 ASN A CA 1
ATOM 2539 C C . ASN A 1 323 ? -11.151 -14.168 14.647 1.00 97.12 323 ASN A C 1
ATOM 2541 O O . ASN A 1 323 ? -11.299 -13.179 15.367 1.00 97.12 323 ASN A O 1
ATOM 2545 N N . PHE A 1 324 ? -10.881 -14.048 13.349 1.00 98.38 324 PHE A N 1
ATOM 2546 C CA . PHE A 1 324 ? -10.871 -12.754 12.674 1.00 98.38 324 PHE A CA 1
ATOM 2547 C C . PHE A 1 324 ? -11.781 -12.739 11.450 1.00 98.38 324 PHE A C 1
ATOM 2549 O O . PHE A 1 324 ? -12.266 -13.773 11.003 1.00 98.38 324 PHE A O 1
ATOM 2556 N N . SER A 1 325 ? -12.048 -11.541 10.950 1.00 98.31 325 SER A N 1
ATOM 2557 C CA . SER A 1 325 ? -12.597 -11.296 9.621 1.00 98.31 325 SER A CA 1
ATOM 2558 C C . SER A 1 325 ? -12.169 -9.897 9.168 1.00 98.31 325 SER A C 1
ATOM 2560 O O . SER A 1 325 ? -11.451 -9.191 9.890 1.00 98.31 325 SER A O 1
ATOM 2562 N N . VAL A 1 326 ? -12.585 -9.503 7.968 1.00 98.31 326 VAL A N 1
ATOM 2563 C CA . VAL A 1 326 ? -12.287 -8.200 7.372 1.00 98.31 326 VAL A CA 1
ATOM 2564 C C . VAL A 1 326 ? -13.550 -7.377 7.153 1.00 98.31 326 VAL A C 1
ATOM 2566 O O . VAL A 1 326 ? -14.638 -7.917 6.967 1.00 98.31 326 VAL A O 1
ATOM 2569 N N . ALA A 1 327 ? -13.401 -6.059 7.186 1.00 97.81 327 ALA A N 1
ATOM 2570 C CA . ALA A 1 327 ? -14.470 -5.092 6.965 1.00 97.81 327 ALA A CA 1
ATOM 2571 C C . ALA A 1 327 ? -13.913 -3.842 6.256 1.00 97.81 327 ALA A C 1
ATOM 2573 O O . ALA A 1 327 ? -12.697 -3.611 6.292 1.00 97.81 327 ALA A O 1
ATOM 2574 N N . PRO A 1 328 ? -14.756 -3.019 5.607 1.00 96.62 328 PRO A N 1
ATOM 2575 C CA . PRO A 1 328 ? -14.288 -1.761 5.039 1.00 96.62 328 PRO A CA 1
ATOM 2576 C C . PRO A 1 328 ? -13.835 -0.806 6.149 1.00 96.62 328 PRO A C 1
ATOM 2578 O O . PRO A 1 328 ? -14.081 -1.020 7.340 1.00 96.62 328 PRO A O 1
ATOM 2581 N N . TYR A 1 329 ? -13.214 0.306 5.755 1.00 96.06 329 TYR A N 1
ATOM 2582 C CA . TYR A 1 329 ? -13.185 1.457 6.652 1.00 96.06 329 TYR A CA 1
ATOM 2583 C C . TYR A 1 329 ? -14.618 1.877 6.993 1.00 96.06 329 TYR A C 1
ATOM 2585 O O . TYR A 1 329 ? -15.498 1.779 6.135 1.00 96.06 329 TYR A O 1
ATOM 2593 N N . PRO A 1 330 ? -14.880 2.355 8.222 1.00 95.62 330 PRO A N 1
ATOM 2594 C CA . PRO A 1 330 ? -16.200 2.862 8.535 1.00 95.62 330 PRO A CA 1
ATOM 2595 C C . PRO A 1 330 ? -16.507 4.064 7.642 1.00 95.62 330 PRO A C 1
ATOM 2597 O O . PRO A 1 330 ? -15.655 4.948 7.464 1.00 95.62 330 PRO A O 1
ATOM 2600 N N . ALA A 1 331 ? -17.719 4.098 7.085 1.00 94.19 331 ALA A N 1
ATOM 2601 C CA . ALA A 1 331 ? -18.111 5.191 6.207 1.00 94.19 331 ALA A CA 1
ATOM 2602 C C . ALA A 1 331 ? -18.012 6.526 6.958 1.00 94.19 331 ALA A C 1
ATOM 2604 O O . ALA A 1 331 ? -18.446 6.668 8.105 1.00 94.19 331 ALA A O 1
ATOM 2605 N N . GLY A 1 332 ? -17.391 7.505 6.317 1.00 90.31 332 GLY A N 1
ATOM 2606 C CA . GLY A 1 332 ? -17.331 8.853 6.851 1.00 90.31 332 GLY A CA 1
ATOM 2607 C C . GLY A 1 332 ? -18.542 9.664 6.429 1.00 90.31 332 GLY A C 1
ATOM 2608 O O . GLY A 1 332 ? -19.483 9.176 5.808 1.00 90.31 332 GLY A O 1
ATOM 2609 N N . ILE A 1 333 ? -18.489 10.947 6.757 1.00 84.56 333 ILE A N 1
ATOM 2610 C CA . ILE A 1 333 ? -19.590 11.895 6.564 1.00 84.56 333 ILE A CA 1
ATOM 2611 C C . ILE A 1 333 ? -19.943 12.059 5.079 1.00 84.56 333 ILE A C 1
ATOM 2613 O O . ILE A 1 333 ? -21.088 12.351 4.742 1.00 84.56 333 ILE A O 1
ATOM 2617 N N . ARG A 1 334 ? -18.960 11.903 4.182 1.00 88.38 334 ARG A N 1
ATOM 2618 C CA . ARG A 1 334 ? -19.107 12.204 2.750 1.00 88.38 334 ARG A CA 1
ATOM 2619 C C . ARG A 1 334 ? -18.683 11.070 1.819 1.00 88.38 334 ARG A C 1
ATOM 2621 O O . ARG A 1 334 ? -18.722 11.255 0.605 1.00 88.38 334 ARG A O 1
ATOM 2628 N N . GLY A 1 335 ? -18.280 9.916 2.344 1.00 88.75 335 GLY A N 1
ATOM 2629 C CA . GLY A 1 335 ? -17.838 8.814 1.498 1.00 88.75 335 GLY A CA 1
ATOM 2630 C C . GLY A 1 335 ? -17.437 7.556 2.250 1.00 88.75 335 GLY A C 1
ATOM 2631 O O . GLY A 1 335 ? -17.285 7.545 3.471 1.00 88.75 335 GLY A O 1
ATOM 2632 N N . ASN A 1 336 ? -17.250 6.493 1.476 1.00 92.81 336 ASN A N 1
ATOM 2633 C CA . ASN A 1 336 ? -16.717 5.221 1.933 1.00 92.81 336 ASN A CA 1
ATOM 2634 C C . ASN A 1 336 ? -15.689 4.737 0.907 1.00 92.81 336 ASN A C 1
ATOM 2636 O O . ASN A 1 336 ? -16.026 4.130 -0.105 1.00 92.81 336 ASN A O 1
ATOM 2640 N N . GLN A 1 337 ? -14.444 5.125 1.125 1.00 94.19 337 GLN A N 1
ATOM 2641 C CA . GLN A 1 337 ? -13.291 4.840 0.293 1.00 94.19 337 GLN A CA 1
ATOM 2642 C C . GLN A 1 337 ? -12.213 4.184 1.144 1.00 94.19 337 GLN A C 1
ATOM 2644 O O . GLN A 1 337 ? -12.118 4.403 2.355 1.00 94.19 337 GLN A O 1
ATOM 2649 N N . THR A 1 338 ? -11.364 3.417 0.476 1.00 95.25 338 THR A N 1
ATOM 2650 C CA . THR A 1 338 ? -10.129 2.902 1.047 1.00 95.25 338 THR A CA 1
ATOM 2651 C C . THR A 1 338 ? -8.952 3.152 0.116 1.00 95.25 338 THR A C 1
ATOM 2653 O O . THR A 1 338 ? -9.127 3.288 -1.092 1.00 95.25 338 THR A O 1
ATOM 2656 N N . LEU A 1 339 ? -7.740 3.206 0.660 1.00 95.81 339 LEU A N 1
ATOM 2657 C CA . LEU A 1 339 ? -6.529 3.234 -0.143 1.00 95.81 339 LEU A CA 1
ATOM 2658 C C . LEU A 1 339 ? -6.398 1.921 -0.895 1.00 95.81 339 LEU A C 1
ATOM 2660 O O . LEU A 1 339 ? -6.390 0.866 -0.272 1.00 95.81 339 LEU A O 1
ATOM 2664 N N . PHE A 1 340 ? -6.228 2.013 -2.210 1.00 95.31 340 PHE A N 1
ATOM 2665 C CA . PHE A 1 340 ? -5.744 0.930 -3.050 1.00 95.31 340 PHE A CA 1
ATOM 2666 C C . PHE A 1 340 ? -4.433 1.367 -3.699 1.00 95.31 340 PHE A C 1
ATOM 2668 O O . PHE A 1 340 ? -4.406 2.319 -4.480 1.00 95.31 340 PHE A O 1
ATOM 2675 N N . SER A 1 341 ? -3.349 0.679 -3.364 1.00 94.56 341 SER A N 1
ATOM 2676 C CA . SER A 1 341 ? -2.001 0.951 -3.868 1.00 94.56 341 SER A CA 1
ATOM 2677 C C . SER A 1 341 ? -1.247 -0.358 -4.093 1.00 94.56 341 SER A C 1
ATOM 2679 O O . SER A 1 341 ? -1.812 -1.447 -3.964 1.00 94.56 341 SER A O 1
ATOM 2681 N N . GLY A 1 342 ? 0.019 -0.271 -4.484 1.00 95.19 342 GLY A N 1
ATOM 2682 C CA . GLY A 1 342 ? 0.834 -1.446 -4.737 1.00 95.19 342 GLY A CA 1
ATOM 2683 C C . GLY A 1 342 ? 2.187 -1.086 -5.314 1.00 95.19 342 GLY A C 1
ATOM 2684 O O . GLY A 1 342 ? 2.710 -0.004 -5.053 1.00 95.19 342 GLY A O 1
ATOM 2685 N N . SER A 1 343 ? 2.705 -1.977 -6.147 1.00 97.69 343 SER A N 1
ATOM 2686 C CA . SER A 1 343 ? 3.965 -1.773 -6.851 1.00 97.69 343 SER A CA 1
ATOM 2687 C C . SER A 1 343 ? 3.811 -1.969 -8.346 1.00 97.69 343 SER A C 1
ATOM 2689 O O . SER A 1 343 ? 2.974 -2.737 -8.823 1.00 97.69 343 SER A O 1
ATOM 2691 N N . ASN A 1 344 ? 4.684 -1.295 -9.078 1.00 98.38 344 ASN A N 1
ATOM 2692 C CA . ASN A 1 344 ? 4.894 -1.450 -10.502 1.00 98.38 344 ASN A CA 1
ATOM 2693 C C . ASN A 1 344 ? 6.339 -1.891 -10.760 1.00 98.38 344 ASN A C 1
ATOM 2695 O O . ASN A 1 344 ? 7.228 -1.632 -9.951 1.00 98.38 344 ASN A O 1
ATOM 2699 N N . LEU A 1 345 ? 6.584 -2.504 -11.913 1.00 98.69 345 LEU A N 1
ATOM 2700 C CA . LEU A 1 345 ? 7.924 -2.770 -12.432 1.00 98.69 345 LEU A CA 1
ATOM 2701 C C . LEU A 1 345 ? 8.198 -1.859 -13.625 1.00 98.69 345 LEU A C 1
ATOM 2703 O O . LEU A 1 345 ? 7.392 -1.791 -14.554 1.00 98.69 345 LEU A O 1
ATOM 2707 N N . ALA A 1 346 ? 9.340 -1.180 -13.611 1.00 98.50 346 ALA A N 1
ATOM 2708 C CA . ALA A 1 346 ? 9.778 -0.301 -14.688 1.00 98.50 346 ALA A CA 1
ATOM 2709 C C . ALA A 1 346 ? 11.166 -0.704 -15.195 1.00 98.50 346 ALA A C 1
ATOM 2711 O O . ALA A 1 346 ? 11.993 -1.212 -14.435 1.00 98.50 346 ALA A O 1
ATOM 2712 N N . VAL A 1 347 ? 11.427 -0.448 -16.478 1.00 98.56 347 VAL A N 1
ATOM 2713 C CA . VAL A 1 347 ? 12.752 -0.619 -17.089 1.00 98.56 347 VAL A CA 1
ATOM 2714 C C . VAL A 1 347 ? 13.454 0.732 -17.117 1.00 98.56 347 VAL A C 1
ATOM 2716 O O . VAL A 1 347 ? 12.883 1.728 -17.562 1.00 98.56 347 VAL A O 1
ATOM 2719 N N . MET A 1 348 ? 14.697 0.781 -16.648 1.00 97.88 348 MET A N 1
ATOM 2720 C CA . MET A 1 348 ? 15.496 2.006 -16.683 1.00 97.88 348 MET A CA 1
ATOM 2721 C C . MET A 1 348 ? 15.985 2.275 -18.113 1.00 97.88 348 MET A C 1
ATOM 2723 O O . MET A 1 348 ? 16.487 1.377 -18.791 1.00 97.88 348 MET A O 1
ATOM 2727 N N . LYS A 1 349 ? 15.923 3.531 -18.573 1.00 96.44 349 LYS A N 1
ATOM 2728 C CA . LYS A 1 349 ? 16.444 3.931 -19.896 1.00 96.44 349 LYS A CA 1
ATOM 2729 C C . LYS A 1 349 ? 17.931 3.643 -20.069 1.00 96.44 349 LYS A C 1
ATOM 2731 O O . LYS A 1 349 ? 18.367 3.440 -21.202 1.00 96.44 349 LYS A O 1
ATOM 2736 N N . SER A 1 350 ? 18.690 3.651 -18.972 1.00 95.56 350 SER A N 1
ATOM 2737 C CA . SER A 1 350 ? 20.123 3.349 -18.946 1.00 95.56 350 SER A CA 1
ATOM 2738 C C . SER A 1 350 ? 20.439 1.859 -19.110 1.00 95.56 350 SER A C 1
ATOM 2740 O O . SER A 1 350 ? 21.604 1.522 -19.329 1.00 95.56 350 SER A O 1
ATOM 2742 N N . SER A 1 351 ? 19.435 0.971 -19.055 1.00 96.81 351 SER A N 1
ATOM 2743 C CA . SER A 1 351 ? 19.630 -0.460 -19.293 1.00 96.81 351 SER A CA 1
ATOM 2744 C C . SER A 1 351 ? 20.201 -0.713 -20.688 1.00 96.81 351 SER A C 1
ATOM 2746 O O . SER A 1 351 ? 19.707 -0.191 -21.692 1.00 96.81 351 SER A O 1
ATOM 2748 N N . LYS A 1 352 ? 21.223 -1.569 -20.754 1.00 95.06 352 LYS A N 1
ATOM 2749 C CA . LYS A 1 352 ? 21.793 -2.073 -22.014 1.00 95.06 352 LYS A CA 1
ATOM 2750 C C . LYS A 1 352 ? 21.108 -3.358 -22.493 1.00 95.06 352 LYS A C 1
ATOM 2752 O O . LYS A 1 352 ? 21.353 -3.785 -23.612 1.00 95.06 352 LYS A O 1
ATOM 2757 N N . ASN A 1 353 ? 20.239 -3.943 -21.667 1.00 96.44 353 ASN A N 1
ATOM 2758 C CA . ASN A 1 353 ? 19.603 -5.245 -21.878 1.00 96.44 353 ASN A CA 1
ATOM 2759 C C . ASN A 1 353 ? 18.067 -5.117 -21.914 1.00 96.44 353 ASN A C 1
ATOM 2761 O O . ASN A 1 353 ? 17.349 -5.937 -21.343 1.00 96.44 353 ASN A O 1
ATOM 2765 N N . LYS A 1 354 ? 17.547 -4.066 -22.566 1.00 97.00 354 LYS A N 1
ATOM 2766 C CA . LYS A 1 354 ? 16.112 -3.719 -22.564 1.00 97.00 354 LYS A CA 1
ATOM 2767 C C . LYS A 1 354 ? 15.217 -4.845 -23.068 1.00 97.00 354 LYS A C 1
ATOM 2769 O O . LYS A 1 354 ? 14.167 -5.079 -22.485 1.00 97.00 354 LYS A O 1
ATOM 2774 N N . GLU A 1 355 ? 15.623 -5.551 -24.120 1.00 96.69 355 GLU A N 1
ATOM 2775 C CA . GLU A 1 355 ? 14.844 -6.671 -24.661 1.00 96.69 355 GLU A CA 1
ATOM 2776 C C . GLU A 1 355 ? 14.658 -7.779 -23.620 1.00 96.69 355 GLU A C 1
ATOM 2778 O O . GLU A 1 355 ? 13.532 -8.210 -23.371 1.00 96.69 355 GLU A O 1
ATOM 2783 N N . GLU A 1 356 ? 15.731 -8.175 -22.932 1.00 97.94 356 GLU A N 1
ATOM 2784 C CA . GLU A 1 356 ? 15.651 -9.190 -21.880 1.00 97.94 356 GLU A CA 1
ATOM 2785 C C . GLU A 1 356 ? 14.903 -8.685 -20.641 1.00 97.94 356 GLU A C 1
ATOM 2787 O O . GLU A 1 356 ? 14.147 -9.440 -20.028 1.00 97.94 356 GLU A O 1
ATOM 2792 N N . ALA A 1 357 ? 15.036 -7.399 -20.298 1.00 98.50 357 ALA A N 1
ATOM 2793 C CA . ALA A 1 357 ? 14.255 -6.774 -19.234 1.00 98.50 357 ALA A CA 1
ATOM 2794 C C . ALA A 1 357 ? 12.746 -6.817 -19.543 1.00 98.50 357 ALA A C 1
ATOM 2796 O O . ALA A 1 357 ? 11.941 -7.178 -18.683 1.00 98.50 357 ALA A O 1
ATOM 2797 N N . TRP A 1 358 ? 12.349 -6.526 -20.784 1.00 98.44 358 TRP A N 1
ATOM 2798 C CA . TRP A 1 358 ? 10.955 -6.600 -21.218 1.00 98.44 358 TRP A CA 1
ATOM 2799 C C . TRP A 1 358 ? 10.423 -8.034 -21.269 1.00 98.44 358 TRP A C 1
ATOM 2801 O O . TRP A 1 358 ? 9.288 -8.267 -20.850 1.00 98.44 358 TRP A O 1
ATOM 2811 N N . ARG A 1 359 ? 11.236 -9.010 -21.695 1.00 98.25 359 ARG A N 1
ATOM 2812 C CA . ARG A 1 359 ? 10.884 -10.441 -21.629 1.00 98.25 359 ARG A CA 1
ATOM 2813 C C . ARG A 1 359 ? 10.698 -10.915 -20.189 1.00 98.25 359 ARG A C 1
ATOM 2815 O O . ARG A 1 359 ? 9.757 -11.655 -19.904 1.00 98.25 359 ARG A O 1
ATOM 2822 N N . LEU A 1 360 ? 11.545 -10.449 -19.270 1.00 98.69 360 LEU A N 1
ATOM 2823 C CA . LEU A 1 360 ? 11.387 -10.706 -17.841 1.00 98.69 360 LEU A CA 1
ATOM 2824 C C . LEU A 1 360 ? 10.069 -10.121 -17.312 1.00 98.69 360 LEU A C 1
ATOM 2826 O O . LEU A 1 360 ? 9.315 -10.823 -16.640 1.00 98.69 360 LEU A O 1
ATOM 2830 N N . LEU A 1 361 ? 9.756 -8.863 -17.635 1.00 98.69 361 LEU A N 1
ATOM 2831 C CA . LEU A 1 361 ? 8.490 -8.240 -17.236 1.00 98.69 361 LEU A CA 1
ATOM 2832 C C . LEU A 1 361 ? 7.285 -8.987 -17.823 1.00 98.69 361 LEU A C 1
ATOM 2834 O O . LEU A 1 361 ? 6.325 -9.234 -17.100 1.00 98.69 361 LEU A O 1
ATOM 2838 N N . GLN A 1 362 ? 7.348 -9.428 -19.082 1.00 98.38 362 GLN A N 1
ATOM 2839 C CA . GLN A 1 362 ? 6.300 -10.252 -19.691 1.00 98.38 362 GLN A CA 1
ATOM 2840 C C . GLN A 1 362 ? 6.041 -11.534 -18.889 1.00 98.38 362 GLN A C 1
ATOM 2842 O O . GLN A 1 362 ? 4.893 -11.867 -18.598 1.00 98.38 362 GLN A O 1
ATOM 2847 N N . PHE A 1 363 ? 7.111 -12.230 -18.493 1.00 98.62 363 PHE A N 1
ATOM 2848 C CA . PHE A 1 363 ? 7.030 -13.430 -17.665 1.00 98.62 363 PHE A CA 1
ATOM 2849 C C . PHE A 1 363 ? 6.409 -13.140 -16.290 1.00 98.62 363 PHE A C 1
ATOM 2851 O O . PHE A 1 363 ? 5.484 -13.842 -15.875 1.00 98.62 363 PHE A O 1
ATOM 2858 N N . LEU A 1 364 ? 6.865 -12.085 -15.607 1.00 98.56 364 LEU A N 1
ATOM 2859 C CA . LEU A 1 364 ? 6.355 -11.680 -14.289 1.00 98.56 364 LEU A CA 1
ATOM 2860 C C . LEU A 1 364 ? 4.882 -11.237 -14.322 1.00 98.56 364 LEU A C 1
ATOM 2862 O O . LEU A 1 364 ? 4.178 -11.360 -13.316 1.00 98.56 364 LEU A O 1
ATOM 2866 N N . MET A 1 365 ? 4.416 -10.749 -15.473 1.00 98.12 365 MET A N 1
ATOM 2867 C CA . MET A 1 365 ? 3.018 -10.398 -15.728 1.00 98.12 365 MET A CA 1
ATOM 2868 C C . MET A 1 365 ? 2.187 -11.564 -16.274 1.00 98.12 365 MET A C 1
ATOM 2870 O O . MET A 1 365 ? 1.012 -11.376 -16.576 1.00 98.12 365 MET A O 1
ATOM 2874 N N . SER A 1 366 ? 2.733 -12.772 -16.418 1.00 98.06 366 SER A N 1
ATOM 2875 C CA . SER A 1 366 ? 1.901 -13.928 -16.764 1.00 98.06 366 SER A CA 1
ATOM 2876 C C . SER A 1 366 ? 0.928 -14.246 -15.624 1.00 98.06 366 SER A C 1
ATOM 2878 O O . SER A 1 366 ? 1.255 -14.086 -14.446 1.00 98.06 366 SER A O 1
ATOM 2880 N N . ARG A 1 367 ? -0.276 -14.727 -15.961 1.00 97.50 367 ARG A N 1
ATOM 2881 C CA . ARG A 1 367 ? -1.307 -15.082 -14.970 1.00 97.50 367 ARG A CA 1
ATOM 2882 C C . ARG A 1 367 ? -0.772 -16.046 -13.904 1.00 97.50 367 ARG A C 1
ATOM 2884 O O . ARG A 1 367 ? -1.020 -15.848 -12.721 1.00 97.50 367 ARG A O 1
ATOM 2891 N N . GLU A 1 368 ? -0.026 -17.069 -14.314 1.00 97.94 368 GLU A N 1
ATOM 2892 C CA . GLU A 1 368 ? 0.543 -18.065 -13.399 1.00 97.94 368 GLU A CA 1
ATOM 2893 C C . GLU A 1 368 ? 1.537 -17.438 -12.414 1.00 97.94 368 GLU A C 1
ATOM 2895 O O . GLU A 1 368 ? 1.455 -17.681 -11.209 1.00 97.94 368 GLU A O 1
ATOM 2900 N N . VAL A 1 369 ? 2.447 -16.587 -12.901 1.00 98.56 369 VAL A N 1
ATOM 2901 C CA . VAL A 1 369 ? 3.439 -15.930 -12.042 1.00 98.56 369 VAL A CA 1
ATOM 2902 C C . VAL A 1 369 ? 2.784 -14.904 -11.120 1.00 98.56 369 VAL A C 1
ATOM 2904 O O . VAL A 1 369 ? 3.168 -14.820 -9.956 1.00 98.56 369 VAL A O 1
ATOM 2907 N N . GLN A 1 370 ? 1.758 -14.192 -11.589 1.00 98.50 370 GLN A N 1
ATOM 2908 C CA . GLN A 1 370 ? 0.939 -13.305 -10.761 1.00 98.50 370 GLN A CA 1
ATOM 2909 C C . GLN A 1 370 ? 0.278 -14.062 -9.600 1.00 98.50 370 GLN A C 1
ATOM 2911 O O . GLN A 1 370 ? 0.440 -13.668 -8.447 1.00 98.50 370 GLN A O 1
ATOM 2916 N N . VAL A 1 371 ? -0.383 -15.194 -9.872 1.00 98.56 371 VAL A N 1
ATOM 2917 C CA . VAL A 1 371 ? -0.977 -16.048 -8.826 1.00 98.56 371 VAL A CA 1
ATOM 2918 C C . VAL A 1 371 ? 0.095 -16.559 -7.859 1.00 98.56 371 VAL A C 1
ATOM 2920 O O . VAL A 1 371 ? -0.075 -16.469 -6.642 1.00 98.56 371 VAL A O 1
ATOM 2923 N N . LYS A 1 372 ? 1.231 -17.047 -8.377 1.00 98.38 372 LYS A N 1
ATOM 2924 C CA . LYS A 1 372 ? 2.342 -17.541 -7.551 1.00 98.38 372 LYS A CA 1
ATOM 2925 C C . LYS A 1 372 ? 2.901 -16.451 -6.635 1.00 98.38 372 LYS A C 1
ATOM 2927 O O . LYS A 1 372 ? 3.084 -16.696 -5.445 1.00 98.38 372 LYS A O 1
ATOM 2932 N N . TYR A 1 373 ? 3.153 -15.255 -7.166 1.00 98.31 373 TYR A N 1
ATOM 2933 C CA . TYR A 1 373 ? 3.657 -14.127 -6.384 1.00 98.31 373 TYR A CA 1
ATOM 2934 C C . TYR A 1 373 ? 2.654 -13.702 -5.307 1.00 98.31 373 TYR A C 1
ATOM 2936 O O . TYR A 1 373 ? 3.041 -13.466 -4.162 1.00 98.31 373 TYR A O 1
ATOM 2944 N N . SER A 1 374 ? 1.361 -13.671 -5.629 1.00 98.25 374 SER A N 1
ATOM 2945 C CA . SER A 1 374 ? 0.295 -13.361 -4.673 1.00 98.25 374 SER A CA 1
ATOM 2946 C C . SER A 1 374 ? 0.178 -14.377 -3.543 1.00 98.25 374 SER A C 1
ATOM 2948 O O . SER A 1 374 ? 0.027 -13.992 -2.388 1.00 98.25 374 SER A O 1
ATOM 2950 N N . LEU A 1 375 ? 0.337 -15.671 -3.825 1.00 97.31 375 LEU A N 1
ATOM 2951 C CA . LEU A 1 375 ? 0.369 -16.702 -2.783 1.00 97.31 375 LEU A CA 1
ATOM 2952 C C . LEU A 1 375 ? 1.581 -16.573 -1.848 1.00 97.31 375 LEU A C 1
ATOM 2954 O O . LEU A 1 375 ? 1.497 -16.990 -0.691 1.00 97.31 375 LEU A O 1
ATOM 2958 N N . LEU A 1 376 ? 2.705 -16.038 -2.333 1.00 95.88 376 LEU A N 1
ATOM 2959 C CA . LEU A 1 376 ? 3.930 -15.846 -1.548 1.00 95.88 376 LEU A CA 1
ATOM 2960 C C . LEU A 1 376 ? 3.891 -14.554 -0.722 1.00 95.88 376 LEU A C 1
ATOM 2962 O O . LEU A 1 376 ? 4.196 -14.583 0.468 1.00 95.88 376 LEU A O 1
ATOM 2966 N N . SER A 1 377 ? 3.484 -13.444 -1.340 1.00 96.38 377 SER A N 1
ATOM 2967 C CA . SER A 1 377 ? 3.431 -12.110 -0.721 1.00 96.38 377 SER A CA 1
ATOM 2968 C C . SER A 1 377 ? 2.176 -11.865 0.118 1.00 96.38 377 SER A C 1
ATOM 2970 O O . SER A 1 377 ? 2.193 -11.063 1.045 1.00 96.38 377 SER A O 1
ATOM 2972 N N . GLY A 1 378 ? 1.062 -12.513 -0.225 1.00 97.44 378 GLY A N 1
ATOM 2973 C CA . GLY A 1 378 ? -0.265 -12.131 0.253 1.00 97.44 378 GLY A CA 1
ATOM 2974 C C . GLY A 1 378 ? -0.838 -10.881 -0.420 1.00 97.44 378 GLY A C 1
ATOM 2975 O O . GLY A 1 378 ? -1.952 -10.494 -0.092 1.00 97.44 378 GLY A O 1
ATOM 2976 N N . MET A 1 379 ? -0.125 -10.255 -1.361 1.00 97.75 379 MET A N 1
ATOM 2977 C CA . MET A 1 379 ? -0.655 -9.148 -2.160 1.00 97.75 379 MET A CA 1
ATOM 2978 C C . MET A 1 379 ? -1.621 -9.656 -3.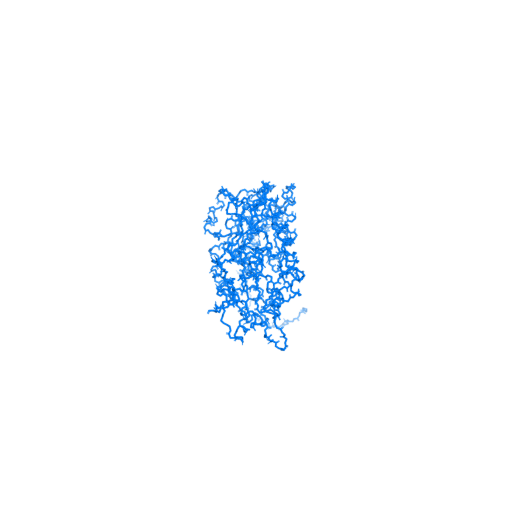229 1.00 97.75 379 MET A C 1
ATOM 2980 O O . MET A 1 379 ? -1.522 -10.792 -3.696 1.00 97.75 379 MET A O 1
ATOM 2984 N N . LEU A 1 380 ? -2.544 -8.803 -3.665 1.00 98.12 380 LEU A N 1
ATOM 2985 C CA . LEU A 1 380 ? -3.441 -9.126 -4.768 1.00 98.12 380 LEU A CA 1
ATOM 2986 C C . LEU A 1 380 ? -2.681 -9.082 -6.099 1.00 98.12 380 LEU A C 1
ATOM 2988 O O . LEU A 1 380 ? -1.849 -8.184 -6.289 1.00 98.12 380 LEU A O 1
ATOM 2992 N N . PRO A 1 381 ? -2.989 -9.997 -7.034 1.00 98.00 381 PRO A N 1
ATOM 2993 C CA . PRO A 1 381 ? -2.514 -9.883 -8.401 1.00 98.00 381 PRO A CA 1
ATOM 2994 C C . PRO A 1 381 ? -2.889 -8.519 -8.977 1.00 98.00 381 PRO A C 1
ATOM 2996 O O . PRO A 1 381 ? -4.006 -8.038 -8.773 1.00 98.00 381 PRO A O 1
ATOM 2999 N N . ALA A 1 382 ? -1.989 -7.907 -9.742 1.00 97.00 382 ALA A N 1
ATOM 3000 C CA . ALA A 1 382 ? -2.351 -6.717 -10.499 1.00 97.00 382 ALA A CA 1
ATOM 3001 C C . ALA A 1 382 ? -3.304 -7.052 -11.655 1.00 97.00 382 ALA A C 1
ATOM 3003 O O . ALA A 1 382 ? -4.055 -6.181 -12.103 1.00 97.00 382 ALA A O 1
ATOM 3004 N N . ARG A 1 383 ? -3.282 -8.310 -12.124 1.00 96.69 383 ARG A N 1
ATOM 3005 C CA . ARG A 1 383 ? -4.145 -8.784 -13.202 1.00 96.69 383 ARG A CA 1
ATOM 3006 C C . ARG A 1 383 ? -5.533 -9.204 -12.739 1.00 96.69 383 ARG A C 1
ATOM 3008 O O . ARG A 1 383 ? -5.677 -10.003 -11.816 1.00 96.69 383 ARG A O 1
ATOM 3015 N N . VAL A 1 384 ? -6.550 -8.753 -13.467 1.00 96.31 384 VAL A N 1
ATOM 3016 C CA . VAL A 1 384 ? -7.963 -9.045 -13.186 1.00 96.31 384 VAL A CA 1
ATOM 3017 C C . VAL A 1 384 ? -8.276 -10.538 -13.344 1.00 96.31 384 VAL A C 1
ATOM 3019 O O . VAL A 1 384 ? -8.984 -11.112 -12.518 1.00 96.31 384 VAL A O 1
ATOM 3022 N N . ASP A 1 385 ? -7.704 -11.190 -14.360 1.00 96.19 385 ASP A N 1
ATOM 3023 C CA . ASP A 1 385 ? -7.900 -12.619 -14.658 1.00 96.19 385 ASP A CA 1
ATOM 3024 C C . ASP A 1 385 ? -7.254 -13.577 -13.632 1.00 96.19 385 ASP A C 1
ATOM 3026 O O . ASP A 1 385 ? -7.556 -14.777 -13.611 1.00 96.19 385 ASP A O 1
ATOM 3030 N N . ALA A 1 386 ? -6.385 -13.054 -12.763 1.00 97.69 386 ALA A N 1
ATOM 3031 C CA . ALA A 1 386 ? -5.730 -13.789 -11.688 1.00 97.69 386 ALA A CA 1
ATOM 3032 C C . ALA A 1 386 ? -6.452 -13.653 -10.334 1.00 97.69 386 ALA A C 1
ATOM 3034 O O . ALA A 1 386 ? -6.305 -14.539 -9.498 1.00 97.69 386 ALA A O 1
ATOM 3035 N N . LEU A 1 387 ? -7.255 -12.601 -10.113 1.00 95.69 387 LEU A N 1
ATOM 3036 C CA . LEU A 1 387 ? -7.904 -12.322 -8.816 1.00 95.69 387 LEU A CA 1
ATOM 3037 C C . LEU A 1 387 ? -8.791 -13.465 -8.316 1.00 95.69 387 LEU A C 1
ATOM 3039 O O . LEU A 1 387 ? -8.850 -13.728 -7.122 1.00 95.69 387 LEU A O 1
ATOM 3043 N N . HIS A 1 388 ? -9.474 -14.152 -9.229 1.00 96.25 388 HIS A N 1
ATOM 3044 C CA . HIS A 1 388 ? -10.418 -15.222 -8.898 1.00 96.25 388 HIS A CA 1
ATOM 3045 C C . HIS A 1 388 ? -9.805 -16.614 -9.078 1.00 96.25 388 HIS A C 1
ATOM 3047 O O . HIS A 1 388 ? -10.528 -17.593 -9.269 1.00 96.25 388 HIS A O 1
ATOM 3053 N N . ASP A 1 389 ? -8.472 -16.724 -9.065 1.00 98.44 389 ASP A N 1
ATOM 3054 C CA . ASP A 1 389 ? -7.826 -18.027 -9.140 1.00 98.44 389 ASP A CA 1
ATOM 3055 C C . ASP A 1 389 ? -8.258 -18.917 -7.953 1.00 98.44 389 ASP A C 1
ATOM 3057 O O . ASP A 1 389 ? -8.220 -18.466 -6.801 1.00 98.44 389 ASP A O 1
ATOM 3061 N N . PRO A 1 390 ? -8.641 -20.188 -8.188 1.00 97.94 390 PRO A N 1
ATOM 3062 C CA . PRO A 1 390 ? -9.112 -21.074 -7.125 1.00 97.94 390 PRO A CA 1
ATOM 3063 C C . PRO A 1 390 ? -8.122 -21.272 -5.972 1.00 97.94 390 PRO A C 1
ATOM 3065 O O . PRO A 1 390 ? -8.541 -21.603 -4.865 1.00 97.94 390 PRO A O 1
ATOM 3068 N N . SER A 1 391 ? -6.814 -21.117 -6.205 1.00 97.81 391 SER A N 1
ATOM 3069 C CA . SER A 1 391 ? -5.805 -21.213 -5.145 1.00 97.81 391 SER A CA 1
ATOM 3070 C C . SER A 1 391 ? -5.843 -20.023 -4.182 1.00 97.81 391 SER A C 1
ATOM 3072 O O . SER A 1 391 ? -5.652 -20.219 -2.982 1.00 97.81 391 SER A O 1
ATOM 3074 N N . LEU A 1 392 ? -6.151 -18.820 -4.677 1.00 97.69 392 LEU A N 1
ATOM 3075 C CA . LEU A 1 392 ? -6.279 -17.607 -3.867 1.00 97.69 392 LEU A CA 1
ATOM 3076 C C . LEU A 1 392 ? -7.595 -17.605 -3.086 1.00 97.69 392 LEU A C 1
ATOM 3078 O O . LEU A 1 392 ? -7.597 -17.313 -1.896 1.00 97.69 392 LEU A O 1
ATOM 3082 N N . LEU A 1 393 ? -8.693 -18.044 -3.710 1.00 97.00 393 LEU A N 1
ATOM 3083 C CA . LEU A 1 393 ? -10.008 -18.148 -3.059 1.00 97.00 393 LEU A CA 1
ATOM 3084 C C . LEU A 1 393 ? -10.036 -19.125 -1.867 1.00 97.00 393 LEU A C 1
ATOM 3086 O O . LEU A 1 393 ? -10.938 -19.055 -1.037 1.00 97.00 393 LEU A O 1
ATOM 3090 N N . LYS A 1 394 ? -9.054 -20.031 -1.764 1.00 96.31 394 LYS A N 1
ATOM 3091 C CA . LYS A 1 394 ? -8.883 -20.929 -0.609 1.00 96.31 394 LYS A CA 1
ATOM 3092 C C . LYS A 1 394 ? -8.223 -20.256 0.595 1.00 96.31 394 LYS A C 1
ATOM 3094 O O . LYS A 1 394 ? -8.247 -20.828 1.684 1.00 96.31 394 LYS A O 1
ATOM 3099 N N . VAL A 1 395 ? -7.600 -19.091 0.419 1.00 95.75 395 VAL A N 1
ATOM 3100 C CA . VAL A 1 395 ? -7.040 -18.323 1.533 1.00 95.75 395 VAL A CA 1
ATOM 3101 C C . VAL A 1 395 ? -8.201 -17.767 2.356 1.00 95.75 395 VAL A C 1
ATOM 3103 O O . VAL A 1 395 ? -9.116 -17.145 1.816 1.00 95.75 395 VAL A O 1
ATOM 3106 N N . ALA A 1 396 ? -8.176 -18.012 3.668 1.00 94.94 396 ALA A N 1
ATOM 3107 C CA . ALA A 1 396 ? -9.228 -17.565 4.577 1.00 94.94 396 ALA A CA 1
ATOM 3108 C C . ALA A 1 396 ? -9.481 -16.054 4.423 1.00 94.94 396 ALA A C 1
ATOM 3110 O O . ALA A 1 396 ? -8.531 -15.274 4.374 1.00 94.94 396 ALA A O 1
ATOM 3111 N N . HIS A 1 397 ? -10.756 -15.666 4.334 1.00 97.25 397 HIS A N 1
ATOM 3112 C CA . HIS A 1 397 ? -11.229 -14.283 4.162 1.00 97.25 397 HIS A CA 1
ATOM 3113 C C . HIS A 1 397 ? -10.768 -13.557 2.887 1.00 97.25 397 HIS A C 1
ATOM 3115 O O . HIS A 1 397 ? -10.998 -12.358 2.749 1.00 97.25 397 HIS A O 1
ATOM 3121 N N . TYR A 1 398 ? -10.161 -14.248 1.917 1.00 97.62 398 TYR A N 1
ATOM 3122 C CA . TYR A 1 398 ? -9.733 -13.614 0.667 1.00 97.62 398 TYR A CA 1
ATOM 3123 C C . TYR A 1 398 ? -10.914 -13.080 -0.157 1.00 97.62 398 TYR A C 1
ATOM 3125 O O . TYR A 1 398 ? -10.859 -11.957 -0.653 1.00 97.62 398 TYR A O 1
ATOM 3133 N N . ALA A 1 399 ? -12.007 -13.845 -0.262 1.00 96.75 399 ALA A N 1
ATOM 3134 C CA .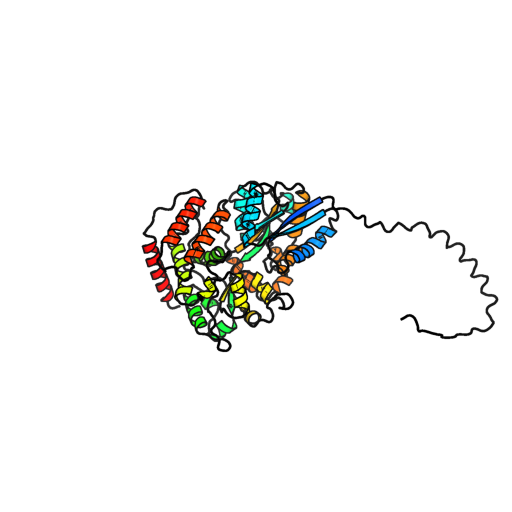 ALA A 1 399 ? -13.218 -13.396 -0.953 1.00 96.75 399 ALA A CA 1
ATOM 3135 C C . ALA A 1 399 ? -13.844 -12.164 -0.273 1.00 96.75 399 ALA A C 1
ATOM 3137 O O . ALA A 1 399 ? -14.167 -11.190 -0.949 1.00 96.75 399 ALA A O 1
ATOM 3138 N N . ASP A 1 400 ? -13.922 -12.165 1.063 1.00 95.56 400 ASP A N 1
ATOM 3139 C CA . ASP A 1 400 ? -14.407 -11.021 1.846 1.00 95.56 400 ASP A CA 1
ATOM 3140 C C . ASP A 1 400 ? -13.526 -9.779 1.630 1.00 95.56 400 ASP A C 1
ATOM 3142 O O . ASP A 1 400 ? -14.024 -8.654 1.553 1.00 95.56 400 ASP A O 1
ATOM 3146 N N . PHE A 1 401 ? -12.210 -9.974 1.486 1.00 97.31 401 PHE A N 1
ATOM 3147 C CA . PHE A 1 401 ? -11.257 -8.905 1.193 1.00 97.31 401 PHE A CA 1
ATOM 3148 C C . PHE A 1 401 ? -11.450 -8.331 -0.216 1.00 97.31 401 PHE A C 1
ATOM 3150 O O . PHE A 1 401 ? -11.403 -7.112 -0.388 1.00 97.31 401 PHE A O 1
ATOM 3157 N N . LEU A 1 402 ? -11.691 -9.180 -1.224 1.00 95.81 402 LEU A N 1
ATOM 3158 C CA . LEU A 1 402 ? -11.951 -8.735 -2.598 1.00 95.81 402 LEU A CA 1
ATOM 3159 C C . LEU A 1 402 ? -13.169 -7.811 -2.689 1.00 95.81 402 LEU A C 1
ATOM 3161 O O . LEU A 1 402 ? -13.167 -6.886 -3.495 1.00 95.81 402 LEU A O 1
ATOM 3165 N N . GLU A 1 403 ? -14.182 -7.992 -1.846 1.00 94.56 403 GLU A N 1
ATOM 3166 C CA . GLU A 1 403 ? -15.323 -7.072 -1.812 1.00 94.56 403 GLU A CA 1
ATOM 3167 C C . GLU A 1 403 ? -14.913 -5.649 -1.400 1.00 94.56 403 GLU A C 1
ATOM 3169 O O . GLU A 1 403 ? -15.445 -4.670 -1.927 1.00 94.56 403 GLU A O 1
ATOM 3174 N N . GLN A 1 404 ? -13.898 -5.514 -0.542 1.00 93.75 404 GLN A N 1
ATOM 3175 C CA . GLN A 1 404 ? -13.458 -4.215 -0.026 1.00 93.75 404 GLN A CA 1
ATOM 3176 C C . GLN A 1 404 ? -12.690 -3.394 -1.064 1.00 93.75 404 GLN A C 1
ATOM 3178 O O . GLN A 1 404 ? -12.693 -2.163 -1.015 1.00 93.75 404 GLN A O 1
ATOM 3183 N N . ILE A 1 405 ? -12.055 -4.045 -2.044 1.00 92.81 405 ILE A N 1
ATOM 3184 C CA . ILE A 1 405 ? -11.243 -3.338 -3.045 1.00 92.81 405 ILE A CA 1
ATOM 3185 C C . ILE A 1 405 ? -12.087 -2.507 -4.011 1.00 92.81 405 ILE A C 1
ATOM 3187 O O . ILE A 1 405 ? -11.558 -1.609 -4.663 1.00 92.81 405 ILE A O 1
ATOM 3191 N N . LYS A 1 406 ? -13.400 -2.770 -4.085 1.00 91.25 406 LYS A N 1
ATOM 3192 C CA . LYS A 1 406 ? -14.361 -1.989 -4.880 1.00 91.25 406 LYS A CA 1
ATOM 3193 C C . LYS A 1 406 ? -14.460 -0.536 -4.404 1.00 91.25 406 LYS A C 1
ATOM 3195 O O . LYS A 1 406 ? -14.831 0.337 -5.181 1.00 91.25 406 LYS A O 1
ATOM 3200 N N . LEU A 1 407 ? -14.086 -0.276 -3.150 1.00 93.12 407 LEU A N 1
ATOM 3201 C CA . LEU A 1 407 ? -14.000 1.059 -2.549 1.00 93.12 407 LEU A CA 1
ATOM 3202 C C . LEU A 1 407 ? -12.612 1.700 -2.741 1.00 93.12 407 LEU A C 1
ATOM 3204 O O . LEU A 1 407 ? -12.325 2.759 -2.181 1.00 93.12 407 LEU A O 1
ATOM 3208 N N . GLY A 1 408 ? -11.732 1.036 -3.491 1.00 94.12 408 GLY A N 1
ATOM 3209 C CA . GLY A 1 408 ? -10.339 1.399 -3.671 1.00 94.12 408 GLY A CA 1
ATOM 3210 C C . GLY A 1 408 ? -10.143 2.726 -4.398 1.00 94.12 408 GLY A C 1
ATOM 3211 O O . GLY A 1 408 ? -10.657 2.948 -5.494 1.00 94.12 408 GLY A O 1
ATOM 3212 N N . ARG A 1 409 ? -9.323 3.588 -3.806 1.00 93.12 409 ARG A N 1
ATOM 3213 C CA . ARG A 1 409 ? -8.884 4.871 -4.340 1.00 93.12 409 ARG A CA 1
ATOM 3214 C C . ARG A 1 409 ? -7.365 4.960 -4.279 1.00 93.12 409 ARG A C 1
ATOM 3216 O O . ARG A 1 409 ? -6.758 4.640 -3.262 1.00 93.12 409 ARG A O 1
ATOM 3223 N N . HIS A 1 410 ? -6.764 5.436 -5.363 1.00 92.38 410 HIS A N 1
ATOM 3224 C CA . HIS A 1 410 ? -5.339 5.745 -5.423 1.00 92.38 410 HIS A CA 1
ATOM 3225 C C . HIS A 1 410 ? -5.095 7.242 -5.174 1.00 92.38 410 HIS A C 1
ATOM 3227 O O . HIS A 1 410 ? -5.980 8.080 -5.381 1.00 92.38 410 HIS A O 1
ATOM 3233 N N . TYR A 1 411 ? -3.881 7.585 -4.750 1.00 91.69 411 TYR A N 1
ATOM 3234 C CA . TYR A 1 411 ? -3.423 8.969 -4.659 1.00 91.69 411 TYR A CA 1
ATOM 3235 C C . TYR A 1 411 ? -3.307 9.652 -6.032 1.00 91.69 411 TYR A C 1
ATOM 3237 O O . TYR A 1 411 ? -3.189 8.969 -7.056 1.00 91.69 411 TYR A O 1
ATOM 3245 N N . PRO A 1 412 ? -3.277 10.997 -6.070 1.00 86.94 412 PRO A N 1
ATOM 3246 C CA . PRO A 1 412 ? -2.900 11.747 -7.263 1.00 86.94 412 PRO A CA 1
ATOM 3247 C C . PRO A 1 412 ? -1.544 11.307 -7.834 1.00 86.94 412 PRO A C 1
ATOM 3249 O O . PRO A 1 412 ? -0.557 11.182 -7.111 1.00 86.94 412 PRO A O 1
ATOM 3252 N N . VAL A 1 413 ? -1.486 11.118 -9.152 1.00 85.81 413 VAL A N 1
ATOM 3253 C CA . VAL A 1 413 ? -0.290 10.654 -9.871 1.00 85.81 413 VAL A CA 1
ATOM 3254 C C . VAL A 1 413 ? 0.476 11.869 -10.400 1.00 85.81 413 VAL A C 1
ATOM 3256 O O . VAL A 1 413 ? 0.469 12.174 -11.592 1.00 85.81 413 VAL A O 1
ATOM 3259 N N . VAL A 1 414 ? 1.100 12.609 -9.475 1.00 86.56 414 VAL A N 1
ATOM 3260 C CA . VAL A 1 414 ? 1.855 13.839 -9.774 1.00 86.56 414 VAL A CA 1
ATOM 3261 C C . VAL A 1 414 ? 3.359 13.669 -9.550 1.00 86.56 414 VAL A C 1
ATOM 3263 O O . VAL A 1 414 ? 3.762 13.011 -8.590 1.00 86.56 414 VAL A O 1
ATOM 3266 N N . PRO A 1 415 ? 4.219 14.329 -10.350 1.00 88.62 415 PRO A N 1
ATOM 3267 C CA . PRO A 1 415 ? 5.673 14.312 -10.162 1.00 88.62 415 PRO A CA 1
ATOM 3268 C C . PRO A 1 415 ? 6.147 14.655 -8.745 1.00 88.62 415 PRO A C 1
ATOM 3270 O O . PRO A 1 415 ? 7.137 14.108 -8.264 1.00 88.62 415 PRO A O 1
ATOM 3273 N N . ALA A 1 416 ? 5.434 15.542 -8.050 1.00 86.62 416 ALA A N 1
ATOM 3274 C CA . ALA A 1 416 ? 5.793 15.970 -6.702 1.00 86.62 416 ALA A CA 1
ATOM 3275 C C . ALA A 1 416 ? 5.470 14.930 -5.609 1.00 86.62 416 ALA A C 1
ATOM 3277 O O . ALA A 1 416 ? 5.917 15.106 -4.475 1.00 86.62 416 ALA A O 1
ATOM 3278 N N . TRP A 1 417 ? 4.723 13.859 -5.912 1.00 89.56 417 TRP A N 1
ATOM 3279 C CA . TRP A 1 417 ? 4.131 12.999 -4.885 1.00 89.56 417 TRP A CA 1
ATOM 3280 C C . TRP A 1 417 ? 5.164 12.314 -3.983 1.00 89.56 417 TRP A C 1
ATOM 3282 O O . TRP A 1 417 ? 5.034 12.397 -2.769 1.00 89.56 417 TRP A O 1
ATOM 3292 N N . GLY A 1 418 ? 6.247 11.743 -4.519 1.00 86.62 418 GLY A N 1
ATOM 3293 C CA . GLY A 1 418 ? 7.286 11.114 -3.690 1.00 86.62 418 GLY A CA 1
ATOM 3294 C C . GLY A 1 418 ? 7.951 12.076 -2.691 1.00 86.62 418 GLY A C 1
ATOM 3295 O O . GLY A 1 418 ? 8.340 11.683 -1.592 1.00 86.62 418 GLY A O 1
ATOM 3296 N N . LYS A 1 419 ? 8.036 13.375 -3.016 1.00 84.69 419 LYS A N 1
ATOM 3297 C CA . LYS A 1 419 ? 8.486 14.403 -2.059 1.00 84.69 419 LYS A CA 1
ATOM 3298 C C . LYS A 1 419 ? 7.391 14.726 -1.042 1.00 84.69 419 LYS A C 1
ATOM 3300 O O . LYS A 1 419 ? 7.675 14.792 0.151 1.00 84.69 419 LYS A O 1
ATOM 3305 N N . LEU A 1 420 ? 6.153 14.888 -1.510 1.00 87.50 420 LEU A N 1
ATOM 3306 C CA . LEU A 1 420 ? 4.991 15.156 -0.662 1.00 87.50 420 LEU A CA 1
ATOM 3307 C C . LEU A 1 420 ? 4.745 14.053 0.364 1.00 87.50 420 LEU A C 1
ATOM 3309 O O . LEU A 1 420 ? 4.484 14.356 1.517 1.00 87.50 420 LEU A O 1
ATOM 3313 N N . GLU A 1 421 ? 4.881 12.789 -0.020 1.00 87.81 421 GLU A N 1
ATOM 3314 C CA . GLU A 1 421 ? 4.717 11.634 0.863 1.00 87.81 421 GLU A CA 1
ATOM 3315 C C . GLU A 1 421 ? 5.674 11.707 2.062 1.00 87.81 421 GLU A C 1
ATOM 3317 O O . GLU A 1 421 ? 5.257 11.523 3.204 1.00 87.81 421 GLU A O 1
ATOM 3322 N N . ASN A 1 422 ? 6.930 12.104 1.831 1.00 83.00 422 ASN A N 1
ATOM 3323 C CA . ASN A 1 422 ? 7.905 12.325 2.901 1.00 83.00 422 ASN A CA 1
ATOM 3324 C C . ASN A 1 422 ? 7.537 13.516 3.806 1.00 83.00 422 ASN A C 1
ATOM 3326 O O . ASN A 1 422 ? 7.683 13.420 5.028 1.00 83.00 422 ASN A O 1
ATOM 3330 N N . VAL A 1 423 ? 7.052 14.620 3.222 1.00 84.25 423 VAL A N 1
ATOM 3331 C CA . VAL A 1 423 ? 6.559 15.795 3.968 1.00 84.25 423 VAL A CA 1
ATOM 3332 C C . VAL A 1 423 ? 5.371 15.402 4.847 1.00 84.25 423 VAL A C 1
ATOM 3334 O O . VAL A 1 423 ? 5.361 15.681 6.046 1.00 84.25 423 VAL A O 1
ATOM 3337 N N . PHE A 1 424 ? 4.400 14.688 4.275 1.00 84.50 424 PHE A N 1
ATOM 3338 C CA . PHE A 1 424 ? 3.226 14.203 4.981 1.00 84.50 424 PHE A CA 1
ATOM 3339 C C . PHE A 1 424 ? 3.596 13.237 6.102 1.00 84.50 424 PHE A C 1
ATOM 3341 O O . PHE A 1 424 ? 3.147 13.451 7.222 1.00 84.50 424 PHE A O 1
ATOM 3348 N N . ARG A 1 425 ? 4.448 12.236 5.854 1.00 82.44 425 ARG A N 1
ATOM 3349 C CA . ARG A 1 425 ? 4.900 11.291 6.888 1.00 82.44 425 ARG A CA 1
ATOM 3350 C C . ARG A 1 425 ? 5.481 12.020 8.101 1.00 82.44 425 ARG A C 1
ATOM 3352 O O . ARG A 1 425 ? 5.035 11.798 9.222 1.00 82.44 425 ARG A O 1
ATOM 3359 N N . SER A 1 426 ? 6.441 12.920 7.873 1.00 78.44 426 SER A N 1
ATOM 3360 C CA . SER A 1 426 ? 7.118 13.662 8.947 1.00 78.44 426 SER A CA 1
ATOM 3361 C C . SER A 1 426 ? 6.141 14.521 9.760 1.00 78.44 426 SER A C 1
ATOM 3363 O O . SER A 1 426 ? 6.123 14.475 10.992 1.00 78.44 426 SER A O 1
ATOM 3365 N N . SER A 1 427 ? 5.284 15.276 9.073 1.00 76.69 427 SER A N 1
ATOM 3366 C CA . SER A 1 427 ? 4.396 16.250 9.711 1.00 76.69 427 SER A CA 1
ATOM 3367 C C . SER A 1 427 ? 3.149 15.611 10.335 1.00 76.69 427 SER A C 1
ATOM 3369 O O . SER A 1 427 ? 2.746 16.003 11.429 1.00 76.69 427 SER A O 1
ATOM 3371 N N . ILE A 1 428 ? 2.565 14.581 9.713 1.00 77.19 428 ILE A N 1
ATOM 3372 C CA . ILE A 1 428 ? 1.455 13.808 10.298 1.00 77.19 428 ILE A CA 1
ATOM 3373 C C . ILE A 1 428 ? 1.947 13.028 11.519 1.00 77.19 428 ILE A C 1
ATOM 3375 O O . ILE A 1 428 ? 1.250 12.994 12.529 1.00 77.19 428 ILE A O 1
ATOM 3379 N N . GLY A 1 429 ? 3.169 12.486 11.489 1.00 75.81 429 GLY A N 1
ATOM 3380 C CA . GLY A 1 429 ? 3.769 11.856 12.665 1.00 75.81 429 GLY A CA 1
ATOM 3381 C C . GLY A 1 429 ? 3.810 12.794 13.876 1.00 75.81 429 GLY A C 1
ATOM 3382 O O . GLY A 1 429 ? 3.467 12.385 14.982 1.00 75.81 429 GLY A O 1
ATOM 3383 N N . GLN A 1 430 ? 4.125 14.077 13.669 1.00 73.19 430 GLN A N 1
ATOM 3384 C CA . GLN A 1 430 ? 4.102 15.095 14.731 1.00 73.19 430 GLN A CA 1
ATOM 3385 C C . GLN A 1 430 ? 2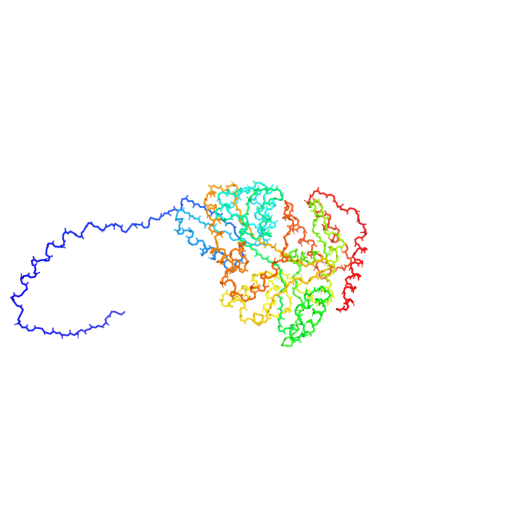.682 15.386 15.241 1.00 73.19 430 GLN A C 1
ATOM 3387 O O . GLN A 1 430 ? 2.471 15.532 16.448 1.00 73.19 430 GLN A O 1
ATOM 3392 N N . VAL A 1 431 ? 1.701 15.422 14.333 1.00 70.12 431 VAL A N 1
ATOM 3393 C CA . VAL A 1 431 ? 0.275 15.574 14.666 1.00 70.12 431 VAL A CA 1
ATOM 3394 C C . VAL A 1 431 ? -0.234 14.391 15.497 1.00 70.12 431 VAL A C 1
ATOM 3396 O O . VAL A 1 431 ? -1.061 14.597 16.380 1.00 70.12 431 VAL A O 1
ATOM 3399 N N . MET A 1 432 ? 0.277 13.183 15.250 1.00 69.88 432 MET A N 1
ATOM 3400 C CA . MET A 1 432 ? -0.159 11.925 15.869 1.00 69.88 432 MET A CA 1
ATOM 3401 C C . MET A 1 432 ? 0.633 11.523 17.121 1.00 69.88 432 MET A C 1
ATOM 3403 O O . MET A 1 432 ? 0.571 10.375 17.560 1.00 69.88 432 MET A O 1
ATOM 3407 N N . THR A 1 433 ? 1.379 12.451 17.725 1.00 70.00 433 THR A N 1
ATOM 3408 C CA . THR A 1 433 ? 2.073 12.182 18.991 1.00 70.00 433 THR A CA 1
ATOM 3409 C C . THR A 1 433 ? 1.116 12.216 20.181 1.00 70.00 433 THR A C 1
ATOM 3411 O O . THR A 1 433 ? 0.182 13.015 20.217 1.00 70.00 433 THR A O 1
ATOM 3414 N N . ALA A 1 434 ? 1.398 11.411 21.211 1.00 57.50 434 ALA A N 1
ATOM 3415 C CA . ALA A 1 434 ? 0.605 11.366 22.445 1.00 57.50 434 ALA A CA 1
ATOM 3416 C C . ALA A 1 434 ? 0.510 12.720 23.189 1.00 57.50 434 ALA A C 1
ATOM 3418 O O . ALA A 1 434 ? -0.390 12.911 23.998 1.00 57.50 434 ALA A O 1
ATOM 3419 N N . ASN A 1 435 ? 1.423 13.659 22.907 1.00 58.91 435 ASN A N 1
ATOM 3420 C CA . ASN A 1 435 ? 1.476 14.986 23.530 1.00 58.91 435 ASN A CA 1
ATOM 3421 C C . ASN A 1 435 ? 0.928 16.109 22.631 1.00 58.91 435 ASN A C 1
ATOM 3423 O O . ASN A 1 435 ? 0.975 17.279 23.022 1.00 58.91 435 ASN A O 1
ATOM 3427 N N . ALA A 1 436 ? 0.451 15.800 21.421 1.00 61.41 436 ALA A N 1
ATOM 3428 C CA . ALA A 1 436 ? -0.098 16.811 20.529 1.00 61.41 436 ALA A CA 1
ATOM 3429 C C . ALA A 1 436 ? -1.394 17.375 21.125 1.00 61.41 436 ALA A C 1
ATOM 3431 O O . ALA A 1 436 ? -2.352 16.639 21.357 1.00 61.41 436 ALA A O 1
ATOM 3432 N N . LYS A 1 437 ? -1.451 18.693 21.354 1.00 63.28 437 LYS A N 1
ATOM 3433 C CA . LYS A 1 437 ? -2.683 19.314 21.855 1.00 63.28 437 LYS A CA 1
ATOM 3434 C C . LYS A 1 437 ? -3.799 19.182 20.796 1.00 63.28 437 LYS A C 1
ATOM 3436 O O . LYS A 1 437 ? -3.509 19.331 19.601 1.00 63.28 437 LYS A O 1
ATOM 3441 N N . PRO A 1 438 ? -5.064 18.963 21.202 1.00 54.03 438 PRO A N 1
ATOM 3442 C CA . PRO A 1 438 ? -6.177 18.747 20.270 1.00 54.03 438 PRO A CA 1
ATOM 3443 C C . PRO A 1 438 ? -6.359 19.901 19.268 1.00 54.03 438 PRO A C 1
ATOM 3445 O O . PRO A 1 438 ? -6.562 19.668 18.078 1.00 54.03 438 PRO A O 1
ATOM 3448 N N . ASN A 1 439 ? -6.163 21.144 19.728 1.00 62.25 439 ASN A N 1
ATOM 3449 C CA . ASN A 1 439 ? -6.410 22.362 18.942 1.00 62.25 439 ASN A CA 1
ATOM 3450 C C . ASN A 1 439 ? -5.116 23.074 18.513 1.00 62.25 439 ASN A C 1
ATOM 3452 O O . ASN A 1 439 ? -5.137 24.271 18.216 1.00 62.25 439 ASN A O 1
ATOM 3456 N N . ASP A 1 440 ? -3.975 22.379 18.519 1.00 68.62 440 ASP A N 1
ATOM 3457 C CA . ASP A 1 440 ? -2.737 22.962 18.004 1.00 68.62 440 ASP A CA 1
ATOM 3458 C C . ASP A 1 440 ? -2.763 22.993 16.472 1.00 68.62 440 ASP A C 1
ATOM 3460 O O . ASP A 1 440 ? -2.626 21.964 15.805 1.00 68.62 440 ASP A O 1
ATOM 3464 N N . SER A 1 441 ? -2.965 24.188 15.914 1.00 69.44 441 SER A N 1
ATOM 3465 C CA . SER A 1 441 ? -2.972 24.407 14.470 1.00 69.44 441 SER A CA 1
ATOM 3466 C C . SER A 1 441 ? -1.571 24.450 13.864 1.00 69.44 441 SER A C 1
ATOM 3468 O O . SER A 1 441 ? -1.452 24.298 12.647 1.00 69.44 441 SER A O 1
ATOM 3470 N N . GLN A 1 442 ? -0.509 24.619 14.665 1.00 74.81 442 GLN A N 1
ATOM 3471 C CA . GLN A 1 442 ? 0.840 24.866 14.146 1.00 74.81 442 GLN A CA 1
ATOM 3472 C C . GLN A 1 442 ? 1.376 23.725 13.268 1.00 74.81 442 GLN A C 1
ATOM 3474 O O . GLN A 1 442 ? 1.874 24.024 12.177 1.00 74.81 442 GLN A O 1
ATOM 3479 N N . PRO A 1 443 ? 1.252 22.432 13.644 1.00 75.88 443 PRO A N 1
ATOM 3480 C CA . PRO A 1 443 ? 1.731 21.345 12.792 1.00 75.88 443 PRO A CA 1
ATOM 3481 C C . PRO A 1 443 ? 0.996 21.283 11.448 1.00 75.88 443 PRO A C 1
ATOM 3483 O O . PRO A 1 443 ? 1.608 21.012 10.417 1.00 75.88 443 PRO A O 1
ATOM 3486 N N . ILE A 1 444 ? -0.306 21.588 11.434 1.00 74.25 444 ILE A N 1
ATOM 3487 C CA . ILE A 1 444 ? -1.126 21.535 10.218 1.00 74.25 444 ILE A CA 1
ATOM 3488 C C . ILE A 1 444 ? -0.877 22.760 9.326 1.00 74.25 444 ILE A C 1
ATOM 3490 O O . ILE A 1 444 ? -0.808 22.642 8.102 1.00 74.25 444 ILE A O 1
ATOM 3494 N N . GLU A 1 445 ? -0.669 23.934 9.922 1.00 75.12 445 GLU A N 1
ATOM 3495 C CA . GLU A 1 445 ? -0.226 25.140 9.216 1.00 75.12 445 GLU A CA 1
ATOM 3496 C C . GLU A 1 445 ? 1.132 24.937 8.546 1.00 75.12 445 GLU A C 1
ATOM 3498 O O . GLU A 1 445 ? 1.301 25.274 7.370 1.00 75.12 445 GLU A O 1
ATOM 3503 N N . LYS A 1 446 ? 2.089 24.362 9.281 1.00 79.62 446 LYS A N 1
ATOM 3504 C CA . LYS A 1 446 ? 3.408 24.003 8.759 1.00 79.62 446 LYS A CA 1
ATOM 3505 C C . LYS A 1 446 ? 3.278 23.009 7.606 1.00 79.62 446 LYS A C 1
ATOM 3507 O O . LYS A 1 446 ? 3.803 23.275 6.528 1.00 79.62 446 LYS A O 1
ATOM 3512 N N . LEU A 1 447 ? 2.502 21.940 7.792 1.00 80.38 447 LEU A N 1
ATOM 3513 C CA . LEU A 1 447 ? 2.262 20.931 6.762 1.00 80.38 447 LEU A CA 1
ATOM 3514 C C . LEU A 1 447 ? 1.658 21.531 5.486 1.00 80.38 447 LEU A C 1
ATOM 3516 O O . LEU A 1 447 ? 2.102 21.219 4.382 1.00 80.38 447 LEU A O 1
ATOM 3520 N N . SER A 1 448 ? 0.674 22.424 5.618 1.00 77.00 448 SER A N 1
ATOM 3521 C CA . SER A 1 448 ? 0.053 23.096 4.472 1.00 77.00 448 SER A CA 1
ATOM 3522 C C . SER A 1 448 ? 1.055 23.962 3.699 1.00 77.00 448 SER A C 1
ATOM 3524 O O . SER A 1 448 ? 1.112 23.885 2.469 1.00 77.00 448 SER A O 1
ATOM 3526 N N . LYS A 1 449 ? 1.896 24.727 4.410 1.00 79.50 449 LYS A N 1
ATOM 3527 C CA . LYS A 1 449 ? 2.956 25.559 3.813 1.00 79.50 449 LYS A CA 1
ATOM 3528 C C . LYS A 1 449 ? 4.023 24.720 3.105 1.00 79.50 449 LYS A C 1
ATOM 3530 O O . LYS A 1 449 ? 4.381 25.033 1.972 1.00 79.50 449 LYS A O 1
ATOM 3535 N N . GLU A 1 450 ? 4.500 23.647 3.733 1.00 81.75 450 GLU A N 1
ATOM 3536 C CA . GLU A 1 450 ? 5.493 22.735 3.144 1.00 81.75 450 GLU A CA 1
ATOM 3537 C C . GLU A 1 450 ? 4.939 22.012 1.911 1.00 81.75 450 GLU A C 1
ATOM 3539 O O . GLU A 1 450 ? 5.627 21.900 0.893 1.00 81.75 450 GLU A O 1
ATOM 3544 N N . THR A 1 451 ? 3.670 21.590 1.963 1.00 79.38 451 THR A N 1
ATOM 3545 C CA . THR A 1 451 ? 2.973 20.994 0.815 1.00 79.38 451 THR A CA 1
ATOM 3546 C C . THR A 1 451 ? 2.946 21.979 -0.348 1.00 79.38 451 THR A C 1
ATOM 3548 O O . THR A 1 451 ? 3.400 21.629 -1.432 1.00 79.38 451 THR A O 1
ATOM 3551 N N . ALA A 1 452 ? 2.490 23.218 -0.116 1.00 76.75 452 ALA A N 1
ATOM 3552 C CA . ALA A 1 452 ? 2.408 24.276 -1.127 1.00 76.75 452 ALA A CA 1
ATOM 3553 C C . ALA A 1 452 ? 3.779 24.603 -1.750 1.00 76.75 452 ALA A C 1
ATOM 3555 O O . ALA A 1 452 ? 3.917 24.659 -2.973 1.00 76.75 452 ALA A O 1
ATOM 3556 N N . SER A 1 453 ? 4.819 24.714 -0.917 1.00 79.69 453 SER A N 1
ATOM 3557 C CA . SER A 1 453 ? 6.194 24.915 -1.383 1.00 79.69 453 SER A CA 1
ATOM 3558 C C . SER A 1 453 ? 6.688 23.758 -2.259 1.00 79.69 453 SER A C 1
ATOM 3560 O O . SER A 1 453 ? 7.337 24.004 -3.274 1.00 79.69 453 SER A O 1
ATOM 3562 N N . THR A 1 454 ? 6.349 22.512 -1.917 1.00 80.31 454 THR A N 1
ATOM 3563 C CA . THR A 1 454 ? 6.798 21.315 -2.649 1.00 80.31 454 THR A CA 1
ATOM 3564 C C . THR A 1 454 ? 6.167 21.197 -4.039 1.00 80.31 454 THR A C 1
ATOM 3566 O O . THR A 1 454 ? 6.834 20.763 -4.977 1.00 80.31 454 THR A O 1
ATOM 3569 N N . ILE A 1 455 ? 4.901 21.591 -4.191 1.00 75.94 455 ILE A N 1
ATOM 3570 C CA . ILE A 1 455 ? 4.193 21.600 -5.486 1.00 75.94 455 ILE A CA 1
ATOM 3571 C C . ILE A 1 455 ? 4.463 22.863 -6.322 1.00 75.94 455 ILE A C 1
ATOM 3573 O O . ILE A 1 455 ? 4.024 22.934 -7.465 1.00 75.94 455 ILE A O 1
ATOM 3577 N N . GLY A 1 456 ? 5.186 23.848 -5.776 1.00 62.81 456 GLY A N 1
ATOM 3578 C CA . GLY A 1 456 ? 5.554 25.076 -6.486 1.00 62.81 456 GLY A CA 1
ATOM 3579 C C . GLY A 1 456 ? 4.414 26.086 -6.653 1.00 62.81 456 GLY A C 1
ATOM 3580 O O . GLY A 1 456 ? 4.439 26.871 -7.598 1.00 62.81 456 GLY A O 1
ATOM 3581 N N . VAL A 1 457 ? 3.414 26.087 -5.764 1.00 53.72 457 VAL A N 1
ATOM 3582 C CA . VAL A 1 457 ? 2.266 27.013 -5.829 1.00 53.72 457 VAL A CA 1
ATOM 3583 C C . VAL A 1 457 ? 1.931 27.629 -4.466 1.00 53.72 457 VAL A C 1
ATOM 3585 O O . VAL A 1 457 ? 2.339 27.133 -3.419 1.00 53.72 457 VAL A O 1
ATOM 3588 N N . GLY A 1 458 ? 1.170 28.726 -4.467 1.00 51.47 458 GLY A N 1
ATOM 3589 C CA . GLY A 1 458 ? 0.771 29.434 -3.247 1.00 51.47 458 GLY A CA 1
ATOM 3590 C C . GLY A 1 458 ? -0.175 28.639 -2.335 1.00 51.47 458 GLY A C 1
ATOM 3591 O O . GLY A 1 458 ? -0.960 27.801 -2.782 1.00 51.47 458 GLY A O 1
ATOM 3592 N N . VAL A 1 459 ? -0.123 28.940 -1.035 1.00 51.81 459 VAL A N 1
ATOM 3593 C CA . VAL A 1 459 ? -1.086 28.452 -0.033 1.00 51.81 459 VAL A CA 1
ATOM 3594 C C . VAL A 1 459 ? -2.450 29.086 -0.319 1.00 51.81 459 VAL A C 1
ATOM 3596 O O . VAL A 1 459 ? -2.519 30.281 -0.600 1.00 51.81 459 VAL A O 1
ATOM 3599 N N . ASN A 1 460 ? -3.542 28.323 -0.219 1.00 48.78 460 ASN A N 1
ATOM 3600 C CA . ASN A 1 460 ? -4.880 28.913 -0.252 1.00 48.78 460 ASN A CA 1
ATOM 3601 C C . ASN A 1 460 ? -5.042 29.823 0.981 1.00 48.78 460 ASN A C 1
ATOM 3603 O O . ASN A 1 460 ? -5.158 29.338 2.106 1.00 48.78 460 ASN A O 1
ATOM 3607 N N . SER A 1 461 ? -4.976 31.138 0.770 1.00 42.75 461 SER A N 1
ATOM 3608 C CA . SER A 1 461 ? -4.975 32.169 1.814 1.00 42.75 461 SER A CA 1
ATOM 3609 C C . SER A 1 461 ? -6.360 32.464 2.391 1.00 42.75 461 SER A C 1
ATOM 3611 O O . SER A 1 461 ? -6.470 33.301 3.286 1.00 42.75 461 SER A O 1
ATOM 3613 N N . ASN A 1 462 ? -7.405 31.744 1.965 1.00 43.66 462 ASN A N 1
ATOM 3614 C CA . ASN A 1 462 ? -8.721 31.764 2.609 1.00 43.66 462 ASN A CA 1
ATOM 3615 C C . ASN A 1 462 ? -8.692 30.987 3.938 1.00 43.66 462 ASN A C 1
ATOM 3617 O O . ASN A 1 462 ? -9.407 30.009 4.149 1.00 43.66 462 ASN A O 1
ATOM 3621 N N . ALA A 1 463 ? -7.830 31.439 4.845 1.00 44.06 463 ALA A N 1
ATOM 3622 C CA . ALA A 1 463 ? -7.757 31.001 6.219 1.00 44.06 463 ALA A CA 1
ATOM 3623 C C . ALA A 1 463 ? -8.834 31.739 7.024 1.00 44.06 463 ALA A C 1
ATOM 3625 O O . ALA A 1 463 ? -8.590 32.769 7.651 1.00 44.06 463 ALA A O 1
ATOM 3626 N N . PHE A 1 464 ? -10.029 31.153 7.106 1.00 49.44 464 PHE A N 1
ATOM 3627 C CA . PHE A 1 464 ? -10.652 31.127 8.427 1.00 49.44 464 PHE A CA 1
ATOM 3628 C C . PHE A 1 464 ? -9.593 30.563 9.381 1.00 49.44 464 PHE A C 1
ATOM 3630 O O . PHE A 1 464 ? -8.973 29.557 9.041 1.00 49.44 464 PHE A O 1
ATOM 3637 N N . SER A 1 465 ? -9.319 31.238 10.506 1.00 66.06 465 SER A N 1
ATOM 3638 C CA . SER A 1 465 ? -8.318 30.792 11.490 1.00 66.06 465 SER A CA 1
ATOM 3639 C C . SER A 1 465 ? -8.405 29.270 11.644 1.00 66.06 465 SER A C 1
ATOM 3641 O O . SER A 1 465 ? -9.465 28.775 12.023 1.00 66.06 465 SER A O 1
ATOM 3643 N N . ILE A 1 466 ? -7.346 28.524 11.295 1.00 65.19 466 ILE A N 1
ATOM 3644 C CA . ILE A 1 466 ? -7.355 27.047 11.321 1.00 65.19 466 ILE A CA 1
ATOM 3645 C C . ILE A 1 466 ? -7.798 26.552 12.696 1.00 65.19 466 ILE A C 1
ATOM 3647 O O . ILE A 1 466 ? -8.546 25.587 12.784 1.00 65.19 466 ILE A O 1
ATOM 3651 N N . LYS A 1 467 ? -7.458 27.295 13.754 1.00 68.12 467 LYS A N 1
ATOM 3652 C CA . LYS A 1 467 ? -7.998 27.107 15.101 1.00 68.12 467 LYS A CA 1
ATOM 3653 C C . LYS A 1 467 ? -9.532 27.099 15.144 1.00 68.12 467 LYS A C 1
ATOM 3655 O O . LYS A 1 467 ? -10.103 26.157 15.663 1.00 68.12 467 LYS A O 1
ATOM 3660 N N . LYS A 1 468 ? -10.216 28.080 14.546 1.00 72.25 468 LYS A N 1
ATOM 3661 C CA . LYS A 1 468 ? -11.690 28.121 14.470 1.00 72.25 468 LYS A CA 1
ATOM 3662 C C . LYS A 1 468 ? -12.263 26.923 13.704 1.00 72.25 468 LYS A C 1
ATOM 3664 O O . LYS A 1 468 ? -13.344 26.447 14.040 1.00 72.25 468 LYS A O 1
ATOM 3669 N N . ILE A 1 469 ? -11.560 26.445 12.675 1.00 71.50 469 ILE A N 1
ATOM 3670 C CA . ILE A 1 469 ? -11.968 25.250 11.925 1.00 71.50 469 ILE A CA 1
ATOM 3671 C C . ILE A 1 469 ? -11.775 23.993 12.774 1.00 71.50 469 ILE A C 1
ATOM 3673 O O . ILE A 1 469 ? -12.678 23.170 12.815 1.00 71.50 469 ILE A O 1
ATOM 3677 N N . LEU A 1 470 ? -10.656 23.875 13.492 1.00 68.69 470 LEU A N 1
ATOM 3678 C CA . LEU A 1 470 ? -10.396 22.794 14.444 1.00 68.69 470 LEU A CA 1
ATOM 3679 C C . LEU A 1 470 ? -11.420 22.788 15.583 1.00 68.69 470 LEU A C 1
ATOM 3681 O O . LEU A 1 470 ? -11.961 21.735 15.894 1.00 68.69 470 LEU A O 1
ATOM 3685 N N . ASP A 1 471 ? -11.751 23.952 16.145 1.00 75.06 471 ASP A N 1
ATOM 3686 C CA . ASP A 1 471 ? -12.765 24.090 17.194 1.00 75.06 471 ASP A CA 1
ATOM 3687 C C . ASP A 1 471 ? -14.147 23.645 16.674 1.00 75.06 471 ASP A C 1
ATOM 3689 O O . ASP A 1 471 ? -14.863 22.895 17.340 1.00 75.06 471 ASP A O 1
ATOM 3693 N N . LYS A 1 472 ? -14.512 24.049 15.448 1.00 76.12 472 LYS A N 1
ATOM 3694 C CA . LYS A 1 472 ? -15.750 23.608 14.789 1.00 76.12 472 LYS A CA 1
ATOM 3695 C C . LYS A 1 472 ? -15.730 22.108 14.479 1.00 76.12 472 LYS A C 1
ATOM 3697 O O . LYS A 1 472 ? -16.722 21.433 14.725 1.00 76.12 472 LYS A O 1
ATOM 3702 N N . ALA A 1 473 ? -14.625 21.585 13.961 1.00 71.25 473 ALA A N 1
ATOM 3703 C CA . ALA A 1 473 ? -14.457 20.173 13.646 1.00 71.25 473 ALA A CA 1
ATOM 3704 C C . ALA A 1 473 ? -14.529 19.300 14.905 1.00 71.25 473 ALA A C 1
ATOM 3706 O O . ALA A 1 473 ? -15.161 18.249 14.875 1.00 71.25 473 ALA A O 1
ATOM 3707 N N . ALA A 1 474 ? -13.946 19.753 16.018 1.00 70.06 474 ALA A N 1
ATOM 3708 C CA . ALA A 1 474 ? -14.059 19.105 17.320 1.00 70.06 474 ALA A CA 1
ATOM 3709 C C . ALA A 1 474 ? -15.512 19.093 17.811 1.00 70.06 474 ALA A C 1
ATOM 3711 O O . ALA A 1 474 ? -16.002 18.058 18.259 1.00 70.06 474 ALA A O 1
ATOM 3712 N N . TYR A 1 475 ? -16.231 20.210 17.655 1.00 74.50 475 TYR A N 1
ATOM 3713 C CA . TYR A 1 475 ? -17.658 20.274 17.964 1.00 74.50 475 TYR A CA 1
ATOM 3714 C C . TYR A 1 475 ? -18.490 19.327 17.085 1.00 74.50 475 TYR A C 1
ATOM 37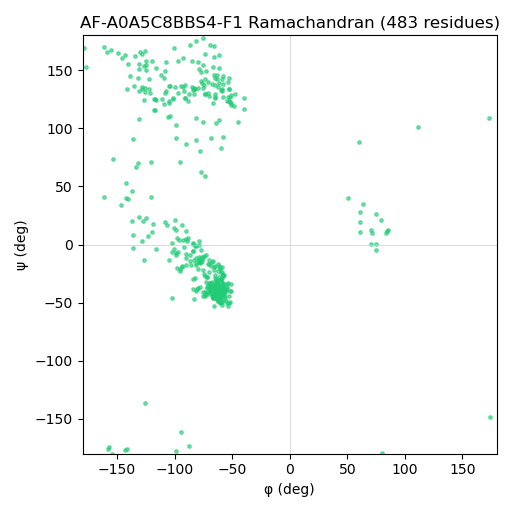16 O O . TYR A 1 475 ? -19.316 18.582 17.601 1.00 74.50 475 TYR A O 1
ATOM 3724 N N . GLU A 1 476 ? -18.271 19.311 15.769 1.00 70.94 476 GLU A N 1
ATOM 3725 C CA . GLU A 1 476 ? -18.983 18.418 14.847 1.00 70.94 476 GLU A CA 1
ATOM 3726 C C . GLU A 1 476 ? -18.651 16.944 15.104 1.00 70.94 476 GLU A C 1
ATOM 3728 O O . GLU A 1 476 ? -19.548 16.104 15.066 1.00 70.94 476 GLU A O 1
ATOM 3733 N N . ALA A 1 477 ? -17.396 16.623 15.431 1.00 65.12 477 ALA A N 1
ATOM 3734 C CA . ALA A 1 477 ? -17.007 15.286 15.863 1.00 65.12 477 ALA A CA 1
ATOM 3735 C C . ALA A 1 477 ? -17.765 14.876 17.136 1.00 65.12 477 ALA A C 1
ATOM 3737 O O . ALA A 1 477 ? -18.290 13.769 17.194 1.00 65.12 477 ALA A O 1
ATOM 3738 N N . ASP A 1 478 ? -17.905 15.770 18.118 1.00 69.06 478 ASP A N 1
ATOM 3739 C CA . ASP A 1 478 ? -18.733 15.544 19.309 1.00 69.06 478 ASP A CA 1
ATOM 3740 C C . ASP A 1 478 ? -20.228 15.368 18.970 1.00 69.06 478 ASP A C 1
ATOM 3742 O O . ASP A 1 478 ? -20.903 14.525 19.562 1.00 69.06 478 ASP A O 1
ATOM 3746 N N . GLN A 1 479 ? -20.756 16.070 17.962 1.00 71.81 479 GLN A N 1
ATOM 3747 C CA . GLN A 1 479 ? -22.132 15.849 17.496 1.00 71.81 479 GLN A CA 1
ATOM 3748 C C . GLN A 1 479 ? -22.314 14.487 16.812 1.00 71.81 479 GLN A C 1
ATOM 3750 O O . GLN A 1 479 ? -23.298 13.803 17.092 1.00 71.81 479 GLN A O 1
ATOM 3755 N N . ILE A 1 480 ? -21.356 14.045 15.988 1.00 62.19 480 ILE A N 1
ATOM 3756 C CA . ILE A 1 480 ? -21.354 12.693 15.395 1.00 62.19 480 ILE A CA 1
ATOM 3757 C C . ILE A 1 480 ? -21.368 11.623 16.495 1.00 62.19 480 ILE A C 1
ATOM 3759 O O . ILE A 1 480 ? -21.994 10.579 16.339 1.00 62.19 480 ILE A O 1
ATOM 3763 N N . LEU A 1 481 ? -20.726 11.891 17.635 1.00 55.19 481 LEU A N 1
ATOM 3764 C CA . LEU A 1 481 ? -20.732 10.992 18.791 1.00 55.19 481 LEU A CA 1
ATOM 3765 C C . LEU A 1 481 ? -22.050 10.969 19.564 1.00 55.19 481 LEU A C 1
ATOM 3767 O O . LEU A 1 481 ? -22.347 9.968 20.220 1.00 55.19 481 LEU A O 1
ATOM 3771 N N . LYS A 1 482 ? -22.806 12.066 19.523 1.00 62.78 482 LYS A N 1
ATOM 3772 C CA . LYS A 1 482 ? -24.094 12.227 20.212 1.00 62.78 482 LYS A CA 1
ATOM 3773 C C . LYS A 1 482 ? -25.284 11.799 19.361 1.00 62.78 482 LYS A C 1
ATOM 3775 O O . LYS A 1 482 ? -26.350 11.544 19.922 1.00 62.78 482 LYS A O 1
ATOM 3780 N N . ALA A 1 483 ? -25.111 11.692 18.046 1.00 53.53 483 ALA A N 1
ATOM 3781 C CA . ALA A 1 483 ? -26.092 11.085 17.164 1.00 53.53 483 ALA A CA 1
ATOM 3782 C C . ALA A 1 483 ? -26.289 9.616 17.582 1.00 53.53 483 ALA A C 1
ATOM 3784 O O . ALA A 1 483 ? -25.404 8.773 17.425 1.00 53.53 483 ALA A O 1
ATOM 3785 N N . LYS A 1 484 ? -27.439 9.324 18.201 1.00 44.25 484 LYS A N 1
ATOM 3786 C CA . LYS A 1 484 ? -27.883 7.942 18.405 1.00 44.25 484 LYS A CA 1
ATOM 3787 C C . LYS A 1 484 ? -28.118 7.296 17.029 1.00 44.25 484 LYS A C 1
ATOM 3789 O O . LYS A 1 484 ? -28.502 8.032 16.119 1.00 44.25 484 LYS A O 1
ATOM 3794 N N . PRO A 1 485 ? -27.850 5.984 16.893 1.00 46.28 485 PRO A N 1
ATOM 3795 C CA . PRO A 1 485 ? -28.030 5.260 15.637 1.00 46.28 485 PRO A CA 1
ATOM 3796 C C . PRO A 1 485 ? -29.441 5.404 15.068 1.00 46.28 485 PRO A C 1
ATOM 3798 O O . PRO A 1 485 ? -30.397 5.493 15.879 1.00 46.28 485 PRO A O 1
#

Sequence (485 aa):
MVGDLKNMNIEFGPFMAKGLRRFIMFYFVRFTLLSLCFAPLTSRADMTPTSELNVWVMSTTAQPQQDMKEILRPFLLANPHLRVNVTVLNWESAWAKINAAADSGQGPDVVELGSTWVASILSKNVLEAVPSDLMKSLGGQQQFLPALWSSSHLYRDERVYALPWYGGARVAFYRTDLFKQAGIRAEDAFANWGSFKQAMRKLQSLKVDGKPIAALGYPGKHDWDILHNLAPWIWNAGGDFLSKDQTRSSINSPETLQAITFFKSFAEEGLVPTSALEKDSAQIEMAFFRGEFAVIFSGPWVLKVLSTEKAKGGQKESHTAANFSVAPYPAGIRGNQTLFSGSNLAVMKSSKNKEEAWRLLQFLMSREVQVKYSLLSGMLPARVDALHDPSLLKVAHYADFLEQIKLGRHYPVVPAWGKLENVFRSSIGQVMTANAKPNDSQPIEKLSKETASTIGVGVNSNAFSIKKILDKAAYEADQILKAKP